Protein AF-A0A2H3BA46-F1 (afdb_monomer)

Solvent-accessible surface area (backbone atoms only — not comparable to full-atom values): 37597 Å² total; per-residue (Å²): 131,83,74,90,61,73,60,98,78,69,68,75,76,81,82,78,68,84,77,84,77,84,89,73,90,72,98,63,94,67,52,74,63,58,54,49,53,52,48,54,53,48,54,59,34,51,52,37,45,49,50,18,51,50,30,42,76,70,68,38,29,69,60,12,23,52,36,14,50,51,35,34,27,76,74,66,38,85,88,52,73,77,60,77,47,38,85,58,97,51,39,61,73,47,74,70,64,68,72,47,56,75,66,58,46,36,53,43,31,46,24,28,48,51,24,18,52,24,27,48,78,68,69,38,53,65,60,18,44,39,23,35,48,45,33,52,46,56,52,51,46,52,44,72,68,43,98,54,68,56,46,92,87,53,90,61,80,73,101,44,42,68,45,52,45,45,50,47,52,34,36,47,53,51,16,52,51,29,45,74,72,60,36,38,42,28,15,32,41,37,42,49,50,48,43,56,54,57,73,73,52,61,74,82,56,66,43,72,62,48,49,62,72,55,35,66,66,65,48,53,58,40,25,49,54,45,25,49,34,61,80,54,30,60,72,68,69,77,86,44,74,84,35,26,38,49,32,42,55,45,78,55,79,61,40,84,94,37,69,72,75,39,22,24,32,40,19,60,48,49,58,94,67,25,41,36,43,35,43,5,32,30,53,56,103,86,40,63,64,37,51,46,27,36,38,30,45,68,82,76,31,78,34,53,43,81,51,62,54,61,89,76,62,83,84,83,53,84,69,62,48,49,45,44,53,48,47,77,56,95,63,30,36,38,37,72,47,40,44,65,48,38,38,28,39,33,67,85,79,56,40,79,49,71,43,79,46,46,72,80,84,50,74,71,41,46,76,27,63,33,78,96,47,91,31,67,93,40,31,45,38,35,39,31,71,50,74,44,93,69,25,43,37,40,38,36,6,26,35,86,94,35,53,27,15,8,32,30,29,34,37,30,37,67,84,82,30,38,42,45,81,77,45,62,24,57,58,76,64,54,42,88,70,48,73,63,37,20,20,36,36,45,65,42,58,49,85,85,50,46,35,42,37,40,37,34,4,28,24,34,14,55,58,38,60,89,84,45,91,72,40,39,95,56,47,46,48,32,66,61,38,35,33,35,34,60,87,79,70,41,61,39,49,47,59,86,38,58,38,58,79,45,54,29,22,38,49,12,46,36,56,29,71,73,67,55,33,38,38,39,37,36,6,33,22,59,70,35,60,27,39,43,75,45,93,49,93,89,44,68,70,43,78,39,72,33,40,58,21,38,40,37,39,37,38,32,72,67,45,84,65,94,48,91,85,57,48,71,69,63,48,20,35,30,20,19,35,39,51,36,41,19,33,66,52,52,22,23,39,24,46,32,39,43,35,82,90,72,38,51,35,34,36,40,39,4,30,33,58,36,77,83,49,83,78,60,66,91,86,58,74,90,44,51,47,40,28,63,58,41,33,35,55,24,29,71,49,88,77,28,74,37,91,85,63,58,64,70,58,29,42,30,50,28,41,38,35,91,33,39,24,12,53,54,78,54,52,58,45,89,51,47,64,42,77,30,68,49,79,38,69,45,25,25,74,43,71,64,42,38,64,69,28,40,62,60,46,28,67,76,59,68,37,42,85,106

InterPro domains:
  IPR006652 Kelch repeat type 1 [PF01344] (262-299)
  IPR006652 Kelch repeat type 1 [PF01344] (383-422)
  IPR011043 Galactose oxidase/kelch, beta-propeller [SSF50965] (247-612)
  IPR015915 Kelch-type beta-propeller [G3DSA:2.120.10.80] (191-365)
  IPR015915 Kelch-type beta-propeller [G3DSA:2.120.10.80] (366-642)

Radius of gyration: 26.51 Å; Cα contacts (8 Å, |Δi|>4): 1552; chains: 1; bounding box: 88×56×69 Å

Structure (mmCIF, N/CA/C/O backbone):
data_AF-A0A2H3BA46-F1
#
_entry.id   AF-A0A2H3BA46-F1
#
loop_
_atom_site.group_PDB
_atom_site.id
_atom_site.type_symbol
_atom_site.label_atom_id
_atom_site.label_alt_id
_atom_site.label_comp_id
_atom_site.label_asym_id
_atom_site.label_entity_id
_atom_site.label_seq_id
_atom_site.pdbx_PDB_ins_code
_atom_site.Cartn_x
_atom_site.Cartn_y
_atom_site.Cartn_z
_atom_site.occupancy
_atom_site.B_iso_or_equiv
_atom_site.auth_seq_id
_atom_site.auth_comp_id
_atom_site.auth_asym_id
_atom_site.auth_atom_id
_atom_site.pdbx_PDB_model_num
ATOM 1 N N . MET A 1 1 ? -9.107 -8.050 -29.175 1.00 30.28 1 MET A N 1
ATOM 2 C CA . MET A 1 1 ? -7.973 -7.165 -28.830 1.00 30.28 1 MET A CA 1
ATOM 3 C C . MET A 1 1 ? -7.276 -6.751 -30.119 1.00 30.28 1 MET A C 1
ATOM 5 O O . MET A 1 1 ? -6.995 -7.650 -30.902 1.00 30.28 1 MET A O 1
ATOM 9 N N . PRO A 1 2 ? -6.898 -5.486 -30.344 1.00 22.59 2 PRO A N 1
ATOM 10 C CA . PRO A 1 2 ? -5.539 -5.236 -30.780 1.00 22.59 2 PRO A CA 1
ATOM 11 C C . PRO A 1 2 ? -4.650 -5.427 -29.545 1.00 22.59 2 PRO A C 1
ATOM 13 O O . PRO A 1 2 ? -4.845 -4.785 -28.515 1.00 22.59 2 PRO A O 1
ATOM 16 N N . SER A 1 3 ? -3.733 -6.388 -29.604 1.00 24.80 3 SER A N 1
ATOM 17 C CA . SER A 1 3 ? -2.597 -6.443 -28.687 1.00 24.80 3 SER A CA 1
ATOM 18 C C . SER A 1 3 ? -1.982 -5.048 -28.605 1.00 24.80 3 SER A C 1
ATOM 20 O O . SER A 1 3 ? -1.708 -4.464 -29.656 1.00 24.80 3 SER A O 1
ATOM 22 N N . PHE A 1 4 ? -1.724 -4.535 -27.404 1.00 30.56 4 PHE A N 1
ATOM 23 C CA . PHE A 1 4 ? -0.750 -3.461 -27.227 1.00 30.56 4 PHE A CA 1
ATOM 24 C C . PHE A 1 4 ? 0.619 -4.069 -27.580 1.00 30.56 4 PHE A C 1
ATOM 26 O O . PHE A 1 4 ? 1.370 -4.522 -26.723 1.00 30.56 4 PHE A O 1
ATOM 33 N N . LYS A 1 5 ? 0.872 -4.240 -28.880 1.00 28.20 5 LYS A N 1
ATOM 34 C CA . LYS A 1 5 ? 2.208 -4.454 -29.407 1.00 28.20 5 LYS A CA 1
ATOM 35 C C . LYS A 1 5 ? 2.891 -3.114 -29.201 1.00 28.20 5 LYS A C 1
ATOM 37 O O . LYS A 1 5 ? 2.335 -2.088 -29.594 1.00 28.20 5 LYS A O 1
ATOM 42 N N . LEU A 1 6 ? 4.073 -3.130 -28.588 1.00 30.59 6 LEU A N 1
ATOM 43 C CA . LEU A 1 6 ? 5.038 -2.060 -28.826 1.00 30.59 6 LEU A CA 1
ATOM 44 C C . LEU A 1 6 ? 5.002 -1.759 -30.334 1.00 30.59 6 LEU A C 1
ATOM 46 O O . LEU A 1 6 ? 4.915 -2.725 -31.107 1.00 30.59 6 LEU A O 1
ATOM 50 N N . PRO A 1 7 ? 4.974 -0.484 -30.762 1.00 31.53 7 PRO A N 1
ATOM 51 C CA . PRO A 1 7 ? 4.998 -0.163 -32.181 1.00 31.53 7 PRO A CA 1
ATOM 52 C C . PRO A 1 7 ? 6.066 -1.039 -32.854 1.00 31.53 7 PRO A C 1
ATOM 54 O O . PRO A 1 7 ? 7.166 -1.130 -32.304 1.00 31.53 7 PRO A O 1
ATOM 57 N N . PRO A 1 8 ? 5.778 -1.729 -33.974 1.00 33.97 8 PRO A N 1
ATOM 58 C CA . PRO A 1 8 ? 6.780 -2.556 -34.660 1.00 33.97 8 PRO A CA 1
ATOM 59 C C . PRO A 1 8 ? 8.044 -1.759 -35.047 1.00 33.97 8 PRO A C 1
ATOM 61 O O . PRO A 1 8 ? 9.095 -2.336 -35.312 1.00 33.97 8 PRO A O 1
ATOM 64 N N . ASP A 1 9 ? 7.944 -0.434 -34.983 1.00 32.00 9 ASP A N 1
ATOM 65 C CA . ASP A 1 9 ? 8.950 0.566 -35.304 1.00 32.00 9 ASP A CA 1
ATOM 66 C C . ASP A 1 9 ? 9.496 1.285 -34.050 1.00 32.00 9 ASP A C 1
ATOM 68 O O . ASP A 1 9 ? 10.281 2.225 -34.174 1.00 32.00 9 ASP A O 1
ATOM 72 N N . PHE A 1 10 ? 9.150 0.831 -32.833 1.00 35.09 10 PHE A N 1
ATOM 73 C CA . PHE A 1 10 ? 9.828 1.246 -31.602 1.00 35.09 10 PHE A CA 1
ATOM 74 C C . PHE A 1 10 ? 11.247 0.671 -31.602 1.00 35.09 10 PHE A C 1
ATOM 76 O O . PHE A 1 10 ? 11.535 -0.392 -31.050 1.00 35.09 10 PHE A O 1
ATOM 83 N N . LYS A 1 11 ? 12.148 1.382 -32.275 1.00 32.84 11 LYS A N 1
ATOM 84 C CA . LYS A 1 11 ? 13.583 1.172 -32.161 1.00 32.84 11 LYS A CA 1
ATOM 85 C C . LYS A 1 11 ? 14.018 1.761 -30.826 1.00 32.84 11 LYS A C 1
ATOM 87 O O . LYS A 1 11 ? 13.846 2.955 -30.589 1.00 32.84 11 LYS A O 1
ATOM 92 N N . MET A 1 12 ? 14.580 0.915 -29.962 1.00 32.50 12 MET A N 1
ATOM 93 C CA . MET A 1 12 ? 15.388 1.402 -28.845 1.00 32.50 12 MET A CA 1
ATOM 94 C C . MET A 1 12 ? 16.415 2.397 -29.405 1.00 32.50 12 MET A C 1
ATOM 96 O O . MET A 1 12 ? 16.965 2.125 -30.479 1.00 32.50 12 MET A O 1
ATOM 100 N N . PRO A 1 13 ? 16.665 3.527 -28.728 1.00 35.81 13 PRO A N 1
ATOM 101 C CA . PRO A 1 13 ? 17.726 4.426 -29.141 1.00 35.81 13 PRO A CA 1
ATOM 102 C C . PRO A 1 13 ? 19.042 3.657 -29.271 1.00 35.81 13 PRO A C 1
ATOM 104 O O . PRO A 1 13 ? 19.354 2.779 -28.459 1.00 35.81 13 PRO A O 1
ATOM 107 N N . ASP A 1 14 ? 19.771 3.944 -30.345 1.00 37.44 14 ASP A N 1
ATOM 108 C CA . ASP A 1 14 ? 21.047 3.307 -30.627 1.00 37.44 14 ASP A CA 1
ATOM 109 C C . ASP A 1 14 ? 22.101 3.841 -29.654 1.00 37.44 14 ASP A C 1
ATOM 111 O O . ASP A 1 14 ? 22.615 4.945 -29.803 1.00 37.44 14 ASP A O 1
ATOM 115 N N . LEU A 1 15 ? 22.397 3.060 -28.617 1.00 37.81 15 LEU A N 1
ATOM 116 C CA . LEU A 1 15 ? 23.396 3.382 -27.594 1.00 37.81 15 LEU A CA 1
ATOM 117 C C . LEU A 1 15 ? 24.845 3.199 -28.104 1.00 37.81 15 LEU A C 1
ATOM 119 O O . LEU A 1 15 ? 25.750 3.021 -27.294 1.00 37.81 15 LEU A O 1
ATOM 123 N N . SER A 1 16 ? 25.073 3.149 -29.422 1.00 32.69 16 SER A N 1
ATOM 124 C CA . SER A 1 16 ? 26.377 2.849 -30.030 1.00 32.69 16 SER A CA 1
ATOM 125 C C . SER A 1 16 ? 27.320 4.045 -30.142 1.00 32.69 16 SER A C 1
ATOM 127 O O . SER A 1 16 ? 28.433 3.866 -30.630 1.00 32.69 16 SER A O 1
ATOM 129 N N . THR A 1 17 ? 26.904 5.254 -29.760 1.00 32.91 17 THR A N 1
ATOM 130 C CA . THR A 1 17 ? 27.784 6.430 -29.805 1.00 32.91 17 THR A CA 1
ATOM 131 C C . THR A 1 17 ? 28.761 6.370 -28.626 1.00 32.91 17 THR A C 1
ATOM 133 O O . THR A 1 17 ? 28.307 6.458 -27.483 1.00 32.91 17 THR A O 1
ATOM 136 N N . PRO A 1 18 ? 30.081 6.224 -28.851 1.00 29.50 18 PRO A N 1
ATOM 137 C CA . PRO A 1 18 ? 31.063 6.371 -27.785 1.00 29.50 18 PRO A CA 1
ATOM 138 C C . PRO A 1 18 ? 30.987 7.814 -27.283 1.00 29.50 18 PRO A C 1
ATOM 140 O O . PRO A 1 18 ? 31.163 8.751 -28.060 1.00 29.50 18 PRO A O 1
ATOM 143 N N . VAL A 1 19 ? 30.673 7.999 -26.005 1.00 33.72 19 VAL A N 1
ATOM 144 C CA . VAL A 1 19 ? 30.709 9.317 -25.367 1.00 33.72 19 VAL A CA 1
ATOM 145 C C . VAL A 1 19 ? 32.139 9.538 -24.885 1.00 33.72 19 VAL A C 1
ATOM 147 O O . VAL A 1 19 ? 32.626 8.797 -24.035 1.00 33.72 19 VAL A O 1
ATOM 150 N N . GLU A 1 20 ? 32.833 10.526 -25.447 1.00 28.25 20 GLU A N 1
ATOM 151 C CA . GLU A 1 20 ? 34.113 10.981 -24.901 1.00 28.25 20 GLU A CA 1
ATOM 152 C C . GLU A 1 20 ? 33.867 11.727 -23.581 1.00 28.25 20 GLU A C 1
ATOM 154 O O . GLU A 1 20 ? 33.036 12.634 -23.507 1.00 28.25 20 GLU A O 1
ATOM 159 N N . PHE A 1 21 ? 34.576 11.324 -22.524 1.00 30.70 21 PHE A N 1
ATOM 160 C CA . PHE A 1 21 ? 34.414 11.868 -21.176 1.00 30.70 21 PHE A CA 1
ATOM 161 C C . PHE A 1 21 ? 35.391 13.028 -20.923 1.00 30.70 21 PHE A C 1
ATOM 163 O O . PHE A 1 21 ? 36.605 12.812 -20.986 1.00 30.70 21 PHE A O 1
ATOM 170 N N . PRO A 1 22 ? 34.918 14.232 -20.552 1.00 30.88 22 PRO A N 1
ATOM 171 C CA . PRO A 1 22 ? 35.766 15.213 -19.894 1.00 30.88 22 PRO A CA 1
ATOM 172 C C . PRO A 1 22 ? 36.019 14.772 -18.446 1.00 30.88 22 PRO A C 1
ATOM 174 O O . PRO A 1 22 ? 35.091 14.542 -17.672 1.00 30.88 22 PRO A O 1
ATOM 177 N N . VAL A 1 23 ? 37.294 14.631 -18.083 1.00 33.00 23 VAL A N 1
ATOM 178 C CA . VAL A 1 23 ? 37.724 14.367 -16.705 1.00 33.00 23 VAL A CA 1
ATOM 179 C C . VAL A 1 23 ? 37.769 15.704 -15.966 1.00 33.00 23 VAL A C 1
ATOM 181 O O . VAL A 1 23 ? 38.760 16.423 -16.060 1.00 33.00 23 VAL A O 1
ATOM 184 N N . GLU A 1 24 ? 36.708 16.050 -15.238 1.00 35.91 24 GLU A N 1
ATOM 185 C CA . GLU A 1 24 ? 36.762 17.105 -14.219 1.00 35.91 24 GLU A CA 1
ATOM 186 C C . GLU A 1 24 ? 36.835 16.483 -12.821 1.00 35.91 24 GLU A C 1
ATOM 188 O O . GLU A 1 24 ? 36.102 15.558 -12.470 1.00 35.91 24 GLU A O 1
ATOM 193 N N . HIS A 1 25 ? 37.793 16.966 -12.030 1.00 35.28 25 HIS A N 1
ATOM 194 C CA . HIS A 1 25 ? 38.131 16.426 -10.721 1.00 35.28 25 HIS A CA 1
ATOM 195 C C . HIS A 1 25 ? 37.138 16.900 -9.652 1.00 35.28 25 HIS A C 1
ATOM 197 O O . HIS A 1 25 ? 37.257 18.012 -9.143 1.00 35.28 25 HIS A O 1
ATOM 203 N N . SER A 1 26 ? 36.207 16.034 -9.244 1.00 38.06 26 SER A N 1
ATOM 204 C CA . SER A 1 26 ? 35.599 16.133 -7.914 1.00 38.06 26 SER A CA 1
ATOM 205 C C . SER A 1 26 ? 36.503 15.427 -6.901 1.00 38.06 26 SER A C 1
ATOM 207 O O . SER A 1 26 ? 36.830 14.252 -7.078 1.00 38.06 26 SER A O 1
ATOM 209 N N . GLU A 1 27 ? 36.914 16.130 -5.845 1.00 40.72 27 GLU A N 1
ATOM 210 C CA . GLU A 1 27 ? 37.741 15.602 -4.753 1.00 40.72 27 GLU A CA 1
ATOM 211 C C . GLU A 1 27 ? 36.984 14.548 -3.925 1.00 40.72 27 GLU A C 1
ATOM 213 O O . GLU A 1 27 ? 36.465 14.808 -2.843 1.00 40.72 27 GLU A O 1
ATOM 218 N N . THR A 1 28 ? 36.935 13.319 -4.426 1.00 48.31 28 THR A N 1
ATOM 219 C CA . THR A 1 28 ? 36.670 12.124 -3.620 1.00 48.31 28 THR A CA 1
ATOM 220 C C . THR A 1 28 ? 37.934 11.279 -3.615 1.00 48.31 28 THR A C 1
ATOM 222 O O . THR A 1 28 ? 38.438 10.913 -4.675 1.00 48.31 28 THR A O 1
ATOM 225 N N . SER A 1 29 ? 38.472 10.999 -2.425 1.00 48.25 29 SER A N 1
ATOM 226 C CA . SER A 1 29 ? 39.766 10.344 -2.202 1.00 48.25 29 SER A CA 1
ATOM 227 C C . SER A 1 29 ? 39.749 8.841 -2.520 1.00 48.25 29 SER A C 1
ATOM 229 O O . SER A 1 29 ? 40.027 8.016 -1.650 1.00 48.25 29 SER A O 1
ATOM 231 N N . MET A 1 30 ? 39.408 8.459 -3.750 1.00 57.19 30 MET A N 1
ATOM 232 C CA . MET A 1 30 ? 39.696 7.112 -4.235 1.00 57.19 30 MET A CA 1
ATOM 233 C C . MET A 1 30 ? 41.187 7.007 -4.533 1.00 57.19 30 MET A C 1
ATOM 235 O O . MET A 1 30 ? 41.775 7.885 -5.172 1.00 57.19 30 MET A O 1
ATOM 239 N N . SER A 1 31 ? 41.819 5.923 -4.092 1.00 75.19 31 SER A N 1
ATOM 240 C CA . SER A 1 31 ? 43.183 5.651 -4.518 1.00 75.19 31 SER A CA 1
ATOM 241 C C . SER A 1 31 ? 43.201 5.417 -6.031 1.00 75.19 31 SER A C 1
ATOM 243 O O . SER A 1 31 ? 42.284 4.839 -6.620 1.00 75.19 31 SER A O 1
ATOM 245 N N . ARG A 1 32 ? 44.289 5.827 -6.688 1.00 71.06 32 ARG A N 1
ATOM 246 C CA . ARG A 1 32 ? 44.487 5.597 -8.127 1.00 71.06 32 ARG A CA 1
ATOM 247 C C . ARG A 1 32 ? 44.328 4.118 -8.510 1.00 71.06 32 ARG A C 1
ATOM 249 O O . ARG A 1 32 ? 43.910 3.821 -9.622 1.00 71.06 32 ARG A O 1
ATOM 256 N N . ARG A 1 33 ? 44.642 3.201 -7.588 1.00 73.81 33 ARG A N 1
ATOM 257 C CA . ARG A 1 33 ? 44.476 1.756 -7.767 1.00 73.81 33 ARG A CA 1
ATOM 258 C C . ARG A 1 33 ? 43.002 1.349 -7.817 1.00 73.81 33 ARG A C 1
ATOM 260 O O . ARG A 1 33 ? 42.617 0.678 -8.761 1.00 73.81 33 ARG A O 1
ATOM 267 N N . GLU A 1 34 ? 42.178 1.817 -6.882 1.00 71.19 34 GLU A N 1
ATOM 268 C CA . GLU A 1 34 ? 40.733 1.529 -6.874 1.00 71.19 34 GLU A CA 1
ATOM 269 C C . GLU A 1 34 ? 40.025 2.093 -8.110 1.00 71.19 34 GLU A C 1
ATOM 271 O O . GLU A 1 34 ? 39.118 1.458 -8.642 1.00 71.19 34 GLU A O 1
ATOM 276 N N . MET A 1 35 ? 40.458 3.259 -8.603 1.00 66.81 35 MET A N 1
ATOM 277 C CA . MET A 1 35 ? 39.952 3.797 -9.869 1.00 66.81 35 MET A CA 1
ATOM 278 C C . MET A 1 35 ? 40.293 2.888 -11.052 1.00 66.81 35 MET A C 1
ATOM 280 O O . MET A 1 35 ? 39.427 2.631 -11.882 1.00 66.81 35 MET A O 1
ATOM 284 N N . VAL A 1 36 ? 41.533 2.394 -11.133 1.00 74.81 36 VAL A N 1
ATOM 285 C CA . VAL A 1 36 ? 41.964 1.486 -12.209 1.00 74.81 36 VAL A CA 1
ATOM 286 C C . VAL A 1 36 ? 41.231 0.150 -12.123 1.00 74.81 36 VAL A C 1
ATOM 288 O O . VAL A 1 36 ? 40.726 -0.318 -13.138 1.00 74.81 36 VAL A O 1
ATOM 291 N N . ASP A 1 37 ? 41.105 -0.432 -10.932 1.00 74.81 37 ASP A N 1
ATOM 292 C CA . ASP A 1 37 ? 40.409 -1.707 -10.738 1.00 74.81 37 ASP A CA 1
ATOM 293 C C . ASP A 1 37 ? 38.915 -1.582 -11.097 1.00 74.81 37 ASP A C 1
ATOM 295 O O . ASP A 1 37 ? 38.374 -2.432 -11.808 1.00 74.81 37 ASP A O 1
ATOM 299 N N . ALA A 1 38 ? 38.259 -0.479 -10.710 1.00 68.31 38 ALA A N 1
ATOM 300 C CA . ALA A 1 38 ? 36.876 -0.192 -11.100 1.00 68.31 38 ALA A CA 1
ATOM 301 C C . ALA A 1 38 ? 36.723 0.041 -12.613 1.00 68.31 38 ALA A C 1
ATOM 303 O O . ALA A 1 38 ? 35.750 -0.422 -13.211 1.00 68.31 38 ALA A O 1
ATOM 304 N N . LEU A 1 39 ? 37.682 0.727 -13.244 1.00 72.88 39 LEU A N 1
ATOM 305 C CA . LEU A 1 39 ? 37.690 0.959 -14.689 1.00 72.88 39 LEU A CA 1
ATOM 306 C C . LEU A 1 39 ? 37.844 -0.362 -15.455 1.00 72.88 39 LEU A C 1
ATOM 308 O O . LEU A 1 39 ? 37.083 -0.626 -16.381 1.00 72.88 39 LEU A O 1
ATOM 312 N N . MET A 1 40 ? 38.783 -1.216 -15.042 1.00 78.94 40 MET A N 1
ATOM 313 C CA . MET A 1 40 ? 39.025 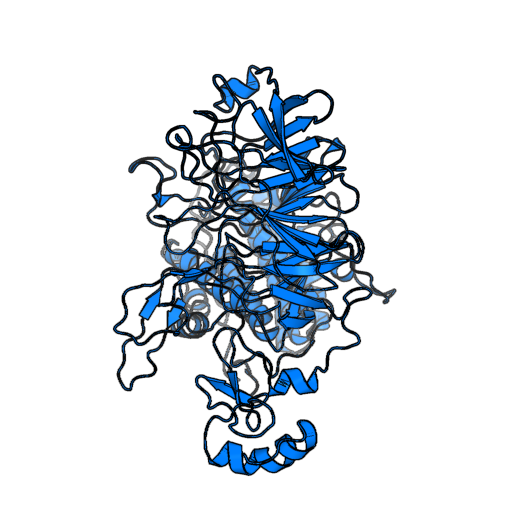-2.520 -15.667 1.00 78.94 40 MET A CA 1
ATOM 314 C C . MET A 1 40 ? 37.832 -3.466 -15.493 1.00 78.94 40 MET A C 1
ATOM 316 O O . MET A 1 40 ? 37.450 -4.153 -16.442 1.00 78.94 40 MET A O 1
ATOM 320 N N . ALA A 1 41 ? 37.202 -3.467 -14.314 1.00 74.69 41 ALA A N 1
ATOM 321 C CA . ALA A 1 41 ? 35.952 -4.191 -14.093 1.00 74.69 41 ALA A CA 1
ATOM 322 C C . ALA A 1 41 ? 34.828 -3.669 -15.006 1.00 74.69 41 ALA A C 1
ATOM 324 O O . ALA A 1 41 ? 34.098 -4.469 -15.589 1.00 74.69 41 ALA A O 1
ATOM 325 N N . GLY A 1 42 ? 34.733 -2.347 -15.188 1.00 76.31 42 GLY A N 1
ATOM 326 C CA . GLY A 1 42 ? 33.791 -1.707 -16.108 1.00 76.31 42 GLY A CA 1
ATOM 327 C C . GLY A 1 42 ? 33.999 -2.127 -17.564 1.00 76.31 42 GLY A C 1
ATOM 328 O O . GLY A 1 42 ? 33.053 -2.572 -18.202 1.00 76.31 42 GLY A O 1
ATOM 329 N N . VAL A 1 43 ? 35.234 -2.075 -18.072 1.00 79.94 43 VAL A N 1
ATOM 330 C CA . VAL A 1 43 ? 35.562 -2.459 -19.460 1.00 79.94 43 VAL A CA 1
ATOM 331 C C . VAL A 1 43 ? 35.230 -3.928 -19.730 1.00 79.94 43 VAL A C 1
ATOM 333 O O . VAL A 1 43 ? 34.580 -4.250 -20.725 1.00 79.94 43 VAL A O 1
ATOM 336 N N . ASN A 1 44 ? 35.620 -4.831 -18.826 1.00 79.94 44 ASN A N 1
ATOM 337 C CA . ASN A 1 44 ? 35.287 -6.250 -18.961 1.00 79.94 44 ASN A CA 1
ATOM 338 C C . ASN A 1 44 ? 33.769 -6.482 -18.915 1.00 79.94 44 ASN A C 1
ATOM 340 O O . ASN A 1 44 ? 33.246 -7.318 -19.651 1.00 79.94 44 ASN A O 1
ATOM 344 N N . ASN A 1 45 ? 33.047 -5.733 -18.078 1.00 81.19 45 ASN A N 1
ATOM 345 C CA . ASN A 1 45 ? 31.593 -5.806 -18.000 1.00 81.19 45 ASN A CA 1
ATOM 346 C C . ASN A 1 45 ? 30.921 -5.287 -19.283 1.00 81.19 45 ASN A C 1
ATOM 348 O O . ASN A 1 45 ? 29.981 -5.914 -19.764 1.00 81.19 45 ASN A O 1
ATOM 352 N N . GLU A 1 46 ? 31.429 -4.208 -19.887 1.00 85.00 46 GLU A N 1
ATOM 353 C CA . GLU A 1 46 ? 30.907 -3.675 -21.149 1.00 85.00 46 GLU A CA 1
ATOM 354 C C . GLU A 1 46 ? 31.035 -4.665 -22.309 1.00 85.00 46 GLU A C 1
ATOM 356 O O . GLU A 1 46 ? 30.104 -4.769 -23.108 1.00 85.00 46 GLU A O 1
ATOM 361 N N . LEU A 1 47 ? 32.126 -5.438 -22.370 1.00 84.50 47 LEU A N 1
ATOM 362 C CA . LEU A 1 47 ? 32.286 -6.504 -23.364 1.00 84.50 47 LEU A CA 1
ATOM 363 C C . LEU A 1 47 ? 31.206 -7.585 -23.204 1.00 84.50 47 LEU A C 1
ATOM 365 O O . LEU A 1 47 ? 30.479 -7.872 -24.156 1.00 84.50 47 LEU A O 1
ATOM 369 N N . VAL A 1 48 ? 31.024 -8.117 -21.989 1.00 86.69 48 VAL A N 1
ATOM 370 C CA . VAL A 1 48 ? 30.008 -9.154 -21.720 1.00 86.69 48 VAL A CA 1
ATOM 371 C C . VAL A 1 48 ? 28.586 -8.612 -21.925 1.00 86.69 48 VAL A C 1
ATOM 373 O O . VAL A 1 48 ? 27.716 -9.302 -22.460 1.00 86.69 48 VAL A O 1
ATOM 376 N N . LEU A 1 49 ? 28.328 -7.351 -21.565 1.00 88.94 49 LEU A N 1
ATOM 377 C CA . LEU A 1 49 ? 27.057 -6.686 -21.862 1.00 88.94 49 LEU A CA 1
ATOM 378 C C . LEU A 1 49 ? 26.848 -6.473 -23.365 1.00 88.94 49 LEU A C 1
ATOM 380 O O . LEU A 1 49 ? 25.711 -6.538 -23.837 1.00 88.94 49 LEU A O 1
ATOM 384 N N . GLY A 1 50 ? 27.915 -6.224 -24.122 1.00 91.06 50 GLY A N 1
ATOM 385 C CA . GLY A 1 50 ? 27.899 -6.176 -25.581 1.00 91.06 50 GLY A CA 1
ATOM 386 C C . GLY A 1 50 ? 27.430 -7.500 -26.185 1.00 91.06 50 GLY A C 1
ATOM 387 O O . GLY A 1 50 ? 26.536 -7.505 -27.040 1.00 91.06 50 GLY A O 1
ATOM 388 N N . ASP A 1 51 ? 27.940 -8.619 -25.672 1.00 93.12 51 ASP A N 1
ATOM 389 C CA . ASP A 1 51 ? 27.514 -9.963 -26.070 1.00 93.12 51 ASP A CA 1
ATOM 390 C C . ASP A 1 51 ? 26.051 -10.224 -25.696 1.00 93.12 51 ASP A C 1
ATOM 392 O O . ASP A 1 51 ? 25.255 -10.636 -26.545 1.00 93.12 51 ASP A O 1
ATOM 396 N N . ALA A 1 52 ? 25.647 -9.897 -24.463 1.00 94.44 52 ALA A N 1
ATOM 397 C CA . ALA A 1 52 ? 24.263 -10.041 -24.009 1.00 94.44 52 ALA A CA 1
ATOM 398 C C . ALA A 1 52 ? 23.281 -9.245 -24.890 1.00 94.44 52 ALA A C 1
ATOM 400 O O . ALA A 1 52 ? 22.227 -9.765 -25.272 1.00 94.44 52 ALA A O 1
ATOM 401 N N . LYS A 1 53 ? 23.632 -8.008 -25.269 1.00 94.75 53 LYS A N 1
ATOM 402 C CA . LYS A 1 53 ? 22.852 -7.170 -26.200 1.00 94.75 53 LYS A CA 1
ATOM 403 C C . LYS A 1 53 ? 22.813 -7.764 -27.608 1.00 94.75 53 LYS A C 1
ATOM 405 O O . LYS A 1 53 ? 21.773 -7.713 -28.267 1.00 94.75 53 LYS A O 1
ATOM 410 N N . THR A 1 54 ? 23.920 -8.332 -28.078 1.00 96.75 54 THR A N 1
ATOM 411 C CA . THR A 1 54 ? 23.996 -8.989 -29.389 1.00 96.75 54 THR A CA 1
ATOM 412 C C . THR A 1 54 ? 23.082 -10.213 -29.437 1.00 96.75 54 THR A C 1
ATOM 414 O O . THR A 1 54 ? 22.269 -10.331 -30.353 1.00 96.75 54 THR A O 1
ATOM 417 N N . LEU A 1 55 ? 23.128 -11.066 -28.411 1.00 97.38 55 LEU A N 1
ATOM 418 C CA . LEU A 1 55 ? 22.229 -12.213 -28.251 1.00 97.38 55 LEU A CA 1
ATOM 419 C C . LEU A 1 55 ? 20.760 -11.778 -28.185 1.00 97.38 55 LEU A C 1
ATOM 421 O O . LEU A 1 55 ? 19.910 -12.358 -28.860 1.00 97.38 55 LEU A O 1
ATOM 425 N N . PHE A 1 56 ? 20.465 -10.704 -27.449 1.00 97.19 56 PHE A N 1
ATOM 426 C CA . PHE A 1 56 ? 19.118 -10.143 -27.375 1.00 97.19 56 PHE A CA 1
ATOM 427 C C . PHE A 1 56 ? 18.586 -9.735 -28.757 1.00 97.19 56 PHE A C 1
ATOM 429 O O . PHE A 1 56 ? 17.472 -10.101 -29.130 1.00 97.19 56 PHE A O 1
ATOM 436 N N . ARG A 1 57 ? 19.395 -9.015 -29.550 1.00 97.19 57 ARG A N 1
ATOM 437 C CA . ARG A 1 57 ? 19.044 -8.599 -30.922 1.00 97.19 57 ARG A CA 1
ATOM 438 C C . ARG A 1 57 ? 18.843 -9.789 -31.865 1.00 97.19 57 ARG A C 1
ATOM 440 O O . ARG A 1 57 ? 18.054 -9.689 -32.797 1.00 97.19 57 ARG A O 1
ATOM 447 N N . GLN A 1 58 ? 19.514 -10.912 -31.606 1.00 97.88 58 GLN A N 1
ATOM 448 C CA . GLN A 1 58 ? 19.328 -12.177 -32.327 1.00 97.88 58 GLN A CA 1
ATOM 449 C C . GLN A 1 58 ? 18.075 -12.959 -31.881 1.00 97.88 58 GLN A C 1
ATOM 451 O O . GLN A 1 58 ? 17.818 -14.035 -32.415 1.00 97.88 58 GLN A O 1
ATOM 456 N N . GLY A 1 59 ? 17.311 -12.469 -30.897 1.00 97.19 59 GLY A N 1
ATOM 457 C CA . GLY A 1 59 ? 16.160 -13.178 -30.326 1.00 97.19 59 GLY A CA 1
ATOM 458 C C . GLY A 1 59 ? 16.530 -14.314 -29.362 1.00 97.19 59 GLY A C 1
ATOM 459 O O . GLY A 1 59 ? 15.655 -15.066 -28.937 1.00 97.19 59 GLY A O 1
ATOM 460 N N . LYS A 1 60 ? 17.810 -14.440 -28.991 1.00 97.81 60 LYS A N 1
ATOM 461 C CA . LYS A 1 60 ? 18.338 -15.452 -28.060 1.00 97.81 60 LYS A CA 1
ATOM 462 C C . LYS A 1 60 ? 18.218 -14.969 -26.617 1.00 97.81 60 LYS A C 1
ATOM 464 O O . LYS A 1 60 ? 19.195 -14.597 -25.967 1.00 97.81 60 LYS A O 1
ATOM 469 N N . TYR A 1 61 ? 16.979 -14.858 -26.143 1.00 97.75 61 TYR A N 1
ATOM 470 C CA . TYR A 1 61 ? 16.683 -14.195 -24.872 1.00 97.75 61 TYR A CA 1
ATOM 471 C C . TYR A 1 61 ? 17.187 -14.968 -23.646 1.00 97.75 61 TYR A C 1
ATOM 473 O O . TYR A 1 61 ? 17.613 -14.347 -22.678 1.00 97.75 61 TYR A O 1
ATOM 481 N N . ALA A 1 62 ? 17.170 -16.303 -23.665 1.00 97.62 62 ALA A N 1
ATOM 482 C CA . ALA A 1 62 ? 17.654 -17.096 -22.534 1.00 97.62 62 ALA A CA 1
ATOM 483 C C . ALA A 1 62 ? 19.173 -16.940 -22.357 1.00 97.62 62 ALA A C 1
ATOM 485 O O . ALA A 1 62 ? 19.649 -16.676 -21.255 1.00 97.62 62 ALA A O 1
ATOM 486 N N . GLU A 1 63 ? 19.919 -17.013 -23.457 1.00 97.75 63 GLU A N 1
ATOM 487 C CA . GLU A 1 63 ? 21.367 -16.827 -23.492 1.00 97.75 63 GLU A CA 1
ATOM 488 C C . GLU A 1 63 ? 21.752 -15.382 -23.167 1.00 97.75 63 GLU A C 1
ATOM 490 O O . GLU A 1 63 ? 22.704 -15.148 -22.430 1.00 97.75 63 GLU A O 1
ATOM 495 N N . SER A 1 64 ? 20.977 -14.410 -23.657 1.00 97.50 64 SER A N 1
ATOM 496 C CA . SER A 1 64 ? 21.137 -12.999 -23.296 1.00 97.50 64 SER A CA 1
ATOM 497 C C . SER A 1 64 ? 20.976 -12.774 -21.789 1.00 97.50 64 SER A C 1
ATOM 499 O O . SER A 1 64 ? 21.813 -12.112 -21.175 1.00 97.50 64 SER A O 1
ATOM 501 N N . ALA A 1 65 ? 19.948 -13.370 -21.173 1.00 97.31 65 ALA A N 1
ATOM 502 C CA . ALA A 1 65 ? 19.745 -13.300 -19.729 1.00 97.31 65 ALA A CA 1
ATOM 503 C C . ALA A 1 65 ? 20.907 -13.955 -18.965 1.00 97.31 65 ALA A C 1
ATOM 505 O O . ALA A 1 65 ? 21.418 -13.362 -18.020 1.00 97.31 65 ALA A O 1
ATOM 506 N N . ALA A 1 66 ? 21.367 -15.135 -19.393 1.00 96.81 66 ALA A N 1
ATOM 507 C CA . ALA A 1 66 ? 22.501 -15.820 -18.772 1.00 96.81 66 ALA A CA 1
ATOM 508 C C . ALA A 1 66 ? 23.799 -14.996 -18.857 1.00 96.81 66 ALA A C 1
ATOM 510 O O . ALA A 1 66 ? 24.496 -14.842 -17.856 1.00 96.81 66 ALA A O 1
ATOM 511 N N . ALA A 1 67 ? 24.090 -14.398 -20.017 1.00 96.25 67 ALA A N 1
ATOM 512 C CA . ALA A 1 67 ? 25.239 -13.512 -20.195 1.00 96.25 67 ALA A CA 1
ATOM 513 C C . ALA A 1 67 ? 25.140 -12.252 -19.316 1.00 96.25 67 ALA A C 1
ATOM 515 O O . ALA A 1 67 ? 26.124 -11.849 -18.698 1.00 96.25 67 ALA A O 1
ATOM 516 N N . GLY A 1 68 ? 23.948 -11.658 -19.195 1.00 96.38 68 GLY A N 1
ATOM 517 C CA . GLY A 1 68 ? 23.710 -10.528 -18.293 1.00 96.38 68 GLY A CA 1
ATOM 518 C C . GLY A 1 68 ? 23.885 -10.887 -16.811 1.00 96.38 68 GLY A C 1
ATOM 519 O O . GLY A 1 68 ? 24.442 -10.095 -16.053 1.00 96.38 68 GLY A O 1
ATOM 520 N N . ILE A 1 69 ? 23.470 -12.092 -16.403 1.00 96.12 69 ILE A N 1
ATOM 521 C CA . ILE A 1 69 ? 23.694 -12.624 -15.049 1.00 96.12 69 ILE A CA 1
ATOM 522 C C . ILE A 1 69 ? 25.191 -12.812 -14.791 1.00 96.12 69 ILE A C 1
ATOM 524 O O . ILE A 1 69 ? 25.688 -12.37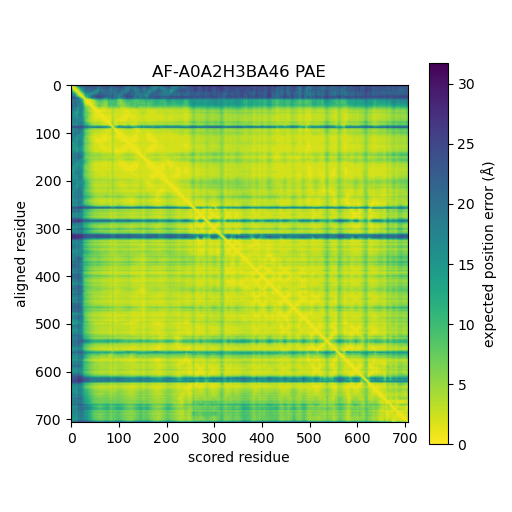5 -13.755 1.00 96.12 69 ILE A O 1
ATOM 528 N N . GLN A 1 70 ? 25.930 -13.382 -15.747 1.00 95.81 70 GLN A N 1
ATOM 529 C CA . GLN A 1 70 ? 27.383 -13.514 -15.636 1.00 95.81 70 GLN A CA 1
ATOM 530 C C . GLN A 1 70 ? 28.064 -12.144 -15.505 1.00 95.81 70 GLN A C 1
ATOM 532 O O . GLN A 1 70 ? 28.922 -11.961 -14.645 1.00 95.81 70 GLN A O 1
ATOM 537 N N . ALA A 1 71 ? 27.655 -11.160 -16.314 1.00 95.25 71 ALA A N 1
ATOM 538 C CA . ALA A 1 71 ? 28.165 -9.795 -16.213 1.00 95.25 71 ALA A CA 1
ATOM 539 C C . ALA A 1 71 ? 27.917 -9.204 -14.816 1.00 95.25 71 ALA A C 1
ATOM 541 O O . ALA A 1 71 ? 28.823 -8.613 -14.230 1.00 95.25 71 ALA A O 1
ATOM 542 N N . ALA A 1 72 ? 26.722 -9.405 -14.253 1.00 96.00 72 ALA A N 1
ATOM 543 C CA . ALA A 1 72 ? 26.404 -8.967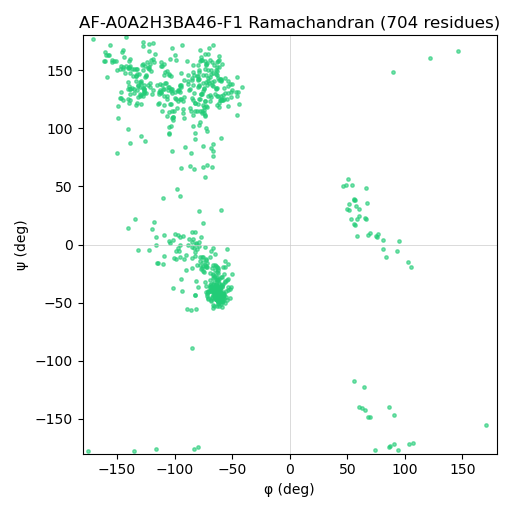 -12.898 1.00 96.00 72 ALA A CA 1
ATOM 544 C C . ALA A 1 72 ? 27.294 -9.658 -11.849 1.00 96.00 72 ALA A C 1
ATOM 546 O O . ALA A 1 72 ? 27.869 -8.975 -11.001 1.00 96.00 72 ALA A O 1
ATOM 547 N N . HIS A 1 73 ? 27.482 -10.979 -11.933 1.00 95.38 73 HIS A N 1
ATOM 548 C CA . HIS A 1 73 ? 28.356 -11.728 -11.021 1.00 95.38 73 HIS A CA 1
ATOM 549 C C . HIS A 1 73 ? 29.825 -11.314 -11.103 1.00 95.38 73 HIS A C 1
ATOM 551 O O . HIS A 1 73 ? 30.505 -11.331 -10.080 1.00 95.38 73 HIS A O 1
ATOM 557 N N . ASN A 1 74 ? 30.306 -10.849 -12.257 1.00 94.06 74 ASN A N 1
ATOM 558 C CA . ASN A 1 74 ? 31.649 -10.274 -12.353 1.00 94.06 74 ASN A CA 1
ATOM 559 C C . ASN A 1 74 ? 31.812 -9.005 -11.485 1.00 94.06 74 ASN A C 1
ATOM 561 O O . ASN A 1 74 ? 32.936 -8.654 -11.139 1.00 94.06 74 ASN A O 1
ATOM 565 N N . LEU A 1 75 ? 30.714 -8.321 -11.128 1.00 93.50 75 LEU A N 1
ATOM 566 C CA . LEU A 1 75 ? 30.720 -7.138 -10.257 1.00 93.50 75 LEU A CA 1
ATOM 567 C C . LEU A 1 75 ? 30.485 -7.483 -8.778 1.00 93.50 75 LEU A C 1
ATOM 569 O O . LEU A 1 75 ? 31.109 -6.881 -7.909 1.00 93.50 75 LEU A O 1
ATOM 573 N N . VAL A 1 76 ? 29.575 -8.418 -8.479 1.00 94.56 76 VAL A N 1
ATOM 574 C CA . VAL A 1 76 ? 29.162 -8.739 -7.093 1.00 94.56 76 VAL A CA 1
ATOM 575 C C . VAL A 1 76 ? 29.809 -10.002 -6.509 1.00 94.56 76 VAL A C 1
ATOM 577 O O . VAL A 1 76 ? 29.699 -10.248 -5.309 1.00 94.56 76 VAL A O 1
ATOM 580 N N . GLY A 1 77 ? 30.478 -10.804 -7.337 1.00 94.81 77 GLY A N 1
ATOM 581 C CA . GLY A 1 77 ? 30.969 -12.141 -7.009 1.00 94.81 77 GLY A CA 1
ATOM 582 C C . GLY A 1 77 ? 29.953 -13.252 -7.314 1.00 94.81 77 GLY A C 1
ATOM 583 O O . GLY A 1 77 ? 28.739 -13.072 -7.207 1.00 94.81 77 GLY A O 1
ATOM 584 N N . GLU A 1 78 ? 30.449 -14.440 -7.667 1.00 93.25 78 GLU A N 1
ATOM 585 C CA . GLU A 1 78 ? 29.620 -15.598 -8.059 1.00 93.25 78 GLU A CA 1
ATOM 586 C C . GLU A 1 78 ? 28.702 -16.100 -6.934 1.00 93.25 78 GLU A C 1
ATOM 588 O O . GLU A 1 78 ? 27.595 -16.564 -7.186 1.00 93.25 78 GLU A O 1
ATOM 593 N N . ASN A 1 79 ? 29.128 -15.951 -5.677 1.00 93.06 79 ASN A N 1
ATOM 594 C CA . ASN A 1 79 ? 28.360 -16.400 -4.513 1.00 93.06 79 ASN A CA 1
ATOM 595 C C . ASN A 1 79 ? 27.272 -15.407 -4.072 1.00 93.06 79 ASN A C 1
ATOM 597 O O . ASN A 1 79 ? 26.515 -15.699 -3.146 1.00 93.06 79 ASN A O 1
ATOM 601 N N . PHE A 1 80 ? 27.206 -14.219 -4.679 1.00 92.38 80 PHE A N 1
ATOM 602 C CA . PHE A 1 80 ? 26.229 -13.207 -4.302 1.00 92.38 80 PHE A CA 1
ATOM 603 C C . PHE A 1 80 ? 24.913 -13.422 -5.053 1.00 92.38 80 PHE A C 1
ATOM 605 O O . PHE A 1 80 ? 24.864 -13.338 -6.278 1.00 92.38 80 PHE A O 1
ATOM 612 N N . ALA A 1 81 ? 23.831 -13.689 -4.322 1.00 91.62 81 ALA A N 1
ATOM 613 C CA . ALA A 1 81 ? 22.531 -13.974 -4.920 1.00 91.62 81 ALA A CA 1
ATOM 614 C C . ALA A 1 81 ? 21.914 -12.728 -5.585 1.00 91.62 81 ALA A C 1
ATOM 616 O O . ALA A 1 81 ? 21.688 -11.711 -4.925 1.00 91.62 81 ALA A O 1
ATOM 617 N N . LEU A 1 82 ? 21.586 -12.837 -6.877 1.00 93.12 82 LEU A N 1
ATOM 618 C CA . LEU A 1 82 ? 20.859 -11.824 -7.646 1.00 93.12 82 LEU A CA 1
ATOM 619 C C . LEU A 1 82 ? 19.653 -12.435 -8.391 1.00 93.12 82 LEU A C 1
ATOM 621 O O . LEU A 1 82 ? 19.779 -13.526 -8.949 1.00 93.12 82 LEU A O 1
ATOM 625 N N . PRO A 1 83 ? 18.502 -11.736 -8.455 1.00 93.50 83 PRO A N 1
ATOM 626 C CA . PRO A 1 83 ? 18.167 -10.579 -7.628 1.00 93.50 83 PRO A CA 1
ATOM 627 C C . PRO A 1 83 ? 18.034 -11.023 -6.165 1.00 93.50 83 PRO A C 1
ATOM 629 O O . PRO A 1 83 ? 17.737 -12.188 -5.881 1.00 93.50 83 PRO A O 1
ATOM 632 N N . ARG A 1 84 ? 18.246 -10.108 -5.218 1.00 91.31 84 ARG A N 1
ATOM 633 C CA . ARG A 1 84 ? 18.068 -10.451 -3.801 1.00 91.31 84 ARG A CA 1
ATOM 634 C C . ARG A 1 84 ? 16.579 -10.621 -3.515 1.00 91.31 84 ARG A C 1
ATOM 636 O O . ARG A 1 84 ? 15.747 -9.862 -4.013 1.00 91.31 84 ARG A O 1
ATOM 643 N N . VAL A 1 85 ? 16.236 -11.609 -2.697 1.00 84.38 85 VAL A N 1
ATOM 644 C CA . VAL A 1 85 ? 14.844 -11.963 -2.401 1.00 84.38 85 VAL A CA 1
ATOM 645 C C . VAL A 1 85 ? 14.438 -11.528 -0.998 1.00 84.38 85 VAL A C 1
ATOM 647 O O . VAL A 1 85 ? 15.260 -11.473 -0.087 1.00 84.38 85 VAL A O 1
ATOM 650 N N . ALA A 1 86 ? 13.158 -11.202 -0.814 1.00 79.12 86 ALA A N 1
ATOM 651 C CA . ALA A 1 86 ? 12.616 -10.896 0.507 1.00 79.12 86 ALA A CA 1
ATOM 652 C C . ALA A 1 86 ? 12.696 -12.122 1.448 1.00 79.12 86 ALA A C 1
ATOM 654 O O . ALA A 1 86 ? 12.628 -13.265 0.996 1.00 79.12 86 ALA A O 1
ATOM 655 N N . GLY A 1 87 ? 12.782 -11.892 2.764 1.00 64.50 87 GLY A N 1
ATOM 656 C CA . GLY A 1 87 ? 12.576 -12.926 3.792 1.00 64.50 87 GLY A CA 1
ATOM 657 C C . GLY A 1 87 ? 13.823 -13.463 4.511 1.00 64.50 87 GLY A C 1
ATOM 658 O O . GLY A 1 87 ? 13.674 -13.971 5.620 1.00 64.50 87 GLY A O 1
ATOM 659 N N . HIS A 1 88 ? 15.032 -13.301 3.965 1.00 58.84 88 HIS A N 1
ATOM 660 C CA . HIS A 1 88 ? 16.288 -13.562 4.694 1.00 58.84 88 HIS A CA 1
ATOM 661 C C . HIS A 1 88 ? 16.695 -12.344 5.559 1.00 58.84 88 HIS A C 1
ATOM 663 O O . HIS A 1 88 ? 15.978 -11.342 5.599 1.00 58.84 88 HIS A O 1
ATOM 669 N N . ASP A 1 89 ? 17.854 -12.373 6.235 1.00 61.12 89 ASP A N 1
ATOM 670 C CA . ASP A 1 89 ? 18.491 -11.178 6.846 1.00 61.12 89 ASP A CA 1
ATOM 671 C C . ASP A 1 89 ? 18.702 -10.015 5.842 1.00 61.12 89 ASP A C 1
ATOM 673 O O . ASP A 1 89 ? 19.097 -8.903 6.201 1.00 61.12 89 ASP A O 1
ATOM 677 N N . ASP A 1 90 ? 18.372 -10.257 4.575 1.00 66.75 90 ASP A N 1
ATOM 678 C CA . ASP A 1 90 ? 18.346 -9.335 3.459 1.00 66.75 90 ASP A CA 1
ATOM 679 C C . ASP A 1 90 ? 17.270 -8.249 3.586 1.00 66.75 90 ASP A C 1
ATOM 681 O O . ASP A 1 90 ? 16.168 -8.316 3.038 1.00 66.75 90 ASP A O 1
ATOM 685 N N . SER A 1 91 ? 17.642 -7.172 4.273 1.00 85.12 91 SER A N 1
ATOM 686 C CA . SER A 1 91 ? 16.956 -5.887 4.152 1.00 85.12 91 SER A CA 1
ATOM 687 C C . SER A 1 91 ? 17.204 -5.234 2.783 1.00 85.12 91 SER A C 1
ATOM 689 O O . SER A 1 91 ? 18.111 -5.623 2.036 1.00 85.12 91 SER A O 1
ATOM 691 N N . VAL A 1 92 ? 16.447 -4.174 2.477 1.00 94.12 92 VAL A N 1
ATOM 692 C CA . VAL A 1 92 ? 16.743 -3.284 1.340 1.00 94.12 92 VAL A CA 1
ATOM 693 C C . VAL A 1 92 ? 18.189 -2.786 1.386 1.00 94.12 92 VAL A C 1
ATOM 695 O O . VAL A 1 92 ? 18.833 -2.728 0.347 1.00 94.12 92 VAL A O 1
ATOM 698 N N . ARG A 1 93 ? 18.719 -2.488 2.577 1.00 92.75 93 ARG A N 1
ATOM 699 C CA . ARG A 1 93 ? 20.099 -2.041 2.784 1.00 92.75 93 ARG A CA 1
ATOM 700 C C . ARG A 1 93 ? 21.075 -3.218 2.649 1.00 92.75 93 ARG A C 1
ATOM 702 O O . ARG A 1 93 ? 20.850 -4.285 3.226 1.00 92.75 93 ARG A O 1
ATOM 709 N N . CYS A 1 94 ? 22.142 -3.026 1.878 1.00 92.44 94 CYS A N 1
ATOM 710 C CA . CYS A 1 94 ? 23.141 -4.039 1.556 1.00 92.44 94 CYS A CA 1
ATOM 711 C C . CYS A 1 94 ? 24.555 -3.477 1.716 1.00 92.44 94 CYS A C 1
ATOM 713 O O . CYS A 1 94 ? 24.938 -2.565 0.989 1.00 92.44 94 CYS A O 1
ATOM 715 N N . ASN A 1 95 ? 25.361 -4.079 2.592 1.00 93.00 95 ASN A N 1
ATOM 716 C CA . ASN A 1 95 ? 26.742 -3.636 2.811 1.00 93.00 95 ASN A CA 1
ATOM 717 C C . ASN A 1 95 ? 27.587 -3.689 1.527 1.00 93.00 95 ASN A C 1
ATOM 719 O O . ASN A 1 95 ? 28.417 -2.812 1.310 1.00 93.00 95 ASN A O 1
ATOM 723 N N . LEU A 1 96 ? 27.362 -4.686 0.658 1.00 94.06 96 LEU A N 1
ATOM 724 C CA . LEU A 1 96 ? 28.082 -4.776 -0.614 1.00 94.06 96 LEU A CA 1
ATOM 725 C C . LEU A 1 96 ? 27.754 -3.581 -1.517 1.00 94.06 96 LEU A C 1
ATOM 727 O O . LEU A 1 96 ? 28.659 -2.941 -2.041 1.00 94.06 96 LEU A O 1
ATOM 731 N N . TYR A 1 97 ? 26.478 -3.225 -1.658 1.00 95.25 97 TYR A N 1
ATOM 732 C CA . TYR A 1 97 ? 26.097 -2.092 -2.503 1.00 95.25 97 TYR A CA 1
ATOM 733 C C . TYR A 1 97 ? 26.533 -0.745 -1.940 1.00 95.25 97 TYR A C 1
ATOM 735 O O . TYR A 1 97 ? 26.815 0.146 -2.732 1.00 95.25 97 TYR A O 1
ATOM 743 N N . GLU A 1 98 ? 26.616 -0.597 -0.615 1.00 93.81 98 GLU A N 1
ATOM 744 C CA . GLU A 1 98 ? 27.192 0.596 0.025 1.00 93.81 98 GLU A CA 1
ATOM 745 C C . GLU A 1 98 ? 28.684 0.748 -0.254 1.00 93.81 98 GLU A C 1
ATOM 747 O O . GLU A 1 98 ? 29.183 1.865 -0.285 1.00 93.81 98 GLU A O 1
ATOM 752 N N . SER A 1 99 ? 29.391 -0.361 -0.483 1.00 93.88 99 SER A N 1
ATOM 753 C CA . SER A 1 99 ? 30.811 -0.322 -0.838 1.00 93.88 99 SER A CA 1
ATOM 754 C C . SER A 1 99 ? 31.067 0.058 -2.301 1.00 93.88 99 SER A C 1
ATOM 756 O O . SER A 1 99 ? 32.198 0.367 -2.670 1.00 93.88 99 SER A O 1
ATOM 758 N N . PHE A 1 100 ? 30.038 0.030 -3.155 1.00 94.75 100 PHE A N 1
ATOM 759 C CA . PHE A 1 100 ? 30.188 0.362 -4.567 1.00 94.75 100 PHE A CA 1
ATOM 760 C C . PHE A 1 100 ? 30.239 1.868 -4.788 1.00 94.75 100 PHE A C 1
ATOM 762 O O . PHE A 1 100 ? 29.393 2.608 -4.300 1.00 94.75 100 PHE A O 1
ATOM 769 N N . ASN A 1 101 ? 31.165 2.315 -5.635 1.00 93.50 101 ASN A N 1
ATOM 770 C CA . ASN A 1 101 ? 31.101 3.670 -6.171 1.00 93.50 101 ASN A CA 1
ATOM 771 C C . ASN A 1 101 ? 29.930 3.813 -7.178 1.00 93.50 101 ASN A C 1
ATOM 773 O O . ASN A 1 101 ? 29.414 2.808 -7.692 1.00 93.50 101 ASN A O 1
ATOM 777 N N . PRO A 1 102 ? 29.514 5.049 -7.514 1.00 94.62 102 PRO A N 1
ATOM 778 C CA . PRO A 1 102 ? 28.383 5.287 -8.416 1.00 94.62 102 PRO A CA 1
ATOM 779 C C . PRO A 1 102 ? 28.506 4.632 -9.803 1.00 94.62 102 PRO A C 1
ATOM 781 O O . PRO A 1 102 ? 27.498 4.198 -10.363 1.00 94.62 102 PRO A O 1
ATOM 784 N N . HIS A 1 103 ? 29.718 4.494 -10.352 1.00 92.88 103 HIS A N 1
ATOM 785 C CA . HIS A 1 103 ? 29.927 3.882 -11.669 1.00 92.88 103 HIS A CA 1
ATOM 786 C C . HIS A 1 103 ? 29.693 2.369 -11.648 1.00 92.88 103 HIS A C 1
ATOM 788 O O . HIS A 1 103 ? 28.999 1.850 -12.523 1.00 92.88 103 HIS A O 1
ATOM 794 N N . VAL A 1 104 ? 30.201 1.662 -10.631 1.00 94.19 104 VAL A N 1
ATOM 795 C CA . VAL A 1 104 ? 29.958 0.217 -10.460 1.00 94.19 104 VAL A CA 1
ATOM 796 C C . VAL A 1 104 ? 28.462 -0.055 -10.305 1.00 94.19 104 VAL A C 1
ATOM 798 O O . VAL A 1 104 ? 27.928 -0.951 -10.962 1.00 94.19 104 VAL A O 1
ATOM 801 N N . ARG A 1 105 ? 27.752 0.773 -9.523 1.00 95.62 105 ARG A N 1
ATOM 802 C CA . ARG A 1 105 ? 26.287 0.676 -9.412 1.00 95.62 105 ARG A CA 1
ATOM 803 C C . ARG A 1 105 ? 25.604 0.877 -10.758 1.00 95.62 105 ARG A C 1
ATOM 805 O O . ARG A 1 105 ? 24.743 0.078 -11.111 1.00 95.62 105 ARG A O 1
ATOM 812 N N . ARG A 1 106 ? 26.009 1.886 -11.538 1.00 95.88 106 ARG A N 1
ATOM 813 C CA . ARG A 1 106 ? 25.472 2.128 -12.888 1.00 95.88 106 ARG A CA 1
ATOM 814 C C . ARG A 1 106 ? 25.659 0.917 -13.811 1.00 95.88 106 ARG A C 1
ATOM 816 O O . ARG A 1 106 ? 24.715 0.565 -14.517 1.00 95.88 106 ARG A O 1
ATOM 823 N N . TYR A 1 107 ? 26.820 0.258 -13.798 1.00 95.56 107 TYR A N 1
ATOM 824 C CA . TYR A 1 107 ? 27.044 -0.958 -14.596 1.00 95.56 107 TYR A CA 1
ATOM 825 C C . TYR A 1 107 ? 26.168 -2.123 -14.134 1.00 95.56 107 TYR A C 1
ATOM 827 O O . TYR A 1 107 ? 25.547 -2.794 -14.961 1.00 95.56 107 TYR A O 1
ATOM 835 N N . LEU A 1 108 ? 26.043 -2.326 -12.821 1.00 96.50 108 LEU A N 1
ATOM 836 C CA . LEU A 1 108 ? 25.173 -3.367 -12.284 1.00 96.50 108 LEU A CA 1
ATOM 837 C C . LEU A 1 108 ? 23.698 -3.106 -12.626 1.00 96.50 108 LEU A C 1
ATOM 839 O O . LEU A 1 108 ? 23.007 -4.022 -13.061 1.00 96.50 108 LEU A O 1
ATOM 843 N N . MET A 1 109 ? 23.234 -1.854 -12.542 1.00 98.00 109 MET A N 1
ATOM 844 C CA . MET A 1 109 ? 21.889 -1.466 -12.986 1.00 98.00 109 MET A CA 1
ATOM 845 C C . MET A 1 109 ? 21.662 -1.799 -14.468 1.00 98.00 109 MET A C 1
ATOM 847 O O . MET A 1 109 ? 20.595 -2.297 -14.828 1.00 98.00 109 MET A O 1
ATOM 851 N N . ALA A 1 110 ? 22.663 -1.575 -15.327 1.00 97.06 110 ALA A N 1
ATOM 852 C CA . ALA A 1 110 ? 22.590 -1.935 -16.742 1.00 97.06 110 ALA A CA 1
ATOM 853 C C . ALA A 1 110 ? 22.509 -3.457 -16.958 1.00 97.06 110 ALA A C 1
ATOM 855 O O . ALA A 1 110 ? 21.715 -3.908 -17.789 1.00 97.06 110 ALA A O 1
ATOM 856 N N . CYS A 1 111 ? 23.259 -4.249 -16.180 1.00 97.31 111 CYS A N 1
ATOM 857 C CA . CYS A 1 111 ? 23.145 -5.711 -16.175 1.00 97.31 111 CYS A CA 1
ATOM 858 C C . CYS A 1 111 ? 21.727 -6.147 -15.788 1.00 97.31 111 CYS A C 1
ATOM 860 O O . CYS A 1 111 ? 21.086 -6.887 -16.534 1.00 97.31 111 CYS A O 1
ATOM 862 N N . CYS A 1 112 ? 21.203 -5.631 -14.672 1.00 98.19 112 CYS A N 1
ATOM 863 C CA . CYS A 1 112 ? 19.859 -5.948 -14.193 1.00 98.19 112 CYS A CA 1
ATOM 864 C C . CYS A 1 112 ? 18.780 -5.596 -15.229 1.00 98.19 112 CYS A C 1
ATOM 866 O O . CYS A 1 112 ? 17.905 -6.418 -15.499 1.00 98.19 112 CYS A O 1
ATOM 868 N N . ASN A 1 113 ? 18.868 -4.420 -15.862 1.00 98.38 113 ASN A N 1
ATOM 869 C CA . ASN A 1 113 ? 17.954 -4.014 -16.933 1.00 98.38 113 ASN A CA 1
ATOM 870 C C . ASN A 1 113 ? 17.996 -4.971 -18.134 1.00 98.38 113 ASN A C 1
ATOM 872 O O . ASN A 1 113 ? 16.940 -5.346 -18.645 1.00 98.38 113 ASN A O 1
ATOM 876 N N . GLY A 1 114 ? 19.192 -5.380 -18.573 1.00 97.44 114 GLY A N 1
ATOM 877 C CA . GLY A 1 114 ? 19.361 -6.317 -19.687 1.00 97.44 114 GLY A CA 1
ATOM 878 C C . GLY A 1 114 ? 18.755 -7.693 -19.398 1.00 97.44 114 GLY A C 1
ATOM 879 O O . GLY A 1 114 ? 17.996 -8.218 -20.216 1.00 97.44 114 GLY A O 1
ATOM 880 N N . VAL A 1 115 ? 19.016 -8.240 -18.205 1.00 98.12 115 VAL A N 1
ATOM 881 C CA . VAL A 1 115 ? 18.435 -9.518 -17.758 1.00 98.12 115 VAL A CA 1
ATOM 882 C C . VAL A 1 115 ? 16.912 -9.420 -17.671 1.00 98.12 115 VAL A C 1
ATOM 884 O O . VAL A 1 115 ? 16.206 -10.257 -18.236 1.00 98.12 115 VAL A O 1
ATOM 887 N N . ALA A 1 116 ? 16.391 -8.376 -17.022 1.00 98.25 116 ALA A N 1
ATOM 888 C CA . ALA A 1 116 ? 14.956 -8.161 -16.883 1.00 98.25 116 ALA A CA 1
ATOM 889 C C . ALA A 1 116 ? 14.261 -8.066 -18.247 1.00 98.25 116 ALA A C 1
ATOM 891 O O . ALA A 1 116 ? 13.240 -8.717 -18.470 1.00 98.25 116 ALA A O 1
ATOM 892 N N . GLN A 1 117 ? 14.843 -7.323 -19.191 1.00 98.19 117 GLN A N 1
ATOM 893 C CA . GLN A 1 117 ? 14.298 -7.187 -20.538 1.00 98.19 117 GLN A CA 1
ATOM 894 C C . GLN A 1 117 ? 14.232 -8.544 -21.252 1.00 98.19 117 GLN A C 1
ATOM 896 O O . GLN A 1 117 ? 13.194 -8.903 -21.811 1.00 98.19 117 GLN A O 1
ATOM 901 N N . ALA A 1 118 ? 15.300 -9.341 -21.191 1.00 98.38 118 ALA A N 1
ATOM 902 C CA . ALA A 1 118 ? 15.322 -10.685 -21.759 1.00 98.38 118 ALA A CA 1
ATOM 903 C C . ALA A 1 118 ? 14.266 -11.617 -21.128 1.00 98.38 118 ALA A C 1
ATOM 905 O O . ALA A 1 118 ? 13.643 -12.417 -21.832 1.00 98.38 118 ALA A O 1
ATOM 906 N N . LEU A 1 119 ? 14.006 -11.488 -19.823 1.00 97.62 119 LEU A N 1
ATOM 907 C CA . LEU A 1 119 ? 12.958 -12.236 -19.119 1.00 97.62 119 LEU A CA 1
ATOM 908 C C . LEU A 1 119 ? 11.540 -11.804 -19.526 1.00 97.62 119 LEU A C 1
ATOM 910 O O . LEU A 1 119 ? 10.664 -12.659 -19.675 1.00 97.62 119 LEU A O 1
ATOM 914 N N . VAL A 1 120 ? 11.305 -10.512 -19.785 1.00 98.12 120 VAL A N 1
ATOM 915 C CA . VAL A 1 120 ? 10.014 -10.021 -20.309 1.00 98.12 120 VAL A CA 1
ATOM 916 C C . VAL A 1 120 ? 9.678 -10.679 -21.648 1.00 98.12 120 VAL A C 1
ATOM 918 O O . VAL A 1 120 ? 8.542 -11.122 -21.841 1.00 98.12 120 VAL A O 1
ATOM 921 N N . HIS A 1 121 ? 10.658 -10.800 -22.548 1.00 97.75 121 HIS A N 1
ATOM 922 C CA . HIS A 1 121 ? 10.480 -11.467 -23.844 1.00 97.75 121 HIS A CA 1
ATOM 923 C C . HIS A 1 121 ? 10.221 -12.976 -23.720 1.00 97.75 121 HIS A C 1
ATOM 925 O O . HIS A 1 121 ? 9.533 -13.550 -24.561 1.00 97.75 121 HIS A O 1
ATOM 931 N N . GLN A 1 122 ? 10.692 -13.602 -22.641 1.00 97.44 122 GLN A N 1
ATOM 932 C CA . GLN A 1 122 ? 10.382 -14.991 -22.282 1.00 97.44 122 GLN A CA 1
ATOM 933 C C . GLN A 1 122 ? 9.063 -15.140 -21.505 1.00 97.44 122 GLN A C 1
ATOM 935 O O . GLN A 1 122 ? 8.738 -16.234 -21.054 1.00 97.44 122 GLN A O 1
ATOM 940 N N . ASN A 1 123 ? 8.300 -14.056 -21.318 1.00 96.81 123 ASN A N 1
ATOM 941 C CA . ASN A 1 123 ? 7.078 -14.027 -20.513 1.00 96.81 123 ASN A CA 1
ATOM 942 C C . ASN A 1 123 ? 7.278 -14.395 -19.024 1.00 96.81 123 ASN A C 1
ATOM 944 O O . ASN A 1 123 ? 6.337 -14.816 -18.357 1.00 96.81 123 ASN A O 1
ATOM 948 N N . ARG A 1 124 ? 8.489 -14.206 -18.486 1.00 96.44 124 ARG A N 1
ATOM 949 C CA . ARG A 1 124 ? 8.843 -14.457 -17.077 1.00 96.44 124 ARG A CA 1
ATOM 950 C C . ARG A 1 124 ? 8.724 -13.166 -16.265 1.00 96.44 124 ARG A C 1
ATOM 952 O O . ARG A 1 124 ? 9.716 -12.590 -15.822 1.00 96.44 124 ARG A O 1
ATOM 959 N N . LEU A 1 125 ? 7.494 -12.664 -16.143 1.00 97.31 125 LEU A N 1
ATOM 960 C CA . LEU A 1 125 ? 7.217 -11.320 -15.619 1.00 97.31 125 LEU A CA 1
ATOM 961 C C . LEU A 1 125 ? 7.571 -11.161 -14.139 1.00 97.31 125 LEU A C 1
ATOM 963 O O . LEU A 1 125 ? 8.088 -10.113 -13.757 1.00 97.31 125 LEU A O 1
ATOM 967 N N . GLU A 1 126 ? 7.326 -12.186 -13.321 1.00 95.69 126 GLU A N 1
ATOM 968 C CA . GLU A 1 126 ? 7.682 -12.169 -11.897 1.00 95.69 126 GLU A CA 1
ATOM 969 C C . GLU A 1 126 ? 9.180 -11.933 -11.691 1.00 95.69 126 GLU A C 1
ATOM 971 O O . GLU A 1 126 ? 9.587 -11.053 -10.933 1.00 95.69 126 GLU A O 1
ATOM 976 N N . GLU A 1 127 ? 10.005 -12.684 -12.412 1.00 96.12 127 GLU A N 1
ATOM 977 C CA . GLU A 1 127 ? 11.454 -12.587 -12.301 1.00 96.12 127 GLU A CA 1
ATOM 978 C C . GLU A 1 127 ? 11.966 -11.273 -12.888 1.00 96.12 127 GLU A C 1
ATOM 980 O O . GLU A 1 127 ? 12.812 -10.625 -12.278 1.00 96.12 127 GLU A O 1
ATOM 985 N N . ALA A 1 128 ? 11.409 -10.824 -14.018 1.00 97.62 128 ALA A N 1
ATOM 986 C CA . ALA A 1 128 ? 11.740 -9.519 -14.583 1.00 97.62 128 ALA A CA 1
ATOM 987 C C . ALA A 1 128 ? 11.473 -8.371 -13.592 1.00 97.62 128 ALA A C 1
ATOM 989 O O . ALA A 1 128 ? 12.310 -7.482 -13.448 1.00 97.62 128 ALA A O 1
ATOM 990 N N . LEU A 1 129 ? 10.343 -8.398 -12.872 1.00 97.50 129 LEU A N 1
ATOM 991 C CA . LEU A 1 129 ? 10.045 -7.404 -11.835 1.00 97.50 129 LEU A CA 1
ATOM 992 C C . LEU A 1 129 ? 11.051 -7.446 -10.683 1.00 97.50 129 LEU A C 1
ATOM 994 O O . LEU A 1 129 ? 11.429 -6.383 -10.201 1.00 97.50 129 LEU A O 1
ATOM 998 N N . ALA A 1 130 ? 11.509 -8.629 -10.266 1.00 96.06 130 ALA A N 1
ATOM 999 C CA . ALA A 1 130 ? 12.532 -8.751 -9.226 1.00 96.06 130 ALA A CA 1
ATOM 1000 C C . ALA A 1 130 ? 13.877 -8.136 -9.664 1.00 96.06 130 ALA A C 1
ATOM 1002 O O . ALA A 1 130 ? 14.530 -7.451 -8.880 1.00 96.06 130 ALA A O 1
ATOM 1003 N N . TRP A 1 131 ? 14.266 -8.310 -10.931 1.00 97.69 131 TRP A N 1
ATOM 1004 C CA . TRP A 1 131 ? 15.463 -7.669 -11.487 1.00 97.69 131 TRP A CA 1
ATOM 1005 C C . TRP A 1 131 ? 15.321 -6.148 -11.623 1.00 97.69 131 TRP A C 1
ATOM 1007 O O . TRP A 1 131 ? 16.265 -5.423 -11.316 1.00 97.69 131 TRP A O 1
ATOM 1017 N N . TYR A 1 132 ? 14.153 -5.641 -12.026 1.00 98.12 132 TYR A N 1
ATOM 1018 C CA . TYR A 1 132 ? 13.912 -4.196 -12.032 1.00 98.12 132 TYR A CA 1
ATOM 1019 C C . TYR A 1 132 ? 13.830 -3.600 -10.615 1.00 98.12 132 TYR A C 1
ATOM 1021 O O . TYR A 1 132 ? 14.290 -2.481 -10.401 1.00 98.12 132 TYR A O 1
ATOM 1029 N N . GLU A 1 133 ? 13.308 -4.335 -9.627 1.00 96.94 133 GLU A N 1
ATOM 1030 C CA . GLU A 1 133 ? 13.370 -3.938 -8.211 1.00 96.94 133 GLU A CA 1
ATOM 1031 C C . GLU A 1 133 ? 14.827 -3.806 -7.738 1.00 96.94 133 GLU A C 1
ATOM 1033 O O . GLU A 1 133 ? 15.154 -2.879 -6.999 1.00 96.94 133 GLU A O 1
ATOM 1038 N N . GLU A 1 134 ? 15.728 -4.675 -8.204 1.00 97.56 134 GLU A N 1
ATOM 1039 C CA . GLU A 1 134 ? 17.154 -4.562 -7.888 1.00 97.56 134 GLU A CA 1
ATOM 1040 C C . GLU A 1 134 ? 17.750 -3.237 -8.393 1.00 97.56 134 GLU A C 1
ATOM 1042 O O . GLU A 1 134 ? 18.525 -2.604 -7.678 1.00 97.56 134 GLU A O 1
ATOM 1047 N N . VAL A 1 135 ? 17.324 -2.754 -9.569 1.00 98.19 135 VAL A N 1
ATOM 1048 C CA . VAL A 1 135 ? 17.716 -1.431 -10.093 1.00 98.19 135 VAL A CA 1
ATOM 1049 C C . VAL A 1 135 ? 17.237 -0.302 -9.177 1.00 98.19 135 VAL A C 1
ATOM 1051 O O . VAL A 1 135 ? 18.004 0.617 -8.888 1.00 98.19 135 VAL A O 1
ATOM 1054 N N . GLU A 1 136 ? 15.998 -0.370 -8.680 1.00 97.25 136 GLU A N 1
ATOM 1055 C CA . GLU A 1 136 ? 15.469 0.609 -7.715 1.00 97.25 136 GLU A CA 1
ATOM 1056 C C . GLU A 1 136 ? 16.269 0.628 -6.417 1.00 97.25 136 GLU A C 1
ATOM 1058 O O . GLU A 1 136 ? 16.519 1.689 -5.847 1.00 97.25 136 GLU A O 1
ATOM 1063 N N . ILE A 1 137 ? 16.691 -0.543 -5.948 1.00 96.75 137 ILE A N 1
ATOM 1064 C CA . ILE A 1 137 ? 17.454 -0.669 -4.712 1.00 96.75 137 ILE A CA 1
ATOM 1065 C C . ILE A 1 137 ? 18.873 -0.152 -4.901 1.00 96.75 137 ILE A C 1
ATOM 1067 O O . ILE A 1 137 ? 19.356 0.575 -4.036 1.00 96.75 137 ILE A O 1
ATOM 1071 N N . LEU A 1 138 ? 19.524 -0.440 -6.028 1.00 97.25 138 LEU A N 1
ATOM 1072 C CA . LEU A 1 138 ? 20.823 0.145 -6.367 1.00 97.25 138 LEU A CA 1
ATOM 1073 C C . LEU A 1 138 ? 20.750 1.672 -6.446 1.00 97.25 138 LEU A C 1
ATOM 1075 O O . LEU A 1 138 ? 21.612 2.347 -5.887 1.00 97.25 138 LEU A O 1
ATOM 1079 N N . HIS A 1 139 ? 19.695 2.217 -7.057 1.00 96.69 139 HIS A N 1
ATOM 1080 C CA . HIS A 1 139 ? 19.463 3.660 -7.083 1.00 96.69 139 HIS A CA 1
ATOM 1081 C C . HIS A 1 139 ? 19.220 4.232 -5.675 1.00 96.69 139 HIS A C 1
ATOM 1083 O O . HIS A 1 139 ? 19.784 5.261 -5.314 1.00 96.69 139 HIS A O 1
ATOM 1089 N N . LEU A 1 140 ? 18.442 3.545 -4.832 1.00 95.69 140 LEU A N 1
ATOM 1090 C CA . LEU A 1 140 ? 18.212 3.962 -3.448 1.00 95.69 140 LEU A CA 1
ATOM 1091 C C . LEU A 1 140 ? 19.509 3.994 -2.623 1.00 95.69 140 LEU A C 1
ATOM 1093 O O . LEU A 1 140 ? 19.647 4.869 -1.767 1.00 95.69 140 LEU A O 1
ATOM 1097 N N . HIS A 1 141 ? 20.474 3.107 -2.888 1.00 96.00 141 HIS A N 1
ATOM 1098 C CA . HIS A 1 141 ? 21.775 3.131 -2.206 1.00 96.00 141 HIS A CA 1
ATOM 1099 C C . HIS A 1 141 ? 22.578 4.403 -2.492 1.00 96.00 141 HIS A C 1
ATOM 1101 O O . HIS A 1 141 ? 23.426 4.759 -1.678 1.00 96.00 141 HIS A O 1
ATOM 1107 N N . CYS A 1 142 ? 22.271 5.148 -3.562 1.00 94.12 142 CYS A N 1
ATOM 1108 C CA . CYS A 1 142 ? 22.833 6.484 -3.744 1.00 94.12 142 CYS A CA 1
ATOM 1109 C C . CYS A 1 142 ? 22.448 7.402 -2.574 1.00 94.12 142 CYS A C 1
ATOM 1111 O O . CYS A 1 142 ? 23.295 8.106 -2.043 1.00 94.12 142 CYS A O 1
ATOM 1113 N N . SER A 1 143 ? 21.195 7.349 -2.107 1.00 93.00 143 SER A N 1
ATOM 1114 C CA . SER A 1 143 ? 20.723 8.186 -0.990 1.00 93.00 143 SER A CA 1
ATOM 1115 C C . SER A 1 143 ? 21.408 7.871 0.344 1.00 93.00 143 SER A C 1
ATOM 1117 O O . SER A 1 143 ? 21.553 8.763 1.180 1.00 93.00 143 SER A O 1
ATOM 1119 N N . PHE A 1 144 ? 21.879 6.633 0.537 1.00 93.62 144 PHE A N 1
ATOM 1120 C CA . PHE A 1 144 ? 22.612 6.240 1.744 1.00 93.62 144 PHE A CA 1
ATOM 1121 C C . PHE A 1 144 ? 24.022 6.834 1.795 1.00 93.62 144 PHE A C 1
ATOM 1123 O O . PHE A 1 144 ? 24.584 6.946 2.881 1.00 93.62 144 PHE A O 1
ATOM 1130 N N . GLU A 1 145 ? 24.561 7.273 0.655 1.00 92.00 145 GLU A N 1
ATOM 1131 C CA . GLU A 1 145 ? 25.837 7.991 0.582 1.00 92.00 145 GLU A CA 1
ATOM 1132 C C . GLU A 1 145 ? 25.696 9.497 0.821 1.00 92.00 145 GLU A C 1
ATOM 1134 O O . GLU A 1 145 ? 26.695 10.217 0.848 1.00 92.00 145 GLU A O 1
ATOM 1139 N N . SER A 1 146 ? 24.472 9.999 1.014 1.00 94.19 146 SER A N 1
ATOM 1140 C CA . SER A 1 146 ? 24.276 11.398 1.374 1.00 94.19 146 SER A CA 1
ATOM 1141 C C . SER A 1 146 ? 25.053 11.730 2.661 1.00 94.19 146 SER A C 1
ATOM 1143 O O . SER A 1 146 ? 24.917 11.012 3.657 1.00 94.19 146 SER A O 1
ATOM 1145 N N . PRO A 1 147 ? 25.790 12.861 2.719 1.00 93.38 147 PRO A N 1
ATOM 1146 C CA . PRO A 1 147 ? 26.558 13.261 3.906 1.00 93.38 147 PRO A CA 1
ATOM 1147 C C . PRO A 1 147 ? 25.715 13.414 5.178 1.00 93.38 147 PRO A C 1
ATOM 1149 O O . PRO A 1 147 ? 26.238 13.448 6.293 1.00 93.38 147 PRO A O 1
ATOM 1152 N N . LYS A 1 148 ? 24.399 13.577 5.013 1.00 95.00 148 LYS A N 1
ATOM 1153 C CA . LYS A 1 148 ? 23.419 13.652 6.094 1.00 95.00 148 LYS A CA 1
ATOM 1154 C C . LYS A 1 148 ? 22.236 12.748 5.758 1.00 95.00 148 LYS A C 1
ATOM 1156 O O . LYS A 1 148 ? 21.848 12.705 4.588 1.00 95.00 148 LYS A O 1
ATOM 1161 N N . PRO A 1 149 ? 21.608 12.102 6.756 1.00 95.56 149 PRO A N 1
ATOM 1162 C CA . PRO A 1 149 ? 20.349 11.401 6.549 1.00 95.56 149 PRO A CA 1
ATOM 1163 C C . PRO A 1 149 ? 19.326 12.308 5.862 1.00 95.56 149 PRO A C 1
ATOM 1165 O O . PRO A 1 149 ? 19.119 13.453 6.275 1.00 95.56 149 PRO A O 1
ATOM 1168 N N . LEU A 1 150 ? 18.702 11.786 4.813 1.00 96.31 150 LEU A N 1
ATOM 1169 C CA . LEU A 1 150 ? 17.648 12.457 4.066 1.00 96.31 150 LEU A CA 1
ATOM 1170 C C . LEU A 1 150 ? 16.314 11.780 4.361 1.00 96.31 150 LEU A C 1
ATOM 1172 O O . LEU A 1 150 ? 16.264 10.578 4.604 1.00 96.31 150 LEU A O 1
ATOM 1176 N N . PHE A 1 151 ? 15.242 12.565 4.329 1.00 97.00 151 PHE A N 1
ATOM 1177 C CA . PHE A 1 151 ? 13.898 12.003 4.260 1.00 97.00 151 PHE A CA 1
ATOM 1178 C C . PHE A 1 151 ? 13.695 11.334 2.893 1.00 97.00 151 PHE A C 1
ATOM 1180 O O . PHE A 1 151 ? 14.210 11.832 1.893 1.00 97.00 151 PHE A O 1
ATOM 1187 N N . ASP A 1 152 ? 12.868 10.294 2.820 1.00 95.75 152 ASP A N 1
ATOM 1188 C CA . ASP A 1 152 ? 12.480 9.585 1.593 1.00 95.75 152 ASP A CA 1
ATOM 1189 C C . ASP A 1 152 ? 11.865 10.537 0.536 1.00 95.75 152 ASP A C 1
ATOM 1191 O O . ASP A 1 152 ? 11.813 10.207 -0.645 1.00 95.75 152 ASP A O 1
ATOM 1195 N N . TRP A 1 153 ? 11.386 11.724 0.938 1.00 95.38 153 TRP A N 1
ATOM 1196 C CA . TRP A 1 153 ? 10.855 12.758 0.036 1.00 95.38 153 TRP A CA 1
ATOM 1197 C C . TRP A 1 153 ? 11.897 13.729 -0.521 1.00 95.38 153 TRP A C 1
ATOM 1199 O O . TRP A 1 153 ? 11.537 14.733 -1.146 1.00 95.38 153 TRP A O 1
ATOM 1209 N N . LYS A 1 154 ? 13.177 13.501 -0.233 1.00 95.25 154 LYS A N 1
ATOM 1210 C CA . LYS A 1 154 ? 14.295 14.227 -0.827 1.00 95.25 154 LYS A CA 1
ATOM 1211 C C . LYS A 1 154 ? 14.983 13.293 -1.810 1.00 95.25 154 LYS A C 1
ATOM 1213 O O . LYS A 1 154 ? 15.618 12.325 -1.407 1.00 95.25 154 LYS A O 1
ATOM 1218 N N . ASP A 1 155 ? 14.857 13.609 -3.091 1.00 92.19 155 ASP A N 1
ATOM 1219 C CA . ASP A 1 155 ? 15.577 12.885 -4.128 1.00 92.19 155 ASP A CA 1
ATOM 1220 C C . ASP A 1 155 ? 17.085 13.178 -3.995 1.00 92.19 155 ASP A C 1
ATOM 1222 O O . ASP A 1 155 ? 17.490 14.318 -3.754 1.00 92.19 155 ASP A O 1
ATOM 1226 N N . PHE A 1 156 ? 17.914 12.145 -4.139 1.00 94.06 156 PHE A N 1
ATOM 1227 C CA . PHE A 1 156 ? 19.372 12.248 -4.135 1.00 94.06 156 PHE A CA 1
ATOM 1228 C C . PHE A 1 156 ? 19.921 11.518 -5.355 1.00 94.06 156 PHE A C 1
ATOM 1230 O O . PHE A 1 156 ? 19.563 10.367 -5.605 1.00 94.06 156 PHE A O 1
ATOM 1237 N N . HIS A 1 157 ? 20.782 12.185 -6.115 1.00 92.81 157 HIS A N 1
ATOM 1238 C CA . HIS A 1 157 ? 21.370 11.644 -7.331 1.00 92.81 157 HIS A CA 1
ATOM 1239 C C . HIS A 1 157 ? 22.817 12.104 -7.479 1.00 92.81 157 HIS A C 1
ATOM 1241 O O . HIS A 1 157 ? 23.177 13.209 -7.077 1.00 92.81 157 HIS A O 1
ATOM 1247 N N . PHE A 1 158 ? 23.632 11.242 -8.080 1.00 93.88 158 PHE A N 1
ATOM 1248 C CA . PHE A 1 158 ? 24.936 11.627 -8.606 1.00 93.88 158 PHE A CA 1
ATOM 1249 C C . PHE A 1 158 ? 24.755 12.337 -9.943 1.00 93.88 158 PHE A C 1
ATOM 1251 O O . PHE A 1 158 ? 23.827 11.998 -10.683 1.00 93.88 158 PHE A O 1
ATOM 1258 N N . ASP A 1 159 ? 25.660 13.261 -10.265 1.00 95.00 159 ASP A N 1
ATOM 1259 C CA . ASP A 1 159 ? 25.770 13.870 -11.596 1.00 95.00 159 ASP A CA 1
ATOM 1260 C C . ASP A 1 159 ? 26.343 12.847 -12.592 1.00 95.00 159 ASP A C 1
ATOM 1262 O O . ASP A 1 159 ? 27.502 12.873 -12.995 1.00 95.00 159 ASP A O 1
ATOM 1266 N N . LEU A 1 160 ? 25.529 11.829 -12.875 1.00 96.06 160 LEU A N 1
ATOM 1267 C CA . LEU A 1 160 ? 25.837 10.710 -13.751 1.00 96.06 160 LEU A CA 1
ATOM 1268 C C . LEU A 1 160 ? 24.590 10.411 -14.601 1.00 96.06 160 LEU A C 1
ATOM 1270 O O . LEU A 1 160 ? 23.760 9.575 -14.211 1.00 96.06 160 LEU A O 1
ATOM 1274 N N . PRO A 1 161 ? 24.427 11.083 -15.759 1.00 96.44 161 PRO A N 1
ATOM 1275 C CA . PRO A 1 161 ? 23.259 10.940 -16.632 1.00 96.44 161 PRO A CA 1
ATOM 1276 C C . PRO A 1 161 ? 22.923 9.488 -16.987 1.00 96.44 161 PRO A C 1
ATOM 1278 O O . PRO A 1 161 ? 21.756 9.094 -16.981 1.00 96.44 161 PRO A O 1
ATOM 1281 N N . ASP A 1 162 ? 23.940 8.651 -17.180 1.00 95.38 162 ASP A N 1
ATOM 1282 C CA . ASP A 1 162 ? 23.779 7.228 -17.477 1.00 95.38 162 ASP A CA 1
ATOM 1283 C C . ASP A 1 162 ? 23.048 6.449 -16.382 1.00 95.38 162 ASP A C 1
ATOM 1285 O O . ASP A 1 162 ? 22.262 5.547 -16.676 1.00 95.38 162 ASP A O 1
ATOM 1289 N N . MET A 1 163 ? 23.273 6.791 -15.113 1.00 96.31 163 MET A N 1
ATOM 1290 C CA . MET A 1 163 ? 22.558 6.169 -14.000 1.00 96.31 163 MET A CA 1
ATOM 1291 C C . MET A 1 163 ? 21.075 6.561 -14.021 1.00 96.31 163 MET A C 1
ATOM 1293 O O . MET A 1 163 ? 20.204 5.728 -13.765 1.00 96.31 163 MET A O 1
ATOM 1297 N N . THR A 1 164 ? 20.781 7.808 -14.402 1.00 97.12 164 THR A N 1
ATOM 1298 C CA . THR A 1 164 ? 19.401 8.292 -14.585 1.00 97.12 164 THR A CA 1
ATOM 1299 C C . THR A 1 164 ? 18.720 7.597 -15.756 1.00 97.12 164 THR A C 1
ATOM 1301 O O . THR A 1 164 ? 17.551 7.224 -15.649 1.00 97.12 164 THR A O 1
ATOM 1304 N N . LEU A 1 165 ? 19.450 7.349 -16.847 1.00 97.50 165 LEU A N 1
ATOM 1305 C CA . LEU A 1 165 ? 18.957 6.548 -17.963 1.00 97.50 165 LEU A CA 1
ATOM 1306 C C . LEU A 1 165 ? 18.605 5.126 -17.505 1.00 97.50 165 LEU A C 1
ATOM 1308 O O . LEU A 1 165 ? 17.494 4.668 -17.772 1.00 97.50 165 LEU A O 1
ATOM 1312 N N . GLN A 1 166 ? 19.494 4.445 -16.771 1.00 98.06 166 GLN A N 1
ATOM 1313 C CA . GLN A 1 166 ? 19.221 3.087 -16.280 1.00 98.06 166 GLN A CA 1
ATOM 1314 C C . GLN A 1 166 ? 18.007 3.032 -15.344 1.00 98.06 166 GLN A C 1
ATOM 1316 O O . GLN A 1 166 ? 17.176 2.130 -15.468 1.00 98.06 166 GLN A O 1
ATOM 1321 N N . HIS A 1 167 ? 17.861 4.006 -14.444 1.00 97.81 167 HIS A N 1
ATOM 1322 C CA . HIS A 1 167 ? 16.689 4.098 -13.570 1.00 97.81 167 HIS A CA 1
ATOM 1323 C C . HIS A 1 167 ? 15.399 4.356 -14.361 1.00 97.81 167 HIS A C 1
ATOM 1325 O O . HIS A 1 167 ? 14.385 3.693 -14.140 1.00 97.81 167 HIS A O 1
ATOM 1331 N N . THR A 1 168 ? 15.457 5.252 -15.350 1.00 97.94 168 THR A N 1
ATOM 1332 C CA . THR A 1 168 ? 14.327 5.570 -16.237 1.00 97.94 168 THR A CA 1
ATOM 1333 C C . THR A 1 168 ? 13.875 4.345 -17.036 1.00 97.94 168 THR A C 1
ATOM 1335 O O . THR A 1 168 ? 12.669 4.112 -17.154 1.00 97.94 168 THR A O 1
ATOM 1338 N N . ILE A 1 169 ? 14.814 3.540 -17.553 1.00 98.25 169 ILE A N 1
ATOM 1339 C CA . ILE A 1 169 ? 14.525 2.276 -18.254 1.00 98.25 169 ILE A CA 1
ATOM 1340 C C . ILE A 1 169 ? 13.763 1.319 -17.331 1.00 98.25 169 ILE A C 1
ATOM 1342 O O . ILE A 1 169 ? 12.702 0.824 -17.721 1.00 98.25 169 ILE A O 1
ATOM 1346 N N . ALA A 1 170 ? 14.252 1.106 -16.105 1.00 98.44 170 ALA A N 1
ATOM 1347 C CA . ALA A 1 170 ? 13.618 0.204 -15.147 1.00 98.44 170 ALA A CA 1
ATOM 1348 C C . ALA A 1 170 ? 12.193 0.651 -14.794 1.00 98.44 170 ALA A C 1
ATOM 1350 O O . ALA A 1 170 ? 11.246 -0.112 -14.981 1.00 98.44 170 ALA A O 1
ATOM 1351 N N . LYS A 1 171 ? 12.006 1.911 -14.374 1.00 98.06 171 LYS A N 1
ATOM 1352 C CA . LYS A 1 171 ? 10.681 2.473 -14.047 1.00 98.06 171 LYS A CA 1
ATOM 1353 C C . LYS A 1 171 ? 9.697 2.338 -15.209 1.00 98.06 171 LYS A C 1
ATOM 1355 O O . LYS A 1 171 ? 8.546 1.942 -15.018 1.00 98.06 171 LYS A O 1
ATOM 1360 N N . THR A 1 172 ? 10.155 2.666 -16.412 1.00 98.06 172 THR A N 1
ATOM 1361 C CA . THR A 1 172 ? 9.378 2.581 -17.652 1.00 98.06 172 THR A CA 1
ATOM 1362 C C . THR A 1 172 ? 8.897 1.153 -17.897 1.00 98.06 172 THR A C 1
ATOM 1364 O O . THR A 1 172 ? 7.693 0.925 -18.024 1.00 98.06 172 THR A O 1
ATOM 1367 N N . ALA A 1 173 ? 9.817 0.189 -17.895 1.00 98.44 173 ALA A N 1
ATOM 1368 C CA . ALA A 1 173 ? 9.507 -1.208 -18.161 1.00 98.44 173 ALA A CA 1
ATOM 1369 C C . ALA A 1 173 ? 8.643 -1.841 -17.057 1.00 98.44 173 ALA A C 1
ATOM 1371 O O . ALA A 1 173 ? 7.686 -2.556 -17.357 1.00 98.44 173 ALA A O 1
ATOM 1372 N N . MET A 1 174 ? 8.908 -1.531 -15.782 1.00 98.38 174 MET A N 1
ATOM 1373 C CA . MET A 1 174 ? 8.064 -1.961 -14.662 1.00 98.38 174 MET A CA 1
ATOM 1374 C C . MET A 1 174 ? 6.621 -1.493 -14.838 1.00 98.38 174 MET A C 1
ATOM 1376 O O . MET A 1 174 ? 5.694 -2.280 -14.659 1.00 98.38 174 MET A O 1
ATOM 1380 N N . ALA A 1 175 ? 6.415 -0.225 -15.205 1.00 98.50 175 ALA A N 1
ATOM 1381 C CA . ALA A 1 175 ? 5.077 0.303 -15.433 1.00 98.50 175 ALA A CA 1
ATOM 1382 C C . ALA A 1 175 ? 4.335 -0.439 -16.552 1.00 98.50 175 ALA A C 1
ATOM 1384 O O . ALA A 1 175 ? 3.144 -0.722 -16.409 1.00 98.50 175 ALA A O 1
ATOM 1385 N N . ASP A 1 176 ? 5.036 -0.807 -17.624 1.00 98.31 176 ASP A N 1
ATOM 1386 C CA . ASP A 1 176 ? 4.457 -1.564 -18.733 1.00 98.31 176 ASP A CA 1
ATOM 1387 C C . ASP A 1 176 ? 4.065 -2.983 -18.292 1.00 98.31 176 ASP A C 1
ATOM 1389 O O . ASP A 1 176 ? 2.970 -3.456 -18.614 1.00 98.31 176 ASP A O 1
ATOM 1393 N N . ILE A 1 177 ? 4.899 -3.639 -17.472 1.00 98.50 177 ILE A N 1
ATOM 1394 C CA . ILE A 1 177 ? 4.567 -4.933 -16.856 1.00 98.50 177 ILE A CA 1
ATOM 1395 C C . ILE A 1 177 ? 3.336 -4.800 -15.950 1.00 98.50 177 ILE A C 1
ATOM 1397 O O . ILE A 1 177 ? 2.394 -5.582 -16.084 1.00 98.50 177 ILE A O 1
ATOM 1401 N N . TYR A 1 178 ? 3.280 -3.798 -15.067 1.00 98.62 178 TYR A N 1
ATOM 1402 C CA . TYR A 1 178 ? 2.111 -3.577 -14.208 1.00 98.62 178 TYR A CA 1
ATOM 1403 C C . TYR A 1 178 ? 0.839 -3.342 -15.028 1.00 98.62 178 TYR A C 1
ATOM 1405 O O . TYR A 1 178 ? -0.210 -3.919 -14.728 1.00 98.62 178 TYR A O 1
ATOM 1413 N N . LEU A 1 179 ? 0.925 -2.563 -16.110 1.00 97.94 179 LEU A N 1
ATOM 1414 C CA . LEU A 1 179 ? -0.207 -2.305 -16.994 1.00 97.94 179 LEU A CA 1
ATOM 1415 C C . LEU A 1 179 ? -0.682 -3.580 -17.704 1.00 97.94 179 LEU A C 1
ATOM 1417 O O . LEU A 1 179 ? -1.899 -3.768 -17.866 1.00 97.94 179 LEU A O 1
ATOM 1421 N N . ARG A 1 180 ? 0.259 -4.447 -18.102 1.00 97.19 180 ARG A N 1
ATOM 1422 C CA . ARG A 1 180 ? 0.004 -5.773 -18.683 1.00 97.19 180 ARG A CA 1
ATOM 1423 C C . ARG A 1 180 ? -0.681 -6.707 -17.684 1.00 97.19 180 ARG A C 1
ATOM 1425 O O . ARG A 1 180 ? -1.620 -7.397 -18.061 1.00 97.19 180 ARG A O 1
ATOM 1432 N N . LEU A 1 181 ? -0.292 -6.652 -16.411 1.00 97.62 181 LEU A N 1
ATOM 1433 C CA . LEU A 1 181 ? -0.906 -7.397 -15.302 1.00 97.62 181 LEU A CA 1
ATOM 1434 C C . LEU A 1 181 ? -2.238 -6.789 -14.810 1.00 97.62 181 LEU A C 1
ATOM 1436 O O . LEU A 1 181 ? -2.785 -7.216 -13.789 1.00 97.62 181 LEU A O 1
ATOM 1440 N N . GLY A 1 182 ? -2.758 -5.762 -15.489 1.00 97.19 182 GLY A N 1
ATOM 1441 C CA . GLY A 1 182 ? -4.006 -5.087 -15.125 1.00 97.19 182 GLY A CA 1
ATOM 1442 C C . GLY A 1 182 ? -3.907 -4.146 -13.919 1.00 97.19 182 GLY A C 1
ATOM 1443 O O . GLY A 1 182 ? -4.925 -3.605 -13.493 1.00 97.19 182 GLY A O 1
ATOM 1444 N N . ASN A 1 183 ? -2.709 -3.914 -13.378 1.00 98.25 183 ASN A N 1
ATOM 1445 C CA . ASN A 1 183 ? -2.458 -2.990 -12.275 1.00 98.25 183 ASN A CA 1
ATOM 1446 C C . ASN A 1 183 ? -2.245 -1.562 -12.806 1.00 98.25 183 ASN A C 1
ATOM 1448 O O . ASN A 1 183 ? -1.126 -1.068 -12.953 1.00 98.25 183 ASN A O 1
ATOM 1452 N N . THR A 1 184 ? -3.355 -0.898 -13.129 1.00 98.25 184 THR A N 1
ATOM 1453 C CA . THR A 1 184 ? -3.352 0.465 -13.687 1.00 98.25 184 THR A CA 1
ATOM 1454 C C . THR A 1 184 ? -2.837 1.513 -12.706 1.00 98.25 184 THR A C 1
ATOM 1456 O O . THR A 1 184 ? -2.207 2.475 -13.138 1.00 98.25 184 THR A O 1
ATOM 1459 N N . GLY A 1 185 ? -3.072 1.324 -11.403 1.00 97.75 185 GLY A N 1
ATOM 1460 C CA . GLY A 1 185 ? -2.633 2.257 -10.366 1.00 97.75 185 GLY A CA 1
ATOM 1461 C C . GLY A 1 185 ? -1.118 2.305 -10.251 1.00 97.75 185 GLY A C 1
ATOM 1462 O O . GLY A 1 185 ? -0.525 3.374 -10.361 1.00 97.75 185 GLY A O 1
ATOM 1463 N N . ARG A 1 186 ? -0.472 1.143 -10.100 1.00 98.12 186 ARG A N 1
ATOM 1464 C CA . ARG A 1 186 ? 0.991 1.081 -10.017 1.00 98.12 186 ARG A CA 1
ATOM 1465 C C . ARG A 1 186 ? 1.654 1.515 -11.318 1.00 98.12 186 ARG A C 1
ATOM 1467 O O . ARG A 1 186 ? 2.617 2.267 -11.257 1.00 98.12 186 ARG A O 1
ATOM 1474 N N . ALA A 1 187 ? 1.122 1.109 -12.473 1.00 98.38 187 ALA A N 1
ATOM 1475 C CA . ALA A 1 187 ? 1.644 1.544 -13.769 1.00 98.38 187 ALA A CA 1
ATOM 1476 C C . ALA A 1 187 ? 1.672 3.077 -13.896 1.00 98.38 187 ALA A C 1
ATOM 1478 O O . ALA A 1 187 ? 2.711 3.657 -14.213 1.00 98.38 187 ALA A O 1
ATOM 1479 N N . SER A 1 188 ? 0.546 3.729 -13.588 1.00 98.00 188 SER A N 1
ATOM 1480 C CA . SER A 1 188 ? 0.425 5.188 -13.628 1.00 98.00 188 SER A CA 1
ATOM 1481 C C . SER A 1 188 ? 1.367 5.866 -12.631 1.00 98.00 188 SER A C 1
ATOM 1483 O O . SER A 1 188 ? 2.136 6.747 -13.010 1.00 98.00 188 SER A O 1
ATOM 1485 N N . TYR A 1 189 ? 1.388 5.402 -11.377 1.00 97.94 189 TYR A N 1
ATOM 1486 C CA . TYR A 1 189 ? 2.265 5.943 -10.340 1.00 97.94 189 TYR A CA 1
ATOM 1487 C C . TYR A 1 189 ? 3.752 5.813 -10.687 1.00 97.94 189 TYR A C 1
ATOM 1489 O O . TYR A 1 189 ? 4.506 6.772 -10.542 1.00 97.94 189 TYR A O 1
ATOM 1497 N N . THR A 1 190 ? 4.190 4.648 -11.175 1.00 97.94 190 THR A N 1
ATOM 1498 C CA . THR A 1 190 ? 5.592 4.412 -11.539 1.00 97.94 190 THR A CA 1
ATOM 1499 C C . THR A 1 190 ? 6.034 5.332 -12.681 1.00 97.94 190 THR A C 1
ATOM 1501 O O . THR A 1 190 ? 7.114 5.920 -12.589 1.00 97.94 190 THR A O 1
ATOM 1504 N N . ARG A 1 191 ? 5.193 5.540 -13.707 1.00 97.69 191 ARG A N 1
ATOM 1505 C CA . ARG A 1 191 ? 5.477 6.513 -14.779 1.00 97.69 191 ARG A CA 1
ATOM 1506 C C . ARG A 1 191 ? 5.473 7.949 -14.283 1.00 97.69 191 ARG A C 1
ATOM 1508 O O . ARG A 1 191 ? 6.378 8.702 -14.626 1.00 97.69 191 ARG A O 1
ATOM 1515 N N . TRP A 1 192 ? 4.497 8.316 -13.457 1.00 97.25 192 TRP A N 1
ATOM 1516 C CA . TRP A 1 192 ? 4.415 9.649 -12.872 1.00 97.25 192 TRP A CA 1
ATOM 1517 C C . TRP A 1 192 ? 5.652 9.970 -12.028 1.00 97.25 192 TRP A C 1
ATOM 1519 O O . TRP A 1 192 ? 6.278 11.004 -12.240 1.00 97.25 192 TRP A O 1
ATOM 1529 N N . ARG A 1 193 ? 6.075 9.063 -11.136 1.00 96.31 193 ARG A N 1
ATOM 1530 C CA . ARG A 1 193 ? 7.286 9.263 -10.325 1.00 96.31 193 ARG A CA 1
ATOM 1531 C C . ARG A 1 193 ? 8.532 9.403 -11.188 1.00 96.31 193 ARG A C 1
ATOM 1533 O O . ARG A 1 193 ? 9.283 10.347 -10.969 1.00 96.31 193 ARG A O 1
ATOM 1540 N N . CYS A 1 194 ? 8.708 8.536 -12.185 1.00 96.81 194 CYS A N 1
ATOM 1541 C CA . CYS A 1 194 ? 9.811 8.633 -13.145 1.00 96.81 194 CYS A CA 1
ATOM 1542 C C . CYS A 1 194 ? 9.858 10.012 -13.822 1.00 96.81 194 CYS A C 1
ATOM 1544 O O . CYS A 1 194 ? 10.893 10.673 -13.816 1.00 96.81 194 CYS A O 1
ATOM 1546 N N . PHE A 1 195 ? 8.710 10.489 -14.307 1.00 96.75 195 PHE A N 1
ATOM 1547 C CA . PHE A 1 195 ? 8.581 11.804 -14.926 1.00 96.75 195 PHE A CA 1
ATOM 1548 C C . PHE A 1 195 ? 8.881 12.951 -13.951 1.00 96.75 195 PHE A C 1
ATOM 1550 O O . PHE A 1 195 ? 9.621 13.866 -14.298 1.00 96.75 195 PHE A O 1
ATOM 1557 N N . THR A 1 196 ? 8.360 12.905 -12.720 1.00 95.00 196 THR A N 1
ATOM 1558 C CA . THR A 1 196 ? 8.623 13.959 -11.726 1.00 95.00 196 THR A CA 1
ATOM 1559 C C . THR A 1 196 ? 10.082 14.000 -11.289 1.00 95.00 196 THR A C 1
ATOM 1561 O O . THR A 1 196 ? 10.622 15.087 -11.140 1.00 95.00 196 THR A O 1
ATOM 1564 N N . ILE A 1 197 ? 10.740 12.850 -11.114 1.00 93.75 197 ILE A N 1
ATOM 1565 C CA . ILE A 1 197 ? 12.173 12.799 -10.797 1.00 93.75 197 ILE A CA 1
ATOM 1566 C C . ILE A 1 197 ? 12.951 13.424 -11.954 1.00 93.75 197 ILE A C 1
ATOM 1568 O O . ILE A 1 197 ? 13.727 14.347 -11.735 1.00 93.75 197 ILE A O 1
ATOM 1572 N N . TYR A 1 198 ? 12.661 12.995 -13.186 1.00 94.31 198 TYR A N 1
ATOM 1573 C CA . TYR A 1 198 ? 13.254 13.543 -14.403 1.00 94.31 198 TYR A CA 1
ATOM 1574 C C . TYR A 1 198 ? 13.133 15.072 -14.492 1.00 94.31 198 TYR A C 1
ATOM 1576 O O . TYR A 1 198 ? 14.123 15.739 -14.761 1.00 94.31 198 TYR A O 1
ATOM 1584 N N . GLN A 1 199 ? 11.959 15.645 -14.210 1.00 94.94 199 GLN A N 1
ATOM 1585 C CA . GLN A 1 199 ? 11.745 17.096 -14.278 1.00 94.94 199 GLN A CA 1
ATOM 1586 C C . GLN A 1 199 ? 12.588 17.915 -13.290 1.00 94.94 199 GLN A C 1
ATOM 1588 O O . GLN A 1 199 ? 12.798 19.104 -13.530 1.00 94.94 199 GLN A O 1
ATOM 1593 N N . HIS A 1 200 ? 13.039 17.313 -12.189 1.00 94.44 200 HIS A N 1
ATOM 1594 C CA . HIS A 1 200 ? 13.864 17.983 -11.182 1.00 94.44 200 HIS A CA 1
ATOM 1595 C C . HIS A 1 200 ? 15.370 17.760 -11.389 1.00 94.44 200 HIS A C 1
ATOM 1597 O O . HIS A 1 200 ? 16.164 18.272 -10.599 1.00 94.44 200 HIS A O 1
ATOM 1603 N N . MET A 1 201 ? 15.773 17.006 -12.418 1.00 95.25 201 MET A N 1
ATOM 1604 C CA . MET A 1 201 ? 17.182 16.736 -12.695 1.00 95.25 201 MET A CA 1
ATOM 1605 C C . MET A 1 201 ? 17.870 17.912 -13.418 1.00 95.25 201 MET A C 1
ATOM 1607 O O . MET A 1 201 ? 17.220 18.683 -14.132 1.00 95.25 201 MET A O 1
ATOM 1611 N N . PRO A 1 202 ? 19.199 18.059 -13.274 1.00 95.75 202 PRO A N 1
ATOM 1612 C CA . PRO A 1 202 ? 19.989 19.005 -14.061 1.00 95.75 202 PRO A CA 1
ATOM 1613 C C . PRO A 1 202 ? 19.971 18.701 -15.570 1.00 95.75 202 PRO A C 1
ATOM 1615 O O . PRO A 1 202 ? 19.776 17.564 -15.997 1.00 95.75 202 PRO A O 1
ATOM 1618 N N . ALA A 1 203 ? 20.257 19.710 -16.401 1.00 96.50 203 ALA A N 1
ATOM 1619 C CA . ALA A 1 203 ? 20.210 19.597 -17.865 1.00 96.50 203 ALA A CA 1
ATOM 1620 C C . ALA A 1 203 ? 21.029 18.433 -18.484 1.00 96.50 203 ALA A C 1
ATOM 1622 O O . ALA A 1 203 ? 20.520 17.831 -19.434 1.00 96.50 203 ALA A O 1
ATOM 1623 N N . PRO A 1 204 ? 22.225 18.053 -17.979 1.00 96.38 204 PRO A N 1
ATOM 1624 C CA . PRO A 1 204 ? 22.966 16.885 -18.477 1.00 96.38 204 PRO A CA 1
ATOM 1625 C C . PRO A 1 204 ? 22.184 15.565 -18.421 1.00 96.38 204 PRO A C 1
ATOM 1627 O O . PRO A 1 204 ? 22.405 14.674 -19.236 1.00 96.38 204 PRO A O 1
ATOM 1630 N N . HIS A 1 205 ? 21.210 15.449 -17.517 1.00 96.75 205 HIS A N 1
ATOM 1631 C CA . HIS A 1 205 ? 20.352 14.271 -17.385 1.00 96.75 205 HIS A CA 1
ATOM 1632 C C . HIS A 1 205 ? 19.196 14.249 -18.401 1.00 96.75 205 HIS A C 1
ATOM 1634 O O . HIS A 1 205 ? 18.372 13.336 -18.392 1.00 96.75 205 HIS A O 1
ATOM 1640 N N . HIS A 1 206 ? 19.079 15.254 -19.277 1.00 96.25 206 HIS A N 1
ATOM 1641 C CA . HIS A 1 206 ? 17.970 15.401 -20.225 1.00 96.25 206 HIS A CA 1
ATOM 1642 C C . HIS A 1 206 ? 18.303 14.889 -21.632 1.00 96.25 206 HIS A C 1
ATOM 1644 O O . HIS A 1 206 ? 18.008 15.563 -22.631 1.00 96.25 206 HIS A O 1
ATOM 1650 N N . SER A 1 207 ? 18.873 13.682 -21.706 1.00 96.38 207 SER A N 1
ATOM 1651 C CA . SER A 1 207 ? 19.209 13.018 -22.969 1.00 96.38 207 SER A CA 1
ATOM 1652 C C . SER A 1 207 ? 17.967 12.759 -23.840 1.00 96.38 207 SER A C 1
ATOM 1654 O O . SER A 1 207 ? 16.824 12.752 -23.359 1.00 96.38 207 SER A O 1
ATOM 1656 N N . GLY A 1 208 ? 18.174 12.566 -25.147 1.00 97.19 208 GLY A N 1
ATOM 1657 C CA . GLY A 1 208 ? 17.086 12.264 -26.083 1.00 97.19 208 GLY A CA 1
ATOM 1658 C C . GLY A 1 208 ? 16.358 10.967 -25.721 1.00 97.19 208 GLY A C 1
ATOM 1659 O O . GLY A 1 208 ? 15.132 10.905 -25.767 1.00 97.19 208 GLY A O 1
ATOM 1660 N N . GLU A 1 209 ? 17.103 9.965 -25.266 1.00 96.81 209 GLU A N 1
ATOM 1661 C CA . GLU A 1 209 ? 16.603 8.660 -24.836 1.00 96.81 209 GLU A CA 1
ATOM 1662 C C . GLU A 1 209 ? 15.674 8.783 -23.630 1.00 96.81 209 GLU A C 1
ATOM 1664 O O . GLU A 1 209 ? 14.563 8.251 -23.641 1.00 96.81 209 GLU A O 1
ATOM 1669 N N . ILE A 1 210 ? 16.091 9.541 -22.612 1.00 96.25 210 ILE A N 1
ATOM 1670 C CA . ILE A 1 210 ? 15.287 9.764 -21.408 1.00 96.25 210 ILE A CA 1
ATOM 1671 C C . ILE A 1 210 ? 13.997 10.513 -21.761 1.00 96.25 210 ILE A C 1
ATOM 1673 O O . ILE A 1 210 ? 12.931 10.160 -21.257 1.00 96.25 210 ILE A O 1
ATOM 1677 N N . LYS A 1 211 ? 14.051 11.497 -22.671 1.00 96.25 211 LYS A N 1
ATOM 1678 C CA . LYS A 1 211 ? 12.856 12.215 -23.157 1.00 96.25 211 LYS A CA 1
ATOM 1679 C C . LYS A 1 211 ? 11.869 11.295 -23.873 1.00 96.25 211 LYS A C 1
ATOM 1681 O O . LYS A 1 211 ? 10.664 11.428 -23.670 1.00 96.25 211 LYS A O 1
ATOM 1686 N N . VAL A 1 212 ? 12.363 10.364 -24.693 1.00 96.88 212 VAL A N 1
ATOM 1687 C CA . VAL A 1 212 ? 11.520 9.371 -25.380 1.00 96.88 212 VAL A CA 1
ATOM 1688 C C . VAL A 1 212 ? 10.854 8.436 -24.369 1.00 96.88 212 VAL A C 1
ATOM 1690 O O . VAL A 1 212 ? 9.655 8.180 -24.475 1.00 96.88 212 VAL A O 1
ATOM 1693 N N . LEU A 1 213 ? 11.597 7.972 -23.361 1.00 96.19 213 LEU A N 1
ATOM 1694 C CA . LEU A 1 213 ? 11.065 7.106 -22.303 1.00 96.19 213 LEU A CA 1
ATOM 1695 C C . LEU A 1 213 ? 10.047 7.831 -21.403 1.00 96.19 213 LEU A C 1
ATOM 1697 O O . LEU A 1 213 ? 9.045 7.234 -21.008 1.00 96.19 213 LEU A O 1
ATOM 1701 N N . ASN A 1 214 ? 10.261 9.122 -21.130 1.00 95.12 214 ASN A N 1
ATOM 1702 C CA . ASN A 1 214 ? 9.383 9.994 -20.339 1.00 95.12 214 ASN A CA 1
ATOM 1703 C C . ASN A 1 214 ? 8.409 10.809 -21.210 1.00 95.12 214 ASN A C 1
ATOM 1705 O O . ASN A 1 214 ? 8.164 11.994 -20.971 1.00 95.12 214 ASN A O 1
ATOM 1709 N N . ASN A 1 215 ? 7.827 10.173 -22.228 1.00 95.12 215 ASN A N 1
ATOM 1710 C CA . ASN A 1 215 ? 6.878 10.818 -23.128 1.00 95.12 215 ASN A CA 1
ATOM 1711 C C . ASN A 1 215 ? 5.623 11.324 -22.380 1.00 95.12 215 ASN A C 1
ATOM 1713 O O . ASN A 1 215 ? 4.839 10.543 -21.833 1.00 95.12 215 ASN A O 1
ATOM 1717 N N . VAL A 1 216 ? 5.393 12.641 -22.418 1.00 95.62 216 VAL A N 1
ATOM 1718 C CA . VAL A 1 216 ? 4.287 13.296 -21.698 1.00 95.62 216 VAL A CA 1
ATOM 1719 C C . VAL A 1 216 ? 2.897 12.854 -22.173 1.00 95.62 216 VAL A C 1
ATOM 1721 O O . VAL A 1 216 ? 1.968 12.806 -21.370 1.00 95.62 216 VAL A O 1
ATOM 1724 N N . HIS A 1 217 ? 2.731 12.488 -23.448 1.00 95.56 217 HIS A N 1
ATOM 1725 C CA . HIS A 1 217 ? 1.446 12.007 -23.968 1.00 95.56 217 HIS A CA 1
ATOM 1726 C C . HIS A 1 217 ? 1.124 10.607 -23.443 1.00 95.56 217 HIS A C 1
ATOM 1728 O O . HIS A 1 217 ? 0.010 10.369 -22.983 1.00 95.56 217 HIS A O 1
ATOM 1734 N N . SER A 1 218 ? 2.124 9.723 -23.421 1.00 94.50 218 SER A N 1
ATOM 1735 C CA . SER A 1 218 ? 1.993 8.377 -22.847 1.00 94.50 218 SER A CA 1
ATOM 1736 C C . SER A 1 218 ? 1.653 8.442 -21.357 1.00 94.50 218 SER A C 1
ATOM 1738 O O . SER A 1 218 ? 0.791 7.709 -20.875 1.00 94.50 218 SER A O 1
ATOM 1740 N N . LEU A 1 219 ? 2.279 9.373 -20.627 1.00 96.31 219 LEU A N 1
ATOM 1741 C CA . LEU A 1 219 ? 1.926 9.650 -19.238 1.00 96.31 219 LEU A CA 1
ATOM 1742 C C . LEU A 1 219 ? 0.487 10.165 -19.113 1.00 96.31 219 LEU A C 1
ATOM 1744 O O . LEU A 1 219 ? -0.278 9.639 -18.309 1.00 96.31 219 LEU A O 1
ATOM 1748 N N . ALA A 1 220 ? 0.092 11.153 -19.919 1.00 96.06 220 ALA A N 1
ATOM 1749 C CA . ALA A 1 220 ? -1.261 11.703 -19.891 1.00 96.06 220 ALA A CA 1
ATOM 1750 C C . ALA A 1 220 ? -2.336 10.635 -20.149 1.00 96.06 220 ALA A C 1
ATOM 1752 O O . ALA A 1 220 ? -3.409 10.701 -19.552 1.00 96.06 220 ALA A O 1
ATOM 1753 N N . ASP A 1 221 ? -2.061 9.638 -20.991 1.00 96.00 221 ASP A N 1
ATOM 1754 C CA . ASP A 1 221 ? -2.971 8.514 -21.220 1.00 96.00 221 ASP A CA 1
ATOM 1755 C C . ASP A 1 221 ? -3.115 7.606 -19.994 1.00 96.00 221 ASP A C 1
ATOM 1757 O O . ASP A 1 221 ? -4.229 7.192 -19.668 1.00 96.00 221 ASP A O 1
ATOM 1761 N N . LEU A 1 222 ? -2.033 7.365 -19.249 1.00 96.75 222 LEU A N 1
ATOM 1762 C CA . LEU A 1 222 ? -2.096 6.624 -17.986 1.00 96.75 222 LEU A CA 1
ATOM 1763 C C . LEU A 1 222 ? -2.844 7.392 -16.894 1.00 96.75 222 LEU A C 1
ATOM 1765 O O . LEU A 1 222 ? -3.648 6.796 -16.178 1.00 96.75 222 LEU A O 1
ATOM 1769 N N . LEU A 1 223 ? -2.650 8.711 -16.807 1.00 96.44 223 LEU A N 1
ATOM 1770 C CA . LEU A 1 223 ? -3.334 9.561 -15.825 1.00 96.44 223 LEU A CA 1
ATOM 1771 C C . LEU A 1 223 ? -4.851 9.658 -16.074 1.00 96.44 223 LEU A C 1
ATOM 1773 O O . LEU A 1 223 ? -5.595 10.038 -15.169 1.00 96.44 223 LEU A O 1
ATOM 1777 N N . LYS A 1 224 ? -5.335 9.310 -17.277 1.00 95.12 224 LYS A N 1
ATOM 1778 C CA . LYS A 1 224 ? -6.776 9.206 -17.580 1.00 95.12 224 LYS A CA 1
ATOM 1779 C C . LYS A 1 224 ? -7.408 7.931 -17.026 1.00 95.12 224 LYS A C 1
ATOM 1781 O O . LYS A 1 224 ? -8.629 7.893 -16.868 1.00 95.12 224 LYS A O 1
ATOM 1786 N N . LEU A 1 225 ? -6.613 6.897 -16.746 1.00 95.25 225 LEU A N 1
ATOM 1787 C CA . LEU A 1 225 ? -7.120 5.629 -16.232 1.00 95.25 225 LEU A CA 1
ATOM 1788 C C . LEU A 1 225 ? -7.683 5.790 -14.819 1.00 95.25 225 LEU A C 1
ATOM 1790 O O . LEU A 1 225 ? -7.322 6.689 -14.058 1.00 95.25 225 LEU A O 1
ATOM 1794 N N . ARG A 1 226 ? -8.569 4.870 -14.447 1.00 94.75 226 ARG A N 1
ATOM 1795 C CA . ARG A 1 226 ? -8.944 4.645 -13.042 1.00 94.75 226 ARG A CA 1
ATOM 1796 C C . ARG A 1 226 ? -8.233 3.407 -12.497 1.00 94.75 226 ARG A C 1
ATOM 1798 O O . ARG A 1 226 ? -7.595 2.664 -13.248 1.00 94.75 226 ARG A O 1
ATOM 1805 N N . HIS A 1 227 ? -8.282 3.197 -11.181 1.00 96.19 227 HIS A N 1
ATOM 1806 C CA . HIS A 1 227 ? -7.465 2.184 -10.496 1.00 96.19 227 HIS A CA 1
ATOM 1807 C C . HIS A 1 227 ? -8.315 1.268 -9.587 1.00 96.19 227 HIS A C 1
ATOM 1809 O O . HIS A 1 227 ? -8.587 1.647 -8.449 1.00 96.19 227 HIS A O 1
ATOM 1815 N N . PRO A 1 228 ? -8.796 0.104 -10.073 1.00 96.81 228 PRO A N 1
ATOM 1816 C CA . PRO A 1 228 ? -8.599 -0.436 -11.415 1.00 96.81 228 PRO A CA 1
ATOM 1817 C C . PRO A 1 228 ? -9.431 0.336 -12.439 1.00 96.81 228 PRO A C 1
ATOM 1819 O O . PRO A 1 228 ? -10.365 1.057 -12.079 1.00 96.81 228 PRO A O 1
ATOM 1822 N N . ASP A 1 229 ? -9.111 0.178 -13.720 1.00 95.38 229 ASP A N 1
ATOM 1823 C CA . ASP A 1 229 ? -9.909 0.795 -14.772 1.00 95.38 229 ASP A CA 1
ATOM 1824 C C . ASP A 1 229 ? -11.185 -0.035 -15.043 1.00 95.38 229 ASP A C 1
ATOM 1826 O O . ASP A 1 229 ? -11.086 -1.215 -15.407 1.00 95.38 229 ASP A O 1
ATOM 1830 N N . PRO A 1 230 ? -12.392 0.544 -14.891 1.00 93.75 230 PRO A N 1
ATOM 1831 C CA . PRO A 1 230 ? -13.654 -0.169 -15.048 1.00 93.75 230 PRO A CA 1
ATOM 1832 C C . PRO A 1 230 ? -13.841 -0.805 -16.425 1.00 93.75 230 PRO A C 1
ATOM 1834 O O . PRO A 1 230 ? -14.541 -1.811 -16.525 1.00 93.75 230 PRO A O 1
ATOM 1837 N N . SER A 1 231 ? -13.239 -0.244 -17.477 1.00 92.06 231 SER A N 1
ATOM 1838 C CA . SER A 1 231 ? -13.342 -0.781 -18.839 1.00 92.06 231 SER A CA 1
ATOM 1839 C C . SER A 1 231 ? -12.510 -2.051 -19.035 1.00 92.06 231 SER A C 1
ATOM 1841 O O . SER A 1 231 ? -12.828 -2.867 -19.894 1.00 92.06 231 SER A O 1
ATOM 1843 N N . ARG A 1 232 ? -11.471 -2.254 -18.212 1.00 93.38 232 ARG A N 1
ATOM 1844 C CA . ARG A 1 232 ? -10.533 -3.383 -18.332 1.00 93.38 232 ARG A CA 1
ATOM 1845 C C . ARG A 1 232 ? -10.925 -4.570 -17.456 1.00 93.38 232 ARG A C 1
ATOM 1847 O O . ARG A 1 232 ? -10.680 -5.717 -17.814 1.00 93.38 232 ARG A O 1
ATOM 1854 N N . THR A 1 233 ? -11.581 -4.313 -16.324 1.00 93.12 233 THR A N 1
ATOM 1855 C CA . THR A 1 233 ? -12.003 -5.355 -15.365 1.00 93.12 233 THR A CA 1
ATOM 1856 C C . THR A 1 233 ? -12.864 -6.516 -15.910 1.00 93.12 233 THR A C 1
ATOM 1858 O O . THR A 1 233 ? -12.703 -7.625 -15.391 1.00 93.12 233 THR A O 1
ATOM 1861 N N . PRO A 1 234 ? -13.723 -6.369 -16.946 1.00 90.69 234 PRO A N 1
ATOM 1862 C CA . PRO A 1 234 ? -14.508 -7.490 -17.476 1.00 90.69 234 PRO A CA 1
ATOM 1863 C C . PRO A 1 234 ? -13.672 -8.568 -18.172 1.00 90.69 234 PRO A C 1
ATOM 1865 O O . PRO A 1 234 ? -14.147 -9.690 -18.297 1.00 90.69 234 PRO A O 1
ATOM 1868 N N . THR A 1 235 ? -12.444 -8.247 -18.599 1.00 90.75 235 THR A N 1
ATOM 1869 C CA . THR A 1 235 ? -11.570 -9.157 -19.363 1.00 90.75 235 THR A CA 1
ATOM 1870 C C . THR A 1 235 ? -10.277 -9.529 -18.637 1.00 90.75 235 THR A C 1
ATOM 1872 O O . THR A 1 235 ? -9.470 -10.272 -19.177 1.00 90.75 235 THR A O 1
ATOM 1875 N N . LEU A 1 236 ? -10.041 -9.014 -17.424 1.00 91.56 236 LEU A N 1
ATOM 1876 C CA . LEU A 1 236 ? -8.904 -9.417 -16.588 1.00 91.56 236 LEU A CA 1
ATOM 1877 C C . LEU A 1 236 ? -8.918 -10.917 -16.276 1.00 91.56 236 LEU A C 1
ATOM 1879 O O . LEU A 1 236 ? -9.871 -11.432 -15.702 1.00 91.56 236 LEU A O 1
ATOM 1883 N N . GLU A 1 237 ? -7.842 -11.608 -16.596 1.00 95.69 237 GLU A N 1
ATOM 1884 C CA . GLU A 1 237 ? -7.641 -13.007 -16.238 1.00 95.69 237 GLU A CA 1
ATOM 1885 C C . GLU A 1 237 ? -6.333 -13.142 -15.472 1.00 95.69 237 GLU A C 1
ATOM 1887 O O . GLU A 1 237 ? -5.454 -12.282 -15.572 1.00 95.69 237 GLU A O 1
ATOM 1892 N N . VAL A 1 238 ? -6.221 -14.207 -14.678 1.00 97.38 238 VAL A N 1
ATOM 1893 C CA . VAL A 1 238 ? -4.962 -14.548 -14.015 1.00 97.38 238 VAL A CA 1
ATOM 1894 C C . VAL A 1 238 ? -4.022 -15.071 -15.096 1.00 97.38 238 VAL A C 1
ATOM 1896 O O . VAL A 1 238 ? -4.115 -16.223 -15.504 1.00 97.38 238 VAL A O 1
ATOM 1899 N N . THR A 1 239 ? -3.153 -14.196 -15.588 1.00 97.31 239 THR A N 1
ATOM 1900 C CA . THR A 1 239 ? -2.114 -14.519 -16.573 1.00 97.31 239 THR A CA 1
ATOM 1901 C C . THR A 1 239 ? -0.807 -14.941 -15.912 1.00 97.31 239 THR A C 1
ATOM 1903 O O . THR A 1 239 ? 0.009 -15.601 -16.545 1.00 97.31 239 THR A O 1
ATOM 1906 N N . ASP A 1 240 ? -0.610 -14.553 -14.651 1.00 96.75 240 ASP A N 1
ATOM 1907 C CA . ASP A 1 240 ? 0.559 -14.897 -13.845 1.00 96.75 240 ASP A CA 1
ATOM 1908 C C . ASP A 1 240 ? 0.112 -15.190 -12.394 1.00 96.75 240 ASP A C 1
ATOM 1910 O O . ASP A 1 240 ? -0.134 -14.256 -11.626 1.00 96.75 240 ASP A O 1
ATOM 1914 N N . PRO A 1 241 ? -0.040 -16.468 -11.992 1.00 95.62 241 PRO A N 1
ATOM 1915 C CA . PRO A 1 241 ? -0.481 -16.849 -10.642 1.00 95.62 241 PRO A CA 1
ATOM 1916 C C . PRO A 1 241 ? 0.492 -16.465 -9.512 1.00 95.62 241 PRO A C 1
ATOM 1918 O O . PRO A 1 241 ? 0.119 -16.456 -8.331 1.00 95.62 241 PRO A O 1
ATOM 1921 N N . GLY A 1 242 ? 1.749 -16.169 -9.850 1.00 94.62 242 GLY A N 1
ATOM 1922 C CA . GLY A 1 242 ? 2.744 -15.650 -8.916 1.00 94.62 242 GLY A CA 1
ATOM 1923 C C . GLY A 1 242 ? 2.482 -14.189 -8.554 1.00 94.62 242 GLY A C 1
ATOM 1924 O O . GLY A 1 242 ? 2.675 -13.789 -7.407 1.00 94.62 242 GLY A O 1
ATOM 1925 N N . LEU A 1 243 ? 1.933 -13.421 -9.499 1.00 97.31 243 LEU A N 1
ATOM 1926 C CA . LEU A 1 243 ? 1.684 -11.979 -9.395 1.00 97.31 243 LEU A CA 1
ATOM 1927 C C . LEU A 1 243 ? 0.204 -11.587 -9.272 1.00 97.31 243 LEU A C 1
ATOM 1929 O O . LEU A 1 243 ? -0.124 -10.414 -9.050 1.00 97.31 243 LEU A O 1
ATOM 1933 N N . GLN A 1 244 ? -0.709 -12.531 -9.466 1.00 98.25 244 GLN A N 1
ATOM 1934 C CA . GLN A 1 244 ? -2.146 -12.294 -9.492 1.00 98.25 244 GLN A CA 1
ATOM 1935 C C . GLN A 1 244 ? -2.891 -13.418 -8.778 1.00 98.25 244 GLN A C 1
ATOM 1937 O O . GLN A 1 244 ? -2.464 -14.569 -8.745 1.00 98.25 244 GLN A O 1
ATOM 1942 N N . VAL A 1 245 ? -4.046 -13.076 -8.225 1.00 97.94 245 VAL A N 1
ATOM 1943 C CA . VAL A 1 245 ? -5.019 -14.037 -7.705 1.00 97.94 245 VAL A CA 1
ATOM 1944 C C . VAL A 1 245 ? -6.407 -13.561 -8.101 1.00 97.94 245 VAL A C 1
ATOM 1946 O O . VAL A 1 245 ? -6.642 -12.358 -8.220 1.00 97.94 245 VAL A O 1
ATOM 1949 N N . ARG A 1 246 ? -7.338 -14.480 -8.339 1.00 98.12 246 ARG A N 1
ATOM 1950 C CA . ARG A 1 246 ? -8.724 -14.105 -8.615 1.00 98.12 246 ARG A CA 1
ATOM 1951 C C . ARG A 1 246 ? -9.443 -13.775 -7.304 1.00 98.12 246 ARG A C 1
ATOM 1953 O O . ARG A 1 246 ? -9.218 -14.417 -6.280 1.00 98.12 246 ARG A O 1
ATOM 1960 N N . GLY A 1 247 ? -10.313 -12.772 -7.332 1.00 98.12 247 GLY A N 1
ATOM 1961 C CA . GLY A 1 247 ? -11.178 -12.438 -6.207 1.00 98.12 247 GLY A CA 1
ATOM 1962 C C . GLY A 1 247 ? -12.553 -11.947 -6.645 1.00 98.12 247 GLY A C 1
ATOM 1963 O O . GLY A 1 247 ? -12.782 -11.635 -7.813 1.00 98.12 247 GLY A O 1
ATOM 1964 N N . SER A 1 248 ? -13.470 -11.870 -5.687 1.00 98.31 248 SER A N 1
ATOM 1965 C CA . SER A 1 248 ? -14.844 -11.405 -5.877 1.00 98.31 248 SER A CA 1
ATOM 1966 C C . SER A 1 248 ? -15.266 -1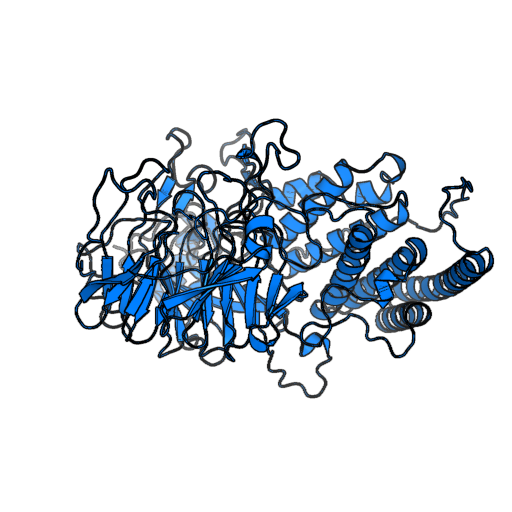0.526 -4.705 1.00 98.31 248 SER A C 1
ATOM 1968 O O . SER A 1 248 ? -15.062 -10.869 -3.539 1.00 98.31 248 SER A O 1
ATOM 1970 N N . TRP A 1 249 ? -15.874 -9.385 -5.025 1.00 98.25 249 TRP A N 1
ATOM 1971 C CA . TRP A 1 249 ? -16.513 -8.515 -4.047 1.00 98.25 249 TRP A CA 1
ATOM 1972 C C . TRP A 1 249 ? -18.025 -8.712 -4.072 1.00 98.25 249 TRP A C 1
ATOM 1974 O O . TRP A 1 249 ? -18.722 -8.253 -4.981 1.00 98.25 249 TRP A O 1
ATOM 1984 N N . LYS A 1 250 ? -18.556 -9.315 -3.009 1.00 96.88 250 LYS A N 1
ATOM 1985 C CA . LYS A 1 250 ? -19.991 -9.540 -2.829 1.00 96.88 250 LYS A CA 1
ATOM 1986 C C . LYS A 1 250 ? -20.569 -8.498 -1.885 1.00 96.88 250 LYS A C 1
ATOM 1988 O O . LYS A 1 250 ? -20.247 -8.467 -0.699 1.00 96.88 250 LYS A O 1
ATOM 1993 N N . ARG A 1 251 ? -21.462 -7.643 -2.386 1.00 95.75 251 ARG A N 1
ATOM 1994 C CA . ARG A 1 251 ? -22.198 -6.717 -1.516 1.00 95.75 251 ARG A CA 1
ATOM 1995 C C . ARG A 1 251 ? -23.162 -7.509 -0.639 1.00 95.75 251 ARG A C 1
ATOM 1997 O O . ARG A 1 251 ? -23.985 -8.266 -1.152 1.00 95.75 251 ARG A O 1
ATOM 2004 N N . LEU A 1 252 ? -23.089 -7.304 0.669 1.00 95.69 252 LEU A N 1
ATOM 2005 C CA . LEU A 1 252 ? -24.003 -7.907 1.627 1.00 95.69 252 LEU A CA 1
ATOM 2006 C C . LEU A 1 252 ? -25.139 -6.932 1.934 1.00 95.69 252 LEU A C 1
ATOM 2008 O O . LEU A 1 252 ? -24.931 -5.733 2.122 1.00 95.69 252 LEU A O 1
ATOM 2012 N N . HIS A 1 253 ? -26.359 -7.458 1.967 1.00 92.62 253 HIS A N 1
ATOM 2013 C CA . HIS A 1 253 ? -27.538 -6.697 2.351 1.00 92.62 253 HIS A CA 1
ATOM 2014 C C . HIS A 1 253 ? -27.822 -6.901 3.836 1.00 92.62 253 HIS A C 1
ATOM 2016 O O . HIS A 1 253 ? -27.783 -8.026 4.329 1.00 92.62 253 HIS A O 1
ATOM 2022 N N . THR A 1 254 ? -28.120 -5.803 4.522 1.00 91.75 254 THR A N 1
ATOM 2023 C CA . THR A 1 254 ? -28.660 -5.788 5.883 1.00 91.75 254 THR A CA 1
ATOM 2024 C C . THR A 1 254 ? -30.150 -5.461 5.827 1.00 91.75 254 THR A C 1
ATOM 2026 O O . THR A 1 254 ? -30.620 -4.882 4.840 1.00 91.75 254 THR A O 1
ATOM 2029 N N . LYS A 1 255 ? -30.897 -5.796 6.883 1.00 90.31 255 LYS A N 1
ATOM 2030 C CA . LYS A 1 255 ? -32.312 -5.418 7.010 1.00 90.31 255 LYS A CA 1
ATOM 2031 C C . LYS A 1 255 ? -32.518 -3.908 6.790 1.00 90.31 255 LYS A C 1
ATOM 2033 O O . LYS A 1 255 ? -31.727 -3.079 7.244 1.00 90.31 255 LYS A O 1
ATOM 2038 N N . ALA A 1 256 ? -33.576 -3.555 6.059 1.00 77.31 256 ALA A N 1
ATOM 2039 C CA . ALA A 1 256 ? -33.939 -2.165 5.795 1.00 77.31 256 ALA A CA 1
ATOM 2040 C C . ALA A 1 256 ? -34.434 -1.465 7.076 1.00 77.31 256 ALA A C 1
ATOM 2042 O O . ALA A 1 256 ? -35.105 -2.082 7.899 1.00 77.31 256 ALA A O 1
ATOM 2043 N N . GLY A 1 257 ? -34.121 -0.175 7.234 1.00 69.12 257 GLY A N 1
ATOM 2044 C CA . GLY A 1 257 ? -34.608 0.659 8.345 1.00 69.12 257 GLY A CA 1
ATOM 2045 C C . GLY A 1 257 ? -33.816 0.571 9.658 1.00 69.12 257 GLY A C 1
ATOM 2046 O O . GLY A 1 257 ? -33.997 1.422 10.516 1.00 69.12 257 GLY A O 1
ATOM 2047 N N . SER A 1 258 ? -32.895 -0.384 9.804 1.00 71.50 258 SER A N 1
ATOM 2048 C CA . SER A 1 258 ? -32.029 -0.554 10.987 1.00 71.50 258 SER A CA 1
ATOM 2049 C C . SER A 1 258 ? -30.568 -0.207 10.676 1.00 71.50 258 SER A C 1
ATOM 2051 O O . SER A 1 258 ? -29.667 -0.979 10.998 1.00 71.50 258 SER A O 1
ATOM 2053 N N . GLY A 1 259 ? -30.333 0.852 9.898 1.00 79.56 259 GLY A N 1
ATOM 2054 C CA . GLY A 1 259 ? -29.030 1.136 9.296 1.00 79.56 259 GLY A CA 1
ATOM 2055 C C . GLY A 1 259 ? -28.201 2.132 10.098 1.00 79.56 259 GLY A C 1
ATOM 2056 O O . GLY A 1 259 ? -28.670 3.221 10.410 1.00 79.56 259 GLY A O 1
ATOM 2057 N N . ILE A 1 260 ? -26.939 1.795 10.335 1.00 94.06 260 ILE A N 1
ATOM 2058 C CA . ILE A 1 260 ? -25.911 2.761 10.723 1.00 94.06 260 ILE A CA 1
ATOM 2059 C C . ILE A 1 260 ? -25.748 3.846 9.635 1.00 94.06 260 ILE A C 1
ATOM 2061 O O . ILE A 1 260 ? -25.805 3.565 8.428 1.00 94.06 260 ILE A O 1
ATOM 2065 N N . ALA A 1 261 ? -25.548 5.099 10.051 1.00 93.81 261 ALA A N 1
ATOM 2066 C CA . ALA A 1 261 ? -25.315 6.214 9.132 1.00 93.81 261 ALA A CA 1
ATOM 2067 C C . ALA A 1 261 ? -24.008 6.034 8.322 1.00 93.81 261 ALA A C 1
ATOM 2069 O O . ALA A 1 261 ? -23.034 5.504 8.868 1.00 93.81 261 ALA A O 1
ATOM 2070 N N . PRO A 1 262 ? -23.955 6.490 7.051 1.00 93.75 262 PRO A N 1
ATOM 2071 C CA . PRO A 1 262 ? -22.725 6.521 6.260 1.00 93.75 262 PRO A CA 1
ATOM 2072 C C . PRO A 1 262 ? -21.612 7.300 6.948 1.00 93.75 262 PRO A C 1
ATOM 2074 O O . PRO A 1 262 ? -21.830 8.435 7.364 1.00 93.75 262 PRO A O 1
ATOM 2077 N N . ARG A 1 263 ? -20.421 6.706 7.039 1.00 94.12 263 ARG A N 1
ATOM 2078 C CA . ARG A 1 263 ? -19.306 7.289 7.791 1.00 94.12 263 ARG A CA 1
ATOM 2079 C C . ARG A 1 263 ? -17.935 6.840 7.295 1.00 94.12 263 ARG A C 1
ATOM 2081 O O . ARG A 1 263 ? -17.797 5.785 6.674 1.00 94.12 263 ARG A O 1
ATOM 2088 N N . SER A 1 264 ? -16.924 7.639 7.610 1.00 94.00 264 SER A N 1
ATOM 2089 C CA . SER A 1 264 ? -15.502 7.307 7.475 1.00 94.00 264 SER A CA 1
ATOM 2090 C C . SER A 1 264 ? -14.764 7.554 8.792 1.00 94.00 264 SER A C 1
ATOM 2092 O O . SER A 1 264 ? -15.361 8.059 9.748 1.00 94.00 264 SER A O 1
ATOM 2094 N N . ASN A 1 265 ? -13.479 7.184 8.856 1.00 92.81 265 ASN A N 1
ATOM 2095 C CA . ASN A 1 265 ? -12.609 7.487 10.000 1.00 92.81 265 ASN A CA 1
ATOM 2096 C C . ASN A 1 265 ? -13.130 6.956 11.352 1.00 92.81 265 ASN A C 1
ATOM 2098 O O . ASN A 1 265 ? -12.935 7.576 12.397 1.00 92.81 265 ASN A O 1
ATOM 2102 N N . PHE A 1 266 ? -13.809 5.812 11.313 1.00 95.38 266 PHE A N 1
ATOM 2103 C CA . PHE A 1 266 ? -14.318 5.074 12.467 1.00 95.38 266 PHE A CA 1
ATOM 2104 C C . PHE A 1 266 ? -13.386 3.906 12.813 1.00 95.38 266 PHE A C 1
ATOM 2106 O O . PHE A 1 266 ? -12.624 3.448 11.962 1.00 95.38 266 PHE A O 1
ATOM 2113 N N . ALA A 1 267 ? -13.522 3.368 14.023 1.00 96.69 267 ALA A N 1
ATOM 2114 C CA . ALA A 1 267 ? -12.929 2.088 14.390 1.00 96.69 267 ALA A CA 1
ATOM 2115 C C . ALA A 1 267 ? -13.882 0.938 14.056 1.00 96.69 267 ALA A C 1
ATOM 2117 O O . ALA A 1 267 ? -15.101 1.064 14.199 1.00 96.69 267 ALA A O 1
ATOM 2118 N N . SER A 1 268 ? -13.339 -0.213 13.668 1.00 97.69 268 SER A N 1
ATOM 2119 C CA . SER A 1 268 ? -14.131 -1.431 13.502 1.00 97.69 268 SER A CA 1
ATOM 2120 C C . SER A 1 268 ? -13.326 -2.688 13.777 1.00 97.69 268 SER A C 1
ATOM 2122 O O . SER A 1 268 ? -12.125 -2.722 13.523 1.00 97.69 268 SER A O 1
ATOM 2124 N N . PHE A 1 269 ? -14.003 -3.726 14.252 1.00 98.50 269 PHE A N 1
ATOM 2125 C CA . PHE A 1 269 ? -13.422 -5.036 14.537 1.00 98.50 269 PHE A CA 1
ATOM 2126 C C . PHE A 1 269 ? -14.519 -6.109 14.523 1.00 98.50 269 PHE A C 1
ATOM 2128 O O . PHE A 1 269 ? -15.707 -5.787 14.599 1.00 98.50 269 PHE A O 1
ATOM 2135 N N . ILE A 1 270 ? -14.130 -7.381 14.421 1.00 98.62 270 ILE A N 1
ATOM 2136 C CA . ILE A 1 270 ? -15.043 -8.520 14.569 1.00 98.62 270 ILE A CA 1
ATOM 2137 C C . ILE A 1 270 ? -14.707 -9.270 15.855 1.00 98.62 270 ILE A C 1
ATOM 2139 O O . ILE A 1 270 ? -13.538 -9.495 16.162 1.00 98.62 270 ILE A O 1
ATOM 2143 N N . TRP A 1 271 ? -15.741 -9.656 16.600 1.00 98.38 271 TRP A N 1
ATOM 2144 C CA . TRP A 1 271 ? -15.624 -10.524 17.768 1.00 98.38 271 TRP A CA 1
ATOM 2145 C C . TRP A 1 271 ? -16.798 -11.501 17.802 1.00 98.38 271 TRP A C 1
ATOM 2147 O O . TRP A 1 271 ? -17.953 -11.071 17.736 1.00 98.38 271 TRP A O 1
ATOM 2157 N N . LYS A 1 272 ? -16.507 -12.808 17.876 1.00 97.50 272 LYS A N 1
ATOM 2158 C CA . LYS A 1 272 ? -17.500 -13.899 17.887 1.00 97.50 272 LYS A CA 1
ATOM 2159 C C . LYS A 1 272 ? -18.543 -13.764 16.761 1.00 97.50 272 LYS A C 1
ATOM 2161 O O . LYS A 1 272 ? -19.747 -13.746 17.019 1.00 97.50 272 LYS A O 1
ATOM 2166 N N . GLY A 1 273 ? -18.080 -13.578 15.520 1.00 97.81 273 GLY A N 1
ATOM 2167 C CA . GLY A 1 273 ? -18.934 -13.443 14.327 1.00 97.81 273 GLY A CA 1
ATOM 2168 C C . GLY A 1 273 ? -19.770 -12.154 14.230 1.00 97.81 273 GLY A C 1
ATOM 2169 O O . GLY A 1 273 ? -20.640 -12.047 13.361 1.00 97.81 273 GLY A O 1
ATOM 2170 N N . LYS A 1 274 ? -19.533 -11.163 15.099 1.00 98.50 274 LYS A N 1
ATOM 2171 C CA . LYS A 1 274 ? -20.241 -9.874 15.089 1.00 98.50 274 LYS A CA 1
ATOM 2172 C C . LYS A 1 274 ? -19.313 -8.740 14.684 1.00 98.50 274 LYS A C 1
ATOM 2174 O O . LYS A 1 274 ? -18.232 -8.600 15.248 1.00 98.50 274 LYS A O 1
ATOM 2179 N N . LEU A 1 275 ? -19.752 -7.913 13.738 1.00 98.56 275 LEU A N 1
ATOM 2180 C CA . LEU A 1 275 ? -19.055 -6.701 13.311 1.00 98.56 275 LEU A CA 1
ATOM 2181 C C . LEU A 1 275 ? -19.418 -5.537 14.230 1.00 98.56 275 LEU A C 1
ATOM 2183 O O . LEU A 1 275 ? -20.595 -5.214 14.379 1.00 98.56 275 LEU A O 1
ATOM 2187 N N . TYR A 1 276 ? -18.405 -4.879 14.784 1.00 98.56 276 TYR A N 1
ATOM 2188 C CA . TYR A 1 276 ? -18.537 -3.672 15.590 1.00 98.56 276 TYR A CA 1
ATOM 2189 C C . TYR A 1 276 ? -18.020 -2.461 14.814 1.00 98.56 276 TYR A C 1
ATOM 2191 O O . TYR A 1 276 ? -16.987 -2.544 14.150 1.00 98.56 276 TYR A O 1
ATOM 2199 N N . VAL A 1 277 ? -18.730 -1.335 14.907 1.00 97.88 277 VAL A N 1
ATOM 2200 C CA . VAL A 1 277 ? -18.347 -0.048 14.306 1.00 97.88 277 VAL A CA 1
ATOM 2201 C C . VAL A 1 277 ? -18.512 1.050 15.348 1.00 97.88 277 VAL A C 1
ATOM 2203 O O . VAL A 1 277 ? -19.616 1.240 15.851 1.00 97.88 277 VAL A O 1
ATOM 2206 N N . ALA A 1 278 ? -17.438 1.773 15.661 1.00 96.38 278 ALA A N 1
ATOM 2207 C CA . ALA A 1 278 ? -17.417 2.810 16.687 1.00 96.38 278 ALA A CA 1
ATOM 2208 C C . ALA A 1 278 ? -16.917 4.150 16.133 1.00 96.38 278 ALA A C 1
ATOM 2210 O O . ALA A 1 278 ? -15.855 4.228 15.512 1.00 96.38 278 ALA A O 1
ATOM 2211 N N . GLY A 1 279 ? -17.673 5.212 16.399 1.00 94.12 279 GLY A N 1
ATOM 2212 C CA . GLY A 1 279 ? -17.295 6.579 16.051 1.00 94.12 279 GLY A CA 1
ATOM 2213 C C . GLY A 1 279 ? -17.307 6.887 14.549 1.00 94.12 279 GLY A C 1
ATOM 2214 O O . GLY A 1 279 ? -18.128 6.352 13.795 1.00 94.12 279 GLY A O 1
ATOM 2215 N N . GLY A 1 280 ? -16.409 7.782 14.126 1.00 93.19 280 GLY A N 1
ATOM 2216 C CA . GLY A 1 280 ? -16.312 8.309 12.762 1.00 93.19 280 GLY A CA 1
ATOM 2217 C C . GLY A 1 280 ? -17.201 9.524 12.518 1.00 93.19 280 GLY A C 1
ATOM 2218 O O . GLY A 1 280 ? -17.833 10.049 13.431 1.00 93.19 280 GLY A O 1
ATOM 2219 N N . TYR A 1 281 ? -17.269 9.983 11.272 1.00 90.38 281 TYR A N 1
ATOM 2220 C CA . TYR A 1 281 ? -18.114 11.121 10.897 1.00 90.38 281 TYR A CA 1
ATOM 2221 C C . TYR A 1 281 ? -18.721 10.966 9.510 1.00 90.38 281 TYR A C 1
ATOM 2223 O O . TYR A 1 281 ? -18.238 10.197 8.674 1.00 90.38 281 TYR A O 1
ATOM 2231 N N . GLN A 1 282 ? -19.778 11.738 9.271 1.00 87.81 282 GLN A N 1
ATOM 2232 C CA . GLN A 1 282 ? -20.430 11.855 7.975 1.00 87.81 282 GLN A CA 1
ATOM 2233 C C . GLN A 1 282 ? -19.966 13.131 7.256 1.00 87.81 282 GLN A C 1
ATOM 2235 O O . GLN A 1 282 ? -20.024 14.218 7.818 1.00 87.81 282 GLN A O 1
ATOM 2240 N N . GLY A 1 283 ? -19.569 13.021 5.985 1.00 75.50 283 GLY A N 1
ATOM 2241 C CA . GLY A 1 283 ? -19.317 14.179 5.118 1.00 75.50 283 GLY A CA 1
ATOM 2242 C C . GLY A 1 283 ? -17.902 14.755 5.223 1.00 75.50 283 GLY A C 1
ATOM 2243 O O . GLY A 1 283 ? -16.924 14.013 5.249 1.00 75.50 283 GLY A O 1
ATOM 2244 N N . ILE A 1 284 ? -17.793 16.087 5.199 1.00 66.62 284 ILE A N 1
ATOM 2245 C CA . ILE A 1 284 ? -16.519 16.809 5.330 1.00 66.62 284 ILE A CA 1
ATOM 2246 C C . ILE A 1 284 ? -16.073 16.860 6.796 1.00 66.62 284 ILE A C 1
ATOM 2248 O O . ILE A 1 284 ? -16.856 16.591 7.704 1.00 66.62 284 ILE A O 1
ATOM 2252 N N . ALA A 1 285 ? -14.822 17.258 7.024 1.00 66.50 285 ALA A N 1
ATOM 2253 C CA . ALA A 1 285 ? -14.177 17.457 8.324 1.00 66.50 285 ALA A CA 1
ATOM 2254 C C . ALA A 1 285 ? -14.849 18.518 9.239 1.00 66.50 285 ALA A C 1
ATOM 2256 O O . ALA A 1 285 ? -14.168 19.183 10.010 1.00 66.50 285 ALA A O 1
ATOM 2257 N N . ILE A 1 286 ? -16.159 18.728 9.150 1.00 71.69 286 ILE A N 1
ATOM 2258 C CA . ILE A 1 286 ? -16.953 19.614 10.009 1.00 71.69 286 ILE A CA 1
ATOM 2259 C C . ILE A 1 286 ? -17.957 18.791 10.843 1.00 71.69 286 ILE A C 1
ATOM 2261 O O . ILE A 1 286 ? -18.384 19.251 11.896 1.00 71.69 286 ILE A O 1
ATOM 2265 N N . GLY A 1 287 ? -18.219 17.528 10.480 1.00 72.44 287 GLY A N 1
ATOM 2266 C CA . GLY A 1 287 ? -19.087 16.612 11.225 1.00 72.44 287 GLY A CA 1
ATOM 2267 C C . GLY A 1 287 ? -20.435 16.369 10.531 1.00 72.44 287 GLY A C 1
ATOM 2268 O O . GLY A 1 287 ? -20.615 16.791 9.387 1.00 72.44 287 GLY A O 1
ATOM 2269 N N . PRO A 1 288 ? -21.392 15.699 11.200 1.00 84.81 288 PRO A N 1
ATOM 2270 C CA . PRO A 1 288 ? -21.383 15.328 12.620 1.00 84.81 288 PRO A CA 1
ATOM 2271 C C . PRO A 1 288 ? -20.380 14.212 12.956 1.00 84.81 288 PRO A C 1
ATOM 2273 O O . PRO A 1 288 ? -20.209 13.278 12.173 1.00 84.81 288 PRO A O 1
ATOM 2276 N N . TYR A 1 289 ? -19.742 14.301 14.131 1.00 87.44 289 TYR A N 1
ATOM 2277 C CA . TYR A 1 289 ? -18.948 13.208 14.709 1.00 87.44 289 TYR A CA 1
ATOM 2278 C C . TYR A 1 289 ? -19.851 12.285 15.507 1.00 87.44 289 TYR A C 1
ATOM 2280 O O . TYR A 1 289 ? -20.667 12.725 16.320 1.00 87.44 289 TYR A O 1
ATOM 2288 N N . HIS A 1 290 ? -19.685 10.993 15.292 1.00 91.12 290 HIS A N 1
ATOM 2289 C CA . HIS A 1 290 ? -20.424 9.973 15.998 1.00 91.12 290 HIS A CA 1
ATOM 2290 C C . HIS A 1 290 ? -19.646 9.533 17.242 1.00 91.12 290 HIS A C 1
ATOM 2292 O O . HIS A 1 290 ? -18.426 9.406 17.215 1.00 91.12 290 HIS A O 1
ATOM 2298 N N . ARG A 1 291 ? -20.372 9.286 18.336 1.00 91.19 291 ARG A N 1
ATOM 2299 C CA . ARG A 1 291 ? -19.849 8.664 19.571 1.00 91.19 291 ARG A CA 1
ATOM 2300 C C . ARG A 1 291 ? -20.505 7.316 19.863 1.00 91.19 291 ARG A C 1
ATOM 2302 O O . ARG A 1 291 ? -20.394 6.778 20.964 1.00 91.19 291 ARG A O 1
ATOM 2309 N N . ASP A 1 292 ? -21.316 6.860 18.922 1.00 93.75 292 ASP A N 1
ATOM 2310 C CA . ASP A 1 292 ? -22.048 5.614 19.010 1.00 93.75 292 ASP A CA 1
ATOM 2311 C C . ASP A 1 292 ? -21.101 4.434 18.750 1.00 93.75 292 ASP A C 1
ATOM 2313 O O . ASP A 1 292 ? -20.023 4.565 18.159 1.00 93.75 292 ASP A O 1
ATOM 2317 N N . ILE A 1 293 ? -21.517 3.270 19.229 1.00 96.44 293 ILE A N 1
ATOM 2318 C CA . ILE A 1 293 ? -20.965 1.990 18.814 1.00 96.44 293 ILE A CA 1
ATOM 2319 C C . ILE A 1 293 ? -22.125 1.117 18.366 1.00 96.44 293 ILE A C 1
ATOM 2321 O O . ILE A 1 293 ? -23.165 1.059 19.018 1.00 96.44 293 ILE A O 1
ATOM 2325 N N . TRP A 1 294 ? -21.958 0.476 17.222 1.00 97.56 294 TRP A N 1
ATOM 2326 C CA . TRP A 1 294 ? -22.960 -0.366 16.593 1.00 97.56 294 TRP A CA 1
ATOM 2327 C C . TRP A 1 294 ? -22.427 -1.778 16.443 1.00 97.56 294 TRP A C 1
ATOM 2329 O O . TRP A 1 294 ? -21.231 -1.974 16.242 1.00 97.56 294 TRP A O 1
ATOM 2339 N N . CYS A 1 295 ? -23.326 -2.751 16.501 1.00 97.69 295 CYS A N 1
ATOM 2340 C CA . CYS A 1 295 ? -23.022 -4.162 16.327 1.00 97.69 295 CYS A CA 1
ATOM 2341 C C . CYS A 1 295 ? -23.958 -4.789 15.287 1.00 97.69 295 CYS A C 1
ATOM 2343 O O . CYS A 1 295 ? -25.152 -4.490 15.274 1.00 97.69 295 CYS A O 1
ATOM 2345 N N . LEU A 1 296 ? -23.421 -5.655 14.429 1.00 98.00 296 LEU A N 1
ATOM 2346 C CA . LEU A 1 296 ? -24.156 -6.425 13.427 1.00 98.00 296 LEU A CA 1
ATOM 2347 C C . LEU A 1 296 ? -23.739 -7.895 13.499 1.00 98.00 296 LEU A C 1
ATOM 2349 O O . LEU A 1 296 ? -22.556 -8.209 13.381 1.00 98.00 296 LEU A O 1
ATOM 2353 N N . ASP A 1 297 ? -24.709 -8.797 13.623 1.00 97.62 297 ASP A N 1
ATOM 2354 C CA . ASP A 1 297 ? -24.475 -10.229 13.442 1.00 97.62 297 ASP A CA 1
ATOM 2355 C C . ASP A 1 297 ? -24.249 -10.537 11.952 1.00 97.62 297 ASP A C 1
ATOM 2357 O O . ASP A 1 297 ? -25.122 -10.283 11.115 1.00 97.62 297 ASP A O 1
ATOM 2361 N N . LEU A 1 298 ? -23.067 -11.051 11.598 1.00 97.19 298 LEU A N 1
ATOM 2362 C CA . LEU A 1 298 ? -22.689 -11.274 10.197 1.00 97.19 298 LEU A CA 1
ATOM 2363 C C . LEU A 1 298 ? -23.384 -12.487 9.569 1.00 97.19 298 LEU A C 1
ATOM 2365 O O . LEU A 1 298 ? -23.461 -12.574 8.340 1.00 97.19 298 LEU A O 1
ATOM 2369 N N . THR A 1 299 ? -23.923 -13.391 10.388 1.00 96.00 299 THR A N 1
ATOM 2370 C CA . THR A 1 299 ? -24.679 -14.555 9.922 1.00 96.00 299 THR A CA 1
ATOM 2371 C C . THR A 1 299 ? -26.137 -14.172 9.704 1.00 96.00 299 THR A C 1
ATOM 2373 O O . THR A 1 299 ? -26.651 -14.299 8.587 1.00 96.00 299 THR A O 1
ATOM 2376 N N . ALA A 1 300 ? -26.791 -13.645 10.743 1.00 96.00 300 ALA A N 1
ATOM 2377 C CA . ALA A 1 300 ? -28.208 -13.295 10.705 1.00 96.00 300 ALA A CA 1
ATOM 2378 C C . ALA A 1 300 ? -28.482 -12.062 9.830 1.00 96.00 300 ALA A C 1
ATOM 2380 O O . ALA A 1 300 ? -29.449 -12.048 9.066 1.00 96.00 300 ALA A O 1
ATOM 2381 N N . ARG A 1 301 ? -27.613 -11.040 9.901 1.00 94.88 301 ARG A N 1
ATOM 2382 C CA . ARG A 1 301 ? -27.743 -9.745 9.196 1.00 94.88 301 ARG A CA 1
ATOM 2383 C C . ARG A 1 301 ? -29.120 -9.089 9.383 1.00 94.88 301 ARG A C 1
ATOM 2385 O O . ARG A 1 301 ? -29.612 -8.363 8.511 1.00 94.88 301 ARG A O 1
ATOM 2392 N N . ASP A 1 302 ? -29.728 -9.340 10.536 1.00 93.12 302 ASP A N 1
ATOM 2393 C CA . ASP A 1 302 ? -31.091 -8.979 10.923 1.00 93.12 302 ASP A CA 1
ATOM 2394 C C . ASP A 1 302 ? -31.238 -7.520 11.387 1.00 93.12 302 ASP A C 1
ATOM 2396 O O . ASP A 1 302 ? -32.359 -7.046 11.580 1.00 93.12 302 ASP A O 1
ATOM 2400 N N . GLY A 1 303 ? -30.133 -6.778 11.467 1.00 94.12 303 GLY A N 1
ATOM 2401 C CA . GLY A 1 303 ? -30.104 -5.329 11.648 1.00 94.12 303 GLY A CA 1
ATOM 2402 C C . GLY A 1 303 ? -28.919 -4.867 12.489 1.00 94.12 303 GLY A C 1
ATOM 2403 O O . GLY A 1 303 ? -28.247 -5.673 13.125 1.00 94.12 303 GLY A O 1
ATOM 2404 N N . TRP A 1 304 ? -28.645 -3.561 12.488 1.00 97.12 304 TRP A N 1
ATOM 2405 C CA . TRP A 1 304 ? -27.646 -2.988 13.387 1.00 97.12 304 TRP A CA 1
ATOM 2406 C C . TRP A 1 304 ? -28.262 -2.710 14.760 1.00 97.12 304 TRP A C 1
ATOM 2408 O O . TRP A 1 304 ? -29.368 -2.175 14.855 1.00 97.12 304 TRP A O 1
ATOM 2418 N N . LYS A 1 305 ? -27.520 -3.034 15.819 1.00 96.50 305 LYS A N 1
ATOM 2419 C CA . LYS A 1 305 ? -27.861 -2.737 17.213 1.00 96.50 305 LYS A CA 1
ATOM 2420 C C . LYS A 1 305 ? -26.929 -1.657 17.754 1.00 96.50 305 LYS A C 1
ATOM 2422 O O . LYS A 1 305 ? -25.720 -1.875 17.800 1.00 96.50 305 LYS A O 1
ATOM 2427 N N . GLU A 1 306 ? -27.482 -0.522 18.175 1.00 96.50 306 GLU A N 1
ATOM 2428 C CA . GLU A 1 306 ? -26.723 0.504 18.902 1.00 96.50 306 GLU A CA 1
ATOM 2429 C C . GLU A 1 306 ? -26.386 -0.007 20.314 1.00 96.50 306 GLU A C 1
ATOM 2431 O O . GLU A 1 306 ? -27.195 -0.671 20.969 1.00 96.50 306 GLU A O 1
ATOM 2436 N N . LEU A 1 307 ? -25.167 0.270 20.763 1.00 97.06 307 LEU A N 1
ATOM 2437 C CA . LEU A 1 307 ? -24.613 -0.100 22.061 1.00 97.06 307 LEU A CA 1
ATOM 2438 C C . LEU A 1 307 ? -24.302 1.165 22.887 1.00 97.06 307 LEU A C 1
ATOM 2440 O O . LEU A 1 307 ? -24.597 2.286 22.473 1.00 97.06 307 LEU A O 1
ATOM 2444 N N . ALA A 1 308 ? -23.715 0.999 24.078 1.00 96.81 308 ALA A N 1
ATOM 2445 C CA . ALA A 1 308 ? -23.406 2.119 24.964 1.00 96.81 308 ALA A CA 1
ATOM 2446 C C . ALA A 1 308 ? -22.484 3.149 24.285 1.00 96.81 308 ALA A C 1
ATOM 2448 O O . ALA A 1 308 ? -21.389 2.822 23.829 1.00 96.81 308 ALA A O 1
ATOM 2449 N N . LYS A 1 309 ? -22.919 4.413 24.245 1.00 94.69 309 LYS A N 1
ATOM 2450 C CA . LYS A 1 309 ? -22.139 5.520 23.674 1.00 94.69 309 LYS A CA 1
ATOM 2451 C C . LYS A 1 309 ? -20.847 5.732 24.453 1.00 94.69 309 LYS A C 1
ATOM 2453 O O . LYS A 1 309 ? -20.813 5.531 25.666 1.00 94.69 309 LYS A O 1
ATOM 2458 N N . TYR A 1 310 ? -19.812 6.196 23.759 1.00 93.50 310 TYR A N 1
ATOM 2459 C CA . TYR A 1 310 ? -18.562 6.577 24.403 1.00 93.50 310 TYR A CA 1
ATOM 2460 C C . TYR A 1 310 ? -18.828 7.669 25.461 1.00 93.50 310 TYR A C 1
ATOM 2462 O O . TYR A 1 310 ? -19.529 8.648 25.154 1.00 93.50 310 TYR A O 1
ATOM 2470 N N . PRO A 1 311 ? -18.348 7.487 26.709 1.00 90.19 311 PRO A N 1
ATOM 2471 C CA . PRO A 1 311 ? -18.897 8.170 27.881 1.00 90.19 311 PRO A CA 1
ATOM 2472 C C . PRO A 1 311 ? -18.497 9.638 27.996 1.00 90.19 311 PRO A C 1
ATOM 2474 O O . PRO A 1 311 ? -19.054 10.357 28.820 1.00 90.19 311 PRO A O 1
ATOM 2477 N N . VAL A 1 312 ? -17.546 10.101 27.191 1.00 81.75 312 VAL A N 1
ATOM 2478 C CA . VAL A 1 312 ? -16.932 11.402 27.415 1.00 81.75 312 VAL A CA 1
ATOM 2479 C C . VAL A 1 312 ? -17.433 12.441 26.402 1.00 81.75 312 VAL A C 1
ATOM 2481 O O . VAL A 1 312 ? -17.599 12.150 25.213 1.00 81.75 312 VAL A O 1
ATOM 2484 N N . VAL A 1 313 ? -17.753 13.639 26.903 1.00 76.31 313 VAL A N 1
ATOM 2485 C CA . VAL A 1 313 ? -18.552 14.673 26.219 1.00 76.31 313 VAL A CA 1
ATOM 2486 C C . VAL A 1 313 ? -17.723 15.916 25.849 1.00 76.31 313 VAL A C 1
ATOM 2488 O O . VAL A 1 313 ? -16.677 16.176 26.437 1.00 76.31 313 VAL A O 1
ATOM 2491 N N . GLU A 1 314 ? -18.175 16.692 24.857 1.00 65.25 314 GLU A N 1
ATOM 2492 C CA . GLU A 1 314 ? -17.606 18.017 24.534 1.00 65.25 314 GLU A CA 1
ATOM 2493 C C . GLU A 1 314 ? -17.867 19.017 25.682 1.00 65.25 314 GLU A C 1
ATOM 2495 O O . GLU A 1 314 ? -18.910 18.899 26.330 1.00 65.25 314 GLU A O 1
ATOM 2500 N N . PRO A 1 315 ? -16.977 20.002 25.958 1.00 58.22 315 PRO A N 1
ATOM 2501 C CA . PRO A 1 315 ? -15.835 20.481 25.160 1.00 58.22 315 PRO A CA 1
ATOM 2502 C C . PRO A 1 315 ? -14.473 19.857 25.521 1.00 58.22 315 PRO A C 1
ATOM 2504 O O . PRO A 1 315 ? -13.443 20.263 24.985 1.00 58.22 315 PRO A O 1
ATOM 2507 N N . GLU A 1 316 ? -14.438 18.861 26.410 1.00 53.66 316 GLU A N 1
ATOM 2508 C CA . GLU A 1 316 ? -13.196 18.233 26.896 1.00 53.66 316 GLU A CA 1
ATOM 2509 C C . GLU A 1 316 ? -12.458 17.410 25.812 1.00 53.66 316 GLU A C 1
ATOM 2511 O O . GLU A 1 316 ? -11.331 16.950 26.013 1.00 53.66 316 GLU A O 1
ATOM 2516 N N . TYR A 1 317 ? -13.066 17.256 24.629 1.00 56.19 317 TYR A N 1
ATOM 2517 C CA . TYR A 1 317 ? -12.542 16.526 23.474 1.00 56.19 317 TYR A CA 1
ATOM 2518 C C . TYR A 1 317 ? -12.041 17.472 22.396 1.00 56.19 317 TYR A C 1
ATOM 2520 O O . TYR A 1 317 ? -12.787 17.885 21.517 1.00 56.19 317 TYR A O 1
ATOM 2528 N N . ARG A 1 318 ? -10.735 17.747 22.399 1.00 53.94 318 ARG A N 1
ATOM 2529 C CA . ARG A 1 318 ? -10.072 18.258 21.189 1.00 53.94 318 ARG A CA 1
ATOM 2530 C C . ARG A 1 318 ? -9.835 17.151 20.149 1.00 53.94 318 ARG A C 1
ATOM 2532 O O . ARG A 1 318 ? -9.674 17.465 18.975 1.00 53.94 318 ARG A O 1
ATOM 2539 N N . CYS A 1 319 ? -9.842 15.874 20.555 1.00 53.75 319 CYS A N 1
ATOM 2540 C CA . CYS A 1 319 ? -9.866 14.724 19.644 1.00 53.75 319 CYS A CA 1
ATOM 2541 C C . CYS A 1 319 ? -11.280 14.586 19.084 1.00 53.75 319 CYS A C 1
ATOM 2543 O O . CYS A 1 319 ? -12.110 13.856 19.628 1.00 53.75 319 CYS A O 1
ATOM 2545 N N . LEU A 1 320 ? -11.558 15.328 18.014 1.00 62.22 320 LEU A N 1
ATOM 2546 C CA . LEU A 1 320 ? -12.696 15.079 17.132 1.00 62.22 320 LEU A CA 1
ATOM 2547 C C . LEU A 1 320 ? -12.696 13.571 16.858 1.00 62.22 320 LEU A C 1
ATOM 2549 O O . LEU A 1 320 ? -11.633 13.062 16.523 1.00 62.22 320 LEU A O 1
ATOM 2553 N N . MET A 1 321 ? -13.811 12.856 17.057 1.00 68.25 321 MET A N 1
ATOM 2554 C CA . MET A 1 321 ? -13.889 11.379 16.997 1.00 68.25 321 MET A CA 1
ATOM 2555 C C . MET A 1 321 ? -13.654 10.837 15.585 1.00 68.25 321 MET A C 1
ATOM 2557 O O . MET A 1 321 ? -14.541 10.337 14.897 1.00 68.25 321 MET A O 1
ATOM 2561 N N . ARG A 1 322 ? -12.426 11.021 15.139 1.00 75.19 322 ARG A N 1
ATOM 2562 C CA . ARG A 1 322 ? -11.876 10.774 13.830 1.00 75.19 322 ARG A CA 1
ATOM 2563 C C . ARG A 1 322 ? -10.688 9.865 14.065 1.00 75.19 322 ARG A C 1
ATOM 2565 O O . ARG A 1 322 ? -9.979 10.015 15.059 1.00 75.19 322 ARG A O 1
ATOM 2572 N N . THR A 1 323 ? -10.441 8.969 13.122 1.00 82.25 323 THR A N 1
ATOM 2573 C CA . THR A 1 323 ? -9.186 8.204 13.051 1.00 82.25 323 THR A CA 1
ATOM 2574 C C . THR A 1 323 ? -9.013 7.235 14.223 1.00 82.25 323 THR A C 1
ATOM 2576 O O . THR A 1 323 ? -7.907 6.817 14.549 1.00 82.25 323 THR A O 1
ATOM 2579 N N . TRP A 1 324 ? -10.123 6.862 14.870 1.00 88.62 324 TRP A N 1
ATOM 2580 C CA . TRP A 1 324 ? -10.098 5.858 15.921 1.00 88.62 324 TRP A CA 1
ATOM 2581 C C . TRP A 1 324 ? -9.646 4.526 15.347 1.00 88.62 324 TRP A C 1
ATOM 2583 O O . TRP A 1 324 ? -10.254 3.998 14.418 1.00 88.62 324 TRP A O 1
ATOM 2593 N N . THR A 1 325 ? -8.638 3.954 15.988 1.00 93.88 325 THR A N 1
ATOM 2594 C CA . THR A 1 325 ? -8.275 2.556 15.812 1.00 93.88 325 THR A CA 1
ATOM 2595 C C . THR A 1 325 ? -8.598 1.847 17.116 1.00 93.88 325 THR A C 1
ATOM 2597 O O . THR A 1 325 ? -8.221 2.319 18.187 1.00 93.88 325 THR A O 1
ATOM 2600 N N . MET A 1 326 ? -9.314 0.726 17.036 1.00 97.62 326 MET A N 1
ATOM 2601 C CA . MET A 1 326 ? -9.554 -0.147 18.184 1.00 97.62 326 MET A CA 1
ATOM 2602 C C . MET A 1 326 ? -9.016 -1.537 17.890 1.00 97.62 326 MET A C 1
ATOM 2604 O O . MET A 1 326 ? -9.184 -2.041 16.780 1.00 97.62 326 MET A O 1
ATOM 2608 N N . LYS A 1 327 ? -8.384 -2.161 18.885 1.00 98.12 327 LYS A N 1
ATOM 2609 C CA . LYS A 1 327 ? -7.852 -3.522 18.763 1.00 98.12 327 LYS A CA 1
ATOM 2610 C C . LYS A 1 327 ? -8.379 -4.403 19.880 1.00 98.12 327 LYS A C 1
ATOM 2612 O O . LYS A 1 327 ? -8.414 -4.002 21.043 1.00 98.12 327 LYS A O 1
ATOM 2617 N N . VAL A 1 328 ? -8.821 -5.594 19.494 1.00 98.19 328 VAL A N 1
ATOM 2618 C CA . VAL A 1 328 ? -9.382 -6.578 20.416 1.00 98.19 328 VAL A CA 1
ATOM 2619 C C . VAL A 1 328 ? -8.249 -7.362 21.059 1.00 98.19 328 VAL A C 1
ATOM 2621 O O . VAL A 1 328 ? -7.377 -7.883 20.369 1.00 98.19 328 VAL A O 1
ATOM 2624 N N . TYR A 1 329 ? -8.288 -7.473 22.381 1.00 98.12 329 TYR A N 1
ATOM 2625 C CA . TYR A 1 329 ? -7.457 -8.388 23.145 1.00 98.12 329 TYR A CA 1
ATOM 2626 C C . TYR A 1 329 ? -8.299 -8.999 24.256 1.00 98.12 329 TYR A C 1
ATOM 2628 O O . TYR A 1 329 ? -8.876 -8.282 25.077 1.00 98.12 329 TYR A O 1
ATOM 2636 N N . LYS A 1 330 ? -8.382 -10.333 24.256 1.00 96.69 330 LYS A N 1
ATOM 2637 C CA . LYS A 1 330 ? -9.300 -11.102 25.105 1.00 96.69 330 LYS A CA 1
ATOM 2638 C C . LYS A 1 330 ? -10.760 -10.655 24.886 1.00 96.69 330 LYS A C 1
ATOM 2640 O O . LYS A 1 330 ? -11.293 -10.792 23.788 1.00 96.69 330 LYS A O 1
ATOM 2645 N N . ASP A 1 331 ? -11.395 -10.130 25.921 1.00 98.12 331 ASP A N 1
ATOM 2646 C CA . ASP A 1 331 ? -12.794 -9.709 26.017 1.00 98.12 331 ASP A CA 1
ATOM 2647 C C . ASP A 1 331 ? -12.985 -8.191 25.843 1.00 98.12 331 ASP A C 1
ATOM 2649 O O . ASP A 1 331 ? -14.075 -7.666 26.070 1.00 98.12 331 ASP A O 1
ATOM 2653 N N . LYS A 1 332 ? -11.934 -7.459 25.450 1.00 98.62 332 LYS A N 1
ATOM 2654 C CA . LYS A 1 332 ? -11.938 -5.991 25.397 1.00 98.62 332 LYS A CA 1
ATOM 2655 C C . LYS A 1 332 ? -11.432 -5.466 24.067 1.00 98.62 332 LYS A C 1
ATOM 2657 O O . LYS A 1 332 ? -10.442 -5.957 23.529 1.00 98.62 332 LYS A O 1
ATOM 2662 N N . ALA A 1 333 ? -12.077 -4.417 23.571 1.00 98.62 333 ALA A N 1
ATOM 2663 C CA . ALA A 1 333 ? -11.588 -3.630 22.446 1.00 98.62 333 ALA A CA 1
ATOM 2664 C C . ALA A 1 333 ? -10.971 -2.326 22.965 1.00 98.62 333 ALA A C 1
ATOM 2666 O O . ALA A 1 333 ? -11.691 -1.456 23.452 1.00 98.62 333 ALA A O 1
ATOM 2667 N N . TYR A 1 334 ? -9.647 -2.209 22.892 1.00 98.50 334 TYR A N 1
ATOM 2668 C CA . TYR A 1 334 ? -8.879 -1.086 23.433 1.00 98.50 334 TYR A CA 1
ATOM 2669 C C . TYR A 1 334 ? -8.827 0.085 22.452 1.00 98.50 334 TYR A C 1
ATOM 2671 O O . TYR A 1 334 ? -8.703 -0.134 21.249 1.00 98.50 334 TYR A O 1
ATOM 2679 N N . LEU A 1 335 ? -8.879 1.308 22.979 1.00 97.12 335 LEU A N 1
ATOM 2680 C CA . LEU A 1 335 ? -8.785 2.581 22.270 1.00 97.12 335 LEU A CA 1
ATOM 2681 C C . LEU A 1 335 ? -7.732 3.461 22.953 1.00 97.12 335 LEU A C 1
ATOM 2683 O O . LEU A 1 335 ? -7.868 3.825 24.124 1.00 97.12 335 LEU A O 1
ATOM 2687 N N . PHE A 1 336 ? -6.706 3.852 22.203 1.00 96.25 336 PHE A N 1
ATOM 2688 C CA . PHE A 1 336 ? -5.721 4.831 22.648 1.00 96.25 336 PHE A CA 1
ATOM 2689 C C . PHE A 1 336 ? -5.828 6.107 21.816 1.00 96.25 336 PHE A C 1
ATOM 2691 O O . PHE A 1 336 ? -5.826 6.064 20.592 1.00 96.25 336 PHE A O 1
ATOM 2698 N N . THR A 1 337 ? -5.907 7.247 22.500 1.00 93.44 337 THR A N 1
ATOM 2699 C CA . THR A 1 337 ? -6.063 8.582 21.892 1.00 93.44 337 THR A CA 1
ATOM 2700 C C . THR A 1 337 ? -4.905 9.518 22.239 1.00 93.44 337 THR A C 1
ATOM 2702 O O . THR A 1 337 ? -4.999 10.727 22.058 1.00 93.44 337 THR A O 1
ATOM 2705 N N . GLY A 1 338 ? -3.808 8.982 22.786 1.00 94.31 338 GLY A N 1
ATOM 2706 C CA . GLY A 1 338 ? -2.670 9.774 23.262 1.00 94.31 338 GLY A CA 1
ATOM 2707 C C . GLY A 1 338 ? -2.748 10.130 24.746 1.00 94.31 338 GLY A C 1
ATOM 2708 O O . GLY A 1 338 ? -1.789 10.678 25.282 1.00 94.31 338 GLY A O 1
ATOM 2709 N N . LYS A 1 339 ? -3.849 9.807 25.434 1.00 94.00 339 LYS A N 1
ATOM 2710 C CA . LYS A 1 339 ? -4.063 10.092 26.863 1.00 94.00 339 LYS A CA 1
ATOM 2711 C C . LYS A 1 339 ? -3.309 9.138 27.791 1.00 94.00 339 LYS A C 1
ATOM 2713 O O . LYS A 1 339 ? -2.945 8.032 27.416 1.00 94.00 339 LYS A O 1
ATOM 2718 N N . ARG A 1 340 ? -3.137 9.546 29.057 1.00 95.69 340 ARG A N 1
ATOM 2719 C CA . ARG A 1 340 ? -2.633 8.672 30.145 1.00 95.69 340 ARG A CA 1
ATOM 2720 C C . ARG A 1 340 ? -3.561 7.508 30.476 1.00 95.69 340 ARG A C 1
ATOM 2722 O O . ARG A 1 340 ? -3.153 6.537 31.109 1.00 95.69 340 ARG A O 1
ATOM 2729 N N . GLN A 1 341 ? -4.810 7.624 30.063 1.00 96.12 341 GLN A N 1
ATOM 2730 C CA . GLN A 1 341 ? -5.836 6.615 30.211 1.00 96.12 341 GLN A CA 1
ATOM 2731 C C . GLN A 1 341 ? -6.036 5.925 28.865 1.00 96.12 341 GLN A C 1
ATOM 2733 O O . GLN A 1 341 ? -6.118 6.593 27.834 1.00 96.12 341 GLN A O 1
ATOM 2738 N N . VAL A 1 342 ? -6.097 4.597 28.889 1.00 97.25 342 VAL A N 1
ATOM 2739 C CA . VAL A 1 342 ? -6.503 3.792 27.734 1.00 97.25 342 VAL A CA 1
ATOM 2740 C C . VAL A 1 342 ? -7.925 3.335 27.978 1.00 97.25 342 VAL A C 1
ATOM 2742 O O . VAL A 1 342 ? -8.206 2.674 28.980 1.00 97.25 342 VAL A O 1
ATOM 2745 N N . ASP A 1 343 ? -8.818 3.705 27.072 1.00 97.38 343 ASP A N 1
ATOM 2746 C CA . ASP A 1 343 ? -10.215 3.306 27.140 1.00 97.38 343 ASP A CA 1
ATOM 2747 C C . ASP A 1 343 ? -10.386 1.927 26.514 1.00 97.38 343 ASP A C 1
ATOM 2749 O O . ASP A 1 343 ? -9.606 1.499 25.662 1.00 97.38 343 ASP A O 1
ATOM 2753 N N . PHE A 1 344 ? -11.416 1.210 26.933 1.00 98.25 344 PHE A N 1
ATOM 2754 C CA . PHE A 1 344 ? -11.801 -0.040 26.309 1.00 98.25 344 PHE A CA 1
ATOM 2755 C C . PHE A 1 344 ? -13.314 -0.215 26.326 1.00 98.25 344 PHE A C 1
ATOM 2757 O O . PHE A 1 344 ? -14.007 0.252 27.230 1.00 98.25 344 PHE A O 1
ATOM 2764 N N . PHE A 1 345 ? -13.823 -0.932 25.332 1.00 98.44 345 PHE A N 1
ATOM 2765 C CA . PHE A 1 345 ? -15.185 -1.445 25.342 1.00 98.44 345 PHE A CA 1
ATOM 2766 C C . PHE A 1 345 ? -15.156 -2.909 25.795 1.00 98.44 345 PHE A C 1
ATOM 2768 O O . PHE A 1 345 ? -14.524 -3.742 25.144 1.00 98.44 345 PHE A O 1
ATOM 2775 N N . ASP A 1 346 ? -15.792 -3.205 26.929 1.00 98.50 346 ASP A N 1
ATOM 2776 C CA . ASP A 1 346 ? -15.971 -4.558 27.464 1.00 98.50 346 ASP A CA 1
ATOM 2777 C C . ASP A 1 346 ? -17.025 -5.277 26.611 1.00 98.50 346 ASP A C 1
ATOM 2779 O O . ASP A 1 346 ? -18.200 -4.898 26.597 1.00 98.50 346 ASP A O 1
ATOM 2783 N N . LEU A 1 347 ? -16.587 -6.270 25.835 1.00 98.38 347 LEU A N 1
ATOM 2784 C CA . LEU A 1 347 ? -17.406 -6.928 24.814 1.00 98.38 347 LEU A CA 1
ATOM 2785 C C . LEU A 1 347 ? -18.433 -7.887 25.418 1.00 98.38 347 LEU A C 1
ATOM 2787 O O . LEU A 1 347 ? -19.453 -8.161 24.784 1.00 98.38 347 LEU A O 1
ATOM 2791 N N . GLU A 1 348 ? -18.190 -8.365 26.639 1.00 97.81 348 GLU A N 1
ATOM 2792 C CA . GLU A 1 348 ? -19.120 -9.227 27.365 1.00 97.81 348 GLU A CA 1
ATOM 2793 C C . GLU A 1 348 ? -20.204 -8.409 28.062 1.00 97.81 348 GLU A C 1
ATOM 2795 O O . GLU A 1 348 ? -21.386 -8.743 27.975 1.00 97.81 348 GLU A O 1
ATOM 2800 N N . LYS A 1 349 ? -19.825 -7.299 28.704 1.00 97.88 349 LYS A N 1
ATOM 2801 C CA . LYS A 1 349 ? -20.765 -6.432 29.432 1.00 97.88 349 LYS A CA 1
ATOM 2802 C C . LYS A 1 349 ? -21.453 -5.401 28.544 1.00 97.88 349 LYS A C 1
ATOM 2804 O O . LYS A 1 349 ? -22.490 -4.866 28.927 1.00 97.88 349 LYS A O 1
ATOM 2809 N N . GLY A 1 350 ? -20.885 -5.094 27.379 1.00 97.38 350 GLY A N 1
ATOM 2810 C CA . GLY A 1 350 ? -21.382 -4.053 26.482 1.00 97.38 350 GLY A CA 1
ATOM 2811 C C . GLY A 1 350 ? -21.243 -2.643 27.062 1.00 97.38 350 GLY A C 1
ATOM 2812 O O . GLY A 1 350 ? -22.127 -1.809 26.861 1.00 97.38 350 GLY A O 1
ATOM 2813 N N . GLN A 1 351 ? -20.169 -2.387 27.813 1.00 97.75 351 GLN A N 1
ATOM 2814 C CA . GLN A 1 351 ? -19.944 -1.139 28.548 1.00 97.75 351 GLN A CA 1
ATOM 2815 C C . GLN A 1 351 ? -18.532 -0.598 28.316 1.00 97.75 351 GLN A C 1
ATOM 2817 O O . GLN A 1 351 ? -17.587 -1.354 28.100 1.00 97.75 351 GLN A O 1
ATOM 2822 N N . TRP A 1 352 ? -18.382 0.723 28.396 1.00 98.06 352 TRP A N 1
ATOM 2823 C CA . TRP A 1 352 ? -17.070 1.363 28.385 1.00 98.06 352 TRP A CA 1
ATOM 2824 C C . TRP A 1 352 ? -16.408 1.274 29.758 1.00 98.06 352 TRP A C 1
ATOM 2826 O O . TRP A 1 352 ? -17.055 1.443 30.790 1.00 98.06 352 TRP A O 1
ATOM 2836 N N . GLY A 1 353 ? -15.101 1.062 29.752 1.00 97.75 353 GLY A N 1
ATOM 2837 C CA . GLY A 1 353 ? -14.230 1.189 30.908 1.00 97.75 353 GLY A CA 1
ATOM 2838 C C . GLY A 1 353 ? -12.894 1.781 30.486 1.00 97.75 353 GLY A C 1
ATOM 2839 O O . GLY A 1 353 ? -12.658 2.041 29.305 1.00 97.75 353 GLY A O 1
ATOM 2840 N N . SER A 1 354 ? -12.003 1.980 31.451 1.00 97.56 354 SER A N 1
ATOM 2841 C CA . SER A 1 354 ? -10.671 2.492 31.155 1.00 97.56 354 SER A CA 1
ATOM 2842 C C . SER A 1 354 ? -9.634 2.008 32.155 1.00 97.56 354 SER A C 1
ATOM 2844 O O . SER A 1 354 ? -9.956 1.639 33.286 1.00 97.56 354 SER A O 1
ATOM 2846 N N . ILE A 1 355 ? -8.371 2.032 31.740 1.00 98.12 355 ILE A N 1
ATOM 2847 C CA . ILE A 1 355 ? -7.218 1.770 32.597 1.00 98.12 355 ILE A CA 1
ATOM 2848 C C . ILE A 1 355 ? -6.317 3.001 32.658 1.00 98.12 355 ILE A C 1
ATOM 2850 O O . ILE A 1 355 ? -5.971 3.590 31.635 1.00 98.12 355 ILE A O 1
ATOM 2854 N N . SER A 1 356 ? -5.904 3.369 33.867 1.00 97.94 356 SER A N 1
ATOM 2855 C CA . SER A 1 356 ? -4.817 4.328 34.061 1.00 97.94 356 SER A CA 1
ATOM 2856 C C . SER A 1 356 ? -3.488 3.653 33.749 1.00 97.94 356 SER A C 1
ATO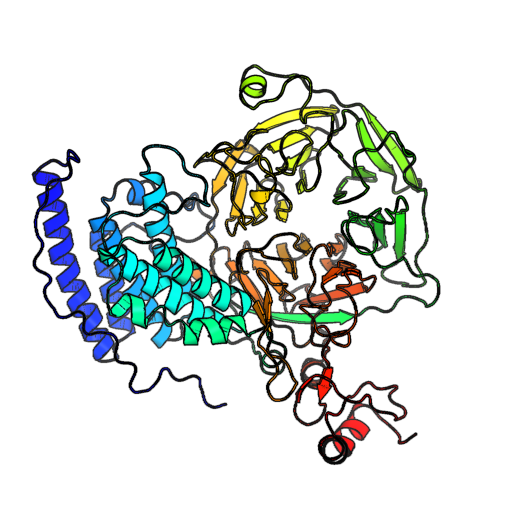M 2858 O O . SER A 1 356 ? -3.232 2.540 34.213 1.00 97.94 356 SER A O 1
ATOM 2860 N N . THR A 1 357 ? -2.648 4.332 32.976 1.00 98.31 357 THR A N 1
ATOM 2861 C CA . THR A 1 357 ? -1.322 3.846 32.588 1.00 98.31 357 THR A CA 1
ATOM 2862 C C . THR A 1 357 ? -0.232 4.777 33.098 1.00 98.31 357 THR A C 1
ATOM 2864 O O . THR A 1 357 ? -0.474 5.946 33.409 1.00 98.31 357 THR A O 1
ATOM 2867 N N . THR A 1 358 ? 0.985 4.253 33.191 1.00 98.06 358 THR A N 1
ATOM 2868 C CA . THR A 1 358 ? 2.159 5.009 33.638 1.00 98.06 358 THR A CA 1
ATOM 2869 C C . THR A 1 358 ? 3.246 4.998 32.577 1.00 98.06 358 THR A C 1
ATOM 2871 O O . THR A 1 358 ? 3.340 4.058 31.792 1.00 98.06 358 THR A O 1
ATOM 2874 N N . TYR A 1 359 ? 4.082 6.029 32.577 1.00 97.88 359 TYR A N 1
ATOM 2875 C CA . TYR A 1 359 ? 5.234 6.148 31.694 1.00 97.88 359 TYR A CA 1
ATOM 2876 C C . TYR A 1 359 ? 6.406 6.713 32.488 1.00 97.88 359 TYR A C 1
ATOM 2878 O O . TYR A 1 359 ? 6.287 7.785 33.085 1.00 97.88 359 TYR A O 1
ATOM 2886 N N . GLU A 1 360 ? 7.522 5.990 32.493 1.00 96.94 360 GLU A N 1
ATOM 2887 C CA . GLU A 1 360 ? 8.767 6.450 33.094 1.00 96.94 360 GLU A CA 1
ATOM 2888 C C . GLU A 1 360 ? 9.700 6.943 31.991 1.00 96.94 360 GLU A C 1
ATOM 2890 O O . GLU A 1 360 ? 10.197 6.179 31.167 1.00 96.94 360 GLU A O 1
ATOM 2895 N N . ARG A 1 361 ? 9.893 8.260 31.952 1.00 96.12 361 ARG A N 1
ATOM 2896 C CA . ARG A 1 361 ? 10.663 8.928 30.906 1.00 96.12 361 ARG A CA 1
ATOM 2897 C C . ARG A 1 361 ? 12.162 8.762 31.134 1.00 96.12 361 ARG A C 1
ATOM 2899 O O . ARG A 1 361 ? 12.678 9.170 32.173 1.00 96.12 361 ARG A O 1
ATOM 2906 N N . THR A 1 362 ? 12.877 8.333 30.100 1.00 97.56 362 THR A N 1
ATOM 2907 C CA . THR A 1 362 ? 14.343 8.264 30.093 1.00 97.56 362 THR A CA 1
ATOM 2908 C C . THR A 1 362 ? 14.994 9.520 29.492 1.00 97.56 362 THR A C 1
ATOM 2910 O O . THR A 1 362 ? 14.346 10.386 28.896 1.00 97.56 362 THR A O 1
ATOM 2913 N N . THR A 1 363 ? 16.322 9.633 29.591 1.00 97.50 363 THR A N 1
ATOM 2914 C CA . THR A 1 363 ? 17.084 10.695 28.906 1.00 97.50 363 THR A CA 1
ATOM 2915 C C . THR A 1 363 ? 16.998 10.581 27.381 1.00 97.50 363 THR A C 1
ATOM 2917 O O . THR A 1 363 ? 16.969 11.598 26.687 1.00 97.50 363 THR A O 1
ATOM 2920 N N . ALA A 1 364 ? 16.938 9.359 26.840 1.00 97.25 364 ALA A N 1
ATOM 2921 C CA . ALA A 1 364 ? 16.761 9.149 25.404 1.00 97.25 364 ALA A CA 1
ATOM 2922 C C . ALA A 1 364 ? 15.402 9.674 24.927 1.00 97.25 364 ALA A C 1
ATOM 2924 O O . ALA A 1 364 ? 15.311 10.249 23.846 1.00 97.25 364 ALA A O 1
ATOM 2925 N N . ASP A 1 365 ? 14.379 9.555 25.768 1.00 97.69 365 ASP A N 1
ATOM 2926 C CA . ASP A 1 365 ? 13.033 10.020 25.458 1.00 97.69 365 ASP A CA 1
ATOM 2927 C C . ASP A 1 365 ? 12.939 11.545 25.410 1.00 97.69 365 ASP A C 1
ATOM 2929 O O . ASP A 1 365 ? 12.343 12.100 24.487 1.00 97.69 365 ASP A O 1
ATOM 2933 N N . LYS A 1 366 ? 13.621 12.243 26.326 1.00 96.81 366 LYS A N 1
ATOM 2934 C CA . LYS A 1 366 ? 13.753 13.708 26.252 1.00 96.81 366 LYS A CA 1
ATOM 2935 C C . LYS A 1 366 ? 14.370 14.151 24.923 1.00 96.81 366 LYS A C 1
ATOM 2937 O O . LYS A 1 366 ? 13.867 15.071 24.290 1.00 96.81 366 LYS A O 1
ATOM 2942 N N . ARG A 1 367 ? 15.422 13.461 24.457 1.00 97.00 367 ARG A N 1
ATOM 2943 C CA . ARG A 1 367 ? 16.056 13.740 23.151 1.00 97.00 367 ARG A CA 1
ATOM 2944 C C . ARG A 1 367 ? 15.147 13.434 21.960 1.00 97.00 367 ARG A C 1
ATOM 2946 O O . ARG A 1 367 ? 15.328 14.022 20.900 1.00 97.00 367 ARG A O 1
ATOM 2953 N N . ALA A 1 368 ? 14.185 12.531 22.128 1.00 96.81 368 ALA A N 1
ATOM 2954 C CA . ALA A 1 368 ? 13.169 12.222 21.127 1.00 96.81 368 ALA A CA 1
ATOM 2955 C C . ALA A 1 368 ? 11.989 13.218 21.120 1.00 96.81 368 ALA A C 1
ATOM 2957 O O . ALA A 1 368 ? 11.063 13.056 20.323 1.00 96.81 368 ALA A O 1
ATOM 2958 N N . GLY A 1 369 ? 12.031 14.246 21.978 1.00 96.25 369 GLY A N 1
ATOM 2959 C CA . GLY A 1 369 ? 11.023 15.302 22.086 1.00 96.25 369 GLY A CA 1
ATOM 2960 C C . GLY A 1 369 ? 9.957 15.058 23.155 1.00 96.25 369 GLY A C 1
ATOM 2961 O O . GLY A 1 369 ? 9.032 15.853 23.271 1.00 96.25 369 GLY A O 1
ATOM 2962 N N . MET A 1 370 ? 10.036 13.974 23.939 1.00 96.19 370 MET A N 1
ATOM 2963 C CA . MET A 1 370 ? 9.030 13.713 24.974 1.00 96.19 370 MET A CA 1
ATOM 2964 C C . MET A 1 370 ? 9.349 14.479 26.252 1.00 96.19 370 MET A C 1
ATOM 2966 O O . MET A 1 370 ? 10.293 14.168 26.986 1.00 96.19 370 MET A O 1
ATOM 2970 N N . GLU A 1 371 ? 8.502 15.456 26.554 1.00 92.31 371 GLU A N 1
ATOM 2971 C CA . GLU A 1 371 ? 8.574 16.210 27.796 1.00 92.31 371 GLU A CA 1
ATOM 2972 C C . GLU A 1 371 ? 7.835 15.482 28.924 1.00 92.31 371 GLU A C 1
ATOM 2974 O O . GLU A 1 371 ? 8.433 14.689 29.634 1.00 92.31 371 GLU A O 1
ATOM 2979 N N . ASN A 1 372 ? 6.540 15.702 29.123 1.00 92.06 372 ASN A N 1
ATOM 2980 C CA . ASN A 1 372 ? 5.840 15.184 30.312 1.00 92.06 372 ASN A CA 1
ATOM 2981 C C . ASN A 1 372 ? 5.054 13.888 30.070 1.00 92.06 372 ASN A C 1
ATOM 2983 O O . ASN A 1 372 ? 4.570 13.254 31.012 1.00 92.06 372 ASN A O 1
ATOM 2987 N N . TRP A 1 373 ? 4.866 13.524 28.807 1.00 96.31 373 TRP A N 1
ATOM 2988 C CA . TRP A 1 373 ? 4.075 12.382 28.369 1.00 96.31 373 TRP A CA 1
ATOM 2989 C C . TRP A 1 373 ? 4.540 11.927 26.977 1.00 96.31 373 TRP A C 1
ATOM 2991 O O . TRP A 1 373 ? 5.363 12.603 26.362 1.00 96.31 373 TRP A O 1
ATOM 3001 N N . LEU A 1 374 ? 4.028 10.788 26.500 1.00 96.12 374 LEU A N 1
ATOM 3002 C CA . LEU A 1 374 ? 4.370 10.217 25.192 1.00 96.12 374 LEU A CA 1
ATOM 3003 C C . LEU A 1 374 ? 4.050 11.164 24.038 1.00 96.12 374 LEU A C 1
ATOM 3005 O O . LEU A 1 374 ? 4.876 11.346 23.156 1.00 96.12 374 LEU A O 1
ATOM 3009 N N . TYR A 1 375 ? 2.860 11.765 24.069 1.00 95.50 375 TYR A N 1
ATOM 3010 C CA . TYR A 1 375 ? 2.394 12.707 23.059 1.00 95.50 375 TYR A CA 1
ATOM 3011 C C . TYR A 1 375 ? 2.076 14.056 23.709 1.00 95.50 375 TYR A C 1
ATOM 3013 O O . TYR A 1 375 ? 1.415 14.086 24.760 1.00 95.50 375 TYR A O 1
ATOM 3021 N N . PRO A 1 376 ? 2.501 15.178 23.105 1.00 93.25 376 PRO A N 1
ATOM 3022 C CA . PRO A 1 376 ? 2.143 16.500 23.588 1.00 93.25 376 PRO A CA 1
ATOM 3023 C C . PRO A 1 376 ? 0.631 16.680 23.665 1.00 93.25 376 PRO A C 1
ATOM 3025 O O . PRO A 1 376 ? -0.125 16.150 22.848 1.00 93.25 376 PRO A O 1
ATOM 3028 N N . HIS A 1 377 ? 0.180 17.405 24.687 1.00 91.38 377 HIS A N 1
ATOM 3029 C CA . HIS A 1 377 ? -1.242 17.640 24.949 1.00 91.38 377 HIS A CA 1
ATOM 3030 C C . HIS A 1 377 ? -2.101 16.369 25.086 1.00 91.38 377 HIS A C 1
ATOM 3032 O O . HIS A 1 377 ? -3.324 16.462 25.029 1.00 91.38 377 HIS A O 1
ATOM 3038 N N . SER A 1 378 ? -1.484 15.200 25.319 1.00 92.19 378 SER A N 1
ATOM 3039 C CA . SER A 1 378 ? -2.194 13.925 25.491 1.00 92.19 378 SER A CA 1
ATOM 3040 C C . SER A 1 378 ? -3.100 13.567 24.305 1.00 92.19 378 SER A C 1
ATOM 3042 O O . SER A 1 378 ? -4.205 13.063 24.500 1.00 92.19 378 SER A O 1
ATOM 3044 N N . MET A 1 379 ? -2.636 13.856 23.087 1.00 91.88 379 MET A N 1
ATOM 3045 C CA . MET A 1 379 ? -3.391 13.667 21.851 1.00 91.88 379 MET A CA 1
ATOM 3046 C C . MET A 1 379 ? -2.521 13.016 20.781 1.00 91.88 379 MET A C 1
ATOM 3048 O O . MET A 1 379 ? -1.433 13.510 20.483 1.00 91.88 379 MET A O 1
ATOM 3052 N N . VAL A 1 380 ? -3.050 11.967 20.159 1.00 94.62 380 VAL A N 1
ATOM 3053 C CA . VAL A 1 380 ? -2.559 11.447 18.885 1.00 94.62 380 VAL A CA 1
ATOM 3054 C C . VAL A 1 380 ? -3.742 11.110 17.979 1.00 94.62 380 VAL A C 1
ATOM 3056 O O . VAL A 1 380 ? -4.701 10.486 18.428 1.00 94.62 380 VAL A O 1
ATOM 3059 N N . ASP A 1 381 ? -3.647 11.517 16.718 1.00 94.00 381 ASP A N 1
ATOM 3060 C CA . ASP A 1 381 ? -4.595 11.194 15.649 1.00 94.00 381 ASP A CA 1
ATOM 3061 C C . ASP A 1 381 ? -3.856 10.460 14.520 1.00 94.00 381 ASP A C 1
ATOM 3063 O O . ASP A 1 381 ? -2.639 10.600 14.382 1.00 94.00 381 ASP A O 1
ATOM 3067 N N . ASP A 1 382 ? -4.572 9.711 13.680 1.00 95.44 382 ASP A N 1
ATOM 3068 C CA . ASP A 1 382 ? -4.020 9.034 12.492 1.00 95.44 382 ASP A CA 1
ATOM 3069 C C . ASP A 1 382 ? -2.846 8.061 12.768 1.00 95.44 382 ASP A C 1
ATOM 3071 O O . ASP A 1 382 ? -2.093 7.710 11.851 1.00 95.44 382 ASP A O 1
ATOM 3075 N N . ALA A 1 383 ? -2.652 7.645 14.023 1.00 97.06 383 ALA A N 1
ATOM 3076 C CA . ALA A 1 383 ? -1.646 6.659 14.397 1.00 97.06 383 ALA A CA 1
ATOM 3077 C C . ALA A 1 383 ? -2.124 5.241 14.085 1.00 97.06 383 ALA A C 1
ATOM 3079 O O . ALA A 1 383 ? -3.307 4.908 14.197 1.00 97.06 383 ALA A O 1
ATOM 3080 N N . CYS A 1 384 ? -1.169 4.384 13.753 1.00 97.44 384 CYS A N 1
ATOM 3081 C CA . CYS A 1 384 ? -1.404 2.956 13.660 1.00 97.44 384 CYS A CA 1
ATOM 3082 C C . CYS A 1 384 ? -1.371 2.352 15.061 1.00 97.44 384 CYS A C 1
ATOM 3084 O O . CYS A 1 384 ? -0.573 2.774 15.901 1.00 97.44 384 CYS A O 1
ATOM 3086 N N . MET A 1 385 ? -2.193 1.338 15.303 1.00 98.19 385 MET A N 1
ATOM 3087 C CA . MET A 1 385 ? -2.234 0.639 16.581 1.00 98.19 385 MET A CA 1
ATOM 3088 C C . MET A 1 385 ? -2.366 -0.851 16.321 1.00 98.19 385 MET A C 1
ATOM 3090 O O . MET A 1 385 ? -3.211 -1.220 15.521 1.00 98.19 385 MET A O 1
ATOM 3094 N N . GLU A 1 386 ? -1.584 -1.693 16.991 1.00 98.56 386 GLU A N 1
ATOM 3095 C CA . GLU A 1 386 ? -1.649 -3.160 16.896 1.00 98.56 386 GLU A CA 1
ATOM 3096 C C . GLU A 1 386 ? -1.468 -3.804 18.273 1.00 98.56 386 GLU A C 1
ATOM 3098 O O . GLU A 1 386 ? -0.910 -3.186 19.178 1.00 98.56 386 GLU A O 1
ATOM 3103 N N . ILE A 1 387 ? -1.928 -5.047 18.444 1.00 98.50 387 ILE A N 1
ATOM 3104 C CA . ILE A 1 387 ? -1.673 -5.833 19.661 1.00 98.50 387 ILE A CA 1
ATOM 3105 C C . ILE A 1 387 ? -0.913 -7.105 19.292 1.00 98.50 387 ILE A C 1
ATOM 3107 O O . ILE A 1 387 ? -1.344 -7.843 18.409 1.00 98.50 387 ILE A O 1
ATOM 3111 N N . ALA A 1 388 ? 0.183 -7.365 20.001 1.00 98.25 388 ALA A N 1
ATOM 3112 C CA . ALA A 1 388 ? 0.958 -8.601 19.921 1.00 98.25 388 ALA A CA 1
ATOM 3113 C C . ALA A 1 388 ? 1.419 -8.992 21.327 1.00 98.25 388 ALA A C 1
ATOM 3115 O O . ALA A 1 388 ? 1.877 -8.123 22.069 1.00 98.25 388 ALA A O 1
ATOM 3116 N N . ASP A 1 389 ? 1.274 -10.265 21.702 1.00 96.44 389 ASP A N 1
ATOM 3117 C CA . ASP A 1 389 ? 1.775 -10.799 22.979 1.00 96.44 389 ASP A CA 1
ATOM 3118 C C . ASP A 1 389 ? 1.442 -9.911 24.206 1.00 96.44 389 ASP A C 1
ATOM 3120 O O . ASP A 1 389 ? 2.305 -9.467 24.971 1.00 96.44 389 ASP A O 1
ATOM 3124 N N . GLY A 1 390 ? 0.161 -9.538 24.327 1.00 98.06 390 GLY A N 1
ATOM 3125 C CA . GLY A 1 390 ? -0.350 -8.715 25.430 1.00 98.06 390 GLY A CA 1
ATOM 3126 C C . GLY A 1 390 ? 0.141 -7.265 25.467 1.00 98.06 390 GLY A C 1
ATOM 3127 O O . GLY A 1 390 ? -0.144 -6.555 26.434 1.00 98.06 390 GLY A O 1
ATOM 3128 N N . LYS A 1 391 ? 0.842 -6.800 24.429 1.00 98.75 391 LYS A N 1
ATOM 3129 C CA . LYS A 1 391 ? 1.357 -5.433 24.318 1.00 98.75 391 LYS A CA 1
ATOM 3130 C C . LYS A 1 391 ? 0.636 -4.685 23.204 1.00 98.75 391 LYS A C 1
ATOM 3132 O O . LYS A 1 391 ? 0.474 -5.198 22.099 1.00 98.75 391 LYS A O 1
ATOM 3137 N N . LEU A 1 392 ? 0.204 -3.464 23.502 1.00 98.81 392 LEU A N 1
ATOM 3138 C CA . LEU A 1 392 ? -0.405 -2.535 22.557 1.00 98.81 392 LEU A CA 1
ATOM 3139 C C . LEU A 1 392 ? 0.686 -1.635 21.970 1.00 98.81 392 LEU A C 1
ATOM 3141 O O . LEU A 1 392 ? 1.260 -0.814 22.682 1.00 98.81 392 LEU A O 1
ATOM 3145 N N . TYR A 1 393 ? 0.959 -1.781 20.681 1.00 98.81 393 TYR A N 1
ATOM 3146 C CA . TYR A 1 393 ? 1.929 -0.989 19.934 1.00 98.81 393 TYR A CA 1
ATOM 3147 C C . TYR A 1 393 ? 1.226 0.177 19.251 1.00 98.81 393 TYR A C 1
ATOM 3149 O O . TYR A 1 393 ? 0.161 -0.010 18.665 1.00 98.81 393 TYR A O 1
ATOM 3157 N N . VAL A 1 394 ? 1.833 1.362 19.294 1.00 98.75 394 VAL A N 1
ATOM 3158 C CA . VAL A 1 394 ? 1.341 2.561 18.603 1.00 98.75 394 VAL A CA 1
ATOM 3159 C C . VAL A 1 394 ? 2.485 3.168 17.806 1.00 98.75 394 VAL A C 1
ATOM 3161 O O . VAL A 1 394 ? 3.566 3.395 18.357 1.00 98.75 394 VAL A O 1
ATOM 3164 N N . PHE A 1 395 ? 2.251 3.414 16.518 1.00 98.75 395 PHE A N 1
ATOM 3165 C CA . PHE A 1 395 ? 3.241 3.970 15.602 1.00 98.75 395 PHE A CA 1
ATOM 3166 C C . PHE A 1 395 ? 2.713 5.206 14.869 1.00 98.75 395 PHE A C 1
ATOM 3168 O O . PHE A 1 395 ? 1.617 5.191 14.304 1.00 98.75 395 PHE A O 1
ATOM 3175 N N . GLY A 1 396 ? 3.551 6.239 14.813 1.00 98.31 396 GLY A N 1
ATOM 3176 C CA . GLY A 1 396 ? 3.338 7.425 13.994 1.00 98.31 396 GLY A CA 1
ATOM 3177 C C . GLY A 1 396 ? 2.126 8.251 14.420 1.00 98.31 396 GLY A C 1
ATOM 3178 O O . GLY A 1 396 ? 1.861 8.421 15.613 1.00 98.31 396 GLY A O 1
ATOM 3179 N N . GLY A 1 397 ? 1.419 8.795 13.430 1.00 97.25 397 GLY A N 1
ATOM 3180 C CA . GLY A 1 397 ? 0.288 9.698 13.635 1.00 97.25 397 GLY A CA 1
ATOM 3181 C C . GLY A 1 397 ? 0.711 11.157 13.793 1.00 97.25 397 GLY A C 1
ATOM 3182 O O . GLY A 1 397 ? 1.879 11.514 13.623 1.00 97.25 397 GLY A O 1
ATOM 3183 N N . THR A 1 398 ? -0.257 12.016 14.094 1.00 96.12 398 THR A N 1
ATOM 3184 C CA . THR A 1 398 ? -0.071 13.456 14.318 1.00 96.12 398 THR A CA 1
ATOM 3185 C C . THR A 1 398 ? -0.466 13.844 15.736 1.00 96.12 398 THR A C 1
ATOM 3187 O O . THR A 1 398 ? -1.267 13.170 16.375 1.00 96.12 398 THR A O 1
ATOM 3190 N N . HIS A 1 399 ? 0.069 14.959 16.224 1.00 94.50 399 HIS A N 1
ATOM 3191 C CA . HIS A 1 399 ? -0.322 15.564 17.500 1.00 94.50 399 HIS A CA 1
ATOM 3192 C C . HIS A 1 399 ? -0.485 17.078 17.323 1.00 94.50 399 HIS A C 1
ATOM 3194 O O . HIS A 1 399 ? -0.408 17.588 16.205 1.00 94.50 399 HIS A O 1
ATOM 3200 N N . ASN A 1 400 ? -0.801 17.822 18.385 1.00 88.75 400 ASN A N 1
ATOM 3201 C CA . ASN A 1 400 ? -1.073 19.263 18.262 1.00 88.75 400 ASN A CA 1
ATOM 3202 C C . ASN A 1 400 ? 0.119 20.064 17.736 1.00 88.75 400 ASN A C 1
ATOM 3204 O O . ASN A 1 400 ? -0.069 20.928 16.886 1.00 88.75 400 ASN A O 1
ATOM 3208 N N . ASP A 1 401 ? 1.322 19.709 18.168 1.00 92.69 401 ASP A N 1
ATOM 3209 C CA . ASP A 1 401 ? 2.527 20.473 17.828 1.00 92.69 401 ASP A CA 1
ATOM 3210 C C . ASP A 1 401 ? 3.132 20.069 16.477 1.00 92.69 401 ASP A C 1
ATOM 3212 O O . ASP A 1 401 ? 4.025 20.742 15.973 1.00 92.69 401 ASP A O 1
ATOM 3216 N N . ASN A 1 402 ? 2.679 18.960 15.885 1.00 94.50 402 ASN A N 1
ATOM 3217 C CA . ASN A 1 402 ? 3.191 18.474 14.610 1.00 94.50 402 ASN A CA 1
ATOM 3218 C C . ASN A 1 402 ? 2.102 17.742 13.817 1.00 94.50 402 ASN A C 1
ATOM 3220 O O . ASN A 1 402 ? 1.707 16.613 14.131 1.00 94.50 402 ASN A O 1
ATOM 3224 N N . LYS A 1 403 ? 1.654 18.392 12.741 1.00 95.62 403 LYS A N 1
ATOM 3225 C CA . LYS A 1 403 ? 0.633 17.881 11.819 1.00 95.62 403 LYS A CA 1
ATOM 3226 C C . LYS A 1 403 ? 1.204 17.221 10.565 1.00 95.62 403 LYS A C 1
ATOM 3228 O O . LYS A 1 403 ? 0.419 16.683 9.785 1.00 95.62 403 LYS A O 1
ATOM 3233 N N . VAL A 1 404 ? 2.530 17.219 10.389 1.00 97.25 404 VAL A N 1
ATOM 3234 C CA . VAL A 1 404 ? 3.212 16.502 9.295 1.00 97.25 404 VAL A CA 1
ATOM 3235 C C . VAL A 1 404 ? 3.121 14.994 9.506 1.00 97.25 404 VAL A C 1
ATOM 3237 O O . VAL A 1 404 ? 2.934 14.248 8.551 1.00 97.25 404 VAL A O 1
ATOM 3240 N N . GLY A 1 405 ? 3.200 14.561 10.761 1.00 97.38 405 GLY A N 1
ATOM 3241 C CA . GLY A 1 405 ? 3.338 13.163 11.152 1.00 97.38 405 GLY A CA 1
ATOM 3242 C C . GLY A 1 405 ? 4.608 12.963 11.973 1.00 97.38 405 GLY A C 1
ATOM 3243 O O . GLY A 1 405 ? 5.524 13.786 11.924 1.00 97.38 405 GLY A O 1
ATOM 3244 N N . CYS A 1 406 ? 4.670 11.873 12.728 1.00 98.00 406 CYS A N 1
ATOM 3245 C CA . CYS A 1 406 ? 5.846 11.460 13.492 1.00 98.00 406 CYS A CA 1
ATOM 3246 C C . CYS A 1 406 ? 6.211 10.005 13.162 1.00 98.00 406 CYS A C 1
ATOM 3248 O O . CYS A 1 406 ? 5.478 9.323 12.449 1.00 98.00 406 CYS A O 1
ATOM 3250 N N . ASN A 1 407 ? 7.362 9.525 13.631 1.00 98.19 407 ASN A N 1
ATOM 3251 C CA . ASN A 1 407 ? 7.752 8.112 13.517 1.00 98.19 407 ASN A CA 1
ATOM 3252 C C . ASN A 1 407 ? 7.925 7.448 14.888 1.00 98.19 407 ASN A C 1
ATOM 3254 O O . ASN A 1 407 ? 8.607 6.431 15.007 1.00 98.19 407 ASN A O 1
ATOM 3258 N N . LEU A 1 408 ? 7.336 8.042 15.931 1.00 98.44 408 LEU A N 1
ATOM 3259 C CA . LEU A 1 408 ? 7.376 7.519 17.289 1.00 98.44 408 LEU A CA 1
ATOM 3260 C C . LEU A 1 408 ? 6.752 6.116 17.330 1.00 98.44 408 LEU A C 1
ATOM 3262 O O . LEU A 1 408 ? 5.619 5.937 16.888 1.00 98.44 408 LEU A O 1
ATOM 3266 N N . LEU A 1 409 ? 7.486 5.149 17.885 1.00 98.75 409 LEU A N 1
ATOM 3267 C CA . LEU A 1 409 ? 6.991 3.811 18.206 1.00 98.75 409 LEU A CA 1
ATOM 3268 C C . LEU A 1 409 ? 7.013 3.626 19.723 1.00 98.75 409 LEU A C 1
ATOM 3270 O O . LEU A 1 409 ? 8.075 3.699 20.350 1.00 98.75 409 LEU A O 1
ATOM 3274 N N . VAL A 1 410 ? 5.852 3.351 20.307 1.00 98.75 410 VAL A N 1
ATOM 3275 C CA . VAL A 1 410 ? 5.678 3.085 21.742 1.00 98.75 410 VAL A CA 1
ATOM 3276 C C . VAL A 1 410 ? 4.914 1.784 21.944 1.00 98.75 410 VAL A C 1
ATOM 3278 O O . VAL A 1 410 ? 4.143 1.367 21.079 1.00 98.75 410 VAL A O 1
ATOM 3281 N N . ALA A 1 411 ? 5.119 1.146 23.093 1.00 98.75 411 ALA A N 1
ATOM 3282 C CA . ALA A 1 411 ? 4.367 -0.035 23.491 1.00 98.75 411 ALA A CA 1
ATOM 3283 C C . ALA A 1 411 ? 3.852 0.100 24.923 1.00 98.75 411 ALA A C 1
ATOM 3285 O O . ALA A 1 411 ? 4.594 0.526 25.812 1.00 98.75 411 ALA A O 1
ATOM 3286 N N . LEU A 1 412 ? 2.596 -0.284 25.131 1.00 98.81 412 LEU A N 1
ATOM 3287 C CA . LEU A 1 412 ? 1.975 -0.470 26.434 1.00 98.81 412 LEU A CA 1
ATOM 3288 C C . LEU A 1 412 ? 1.883 -1.952 26.729 1.00 98.81 412 LEU A C 1
ATOM 3290 O O . LEU A 1 412 ? 1.193 -2.687 26.028 1.00 98.81 412 LEU A O 1
ATOM 3294 N N . ASP A 1 413 ? 2.506 -2.368 27.813 1.00 98.69 413 ASP A N 1
ATOM 3295 C CA . ASP A 1 413 ? 2.237 -3.671 28.392 1.00 98.69 413 ASP A CA 1
ATOM 3296 C C . ASP A 1 413 ? 0.877 -3.625 29.115 1.00 98.69 413 ASP A C 1
ATOM 3298 O O . ASP A 1 413 ? 0.689 -2.844 30.053 1.00 98.69 413 ASP A O 1
ATOM 3302 N N . LEU A 1 414 ? -0.108 -4.396 28.634 1.00 98.50 414 LEU A N 1
ATOM 3303 C CA . LEU A 1 414 ? -1.493 -4.321 29.126 1.00 98.50 414 LEU A CA 1
ATOM 3304 C C . LEU A 1 414 ? -1.669 -4.922 30.528 1.00 98.50 414 LEU A C 1
ATOM 3306 O O . LEU A 1 414 ? -2.664 -4.627 31.193 1.00 98.50 414 LEU A O 1
ATOM 3310 N N . GLU A 1 415 ? -0.726 -5.748 30.980 1.00 98.25 415 GLU A N 1
ATOM 3311 C CA . GLU A 1 415 ? -0.738 -6.348 32.312 1.00 98.25 415 GLU A CA 1
ATOM 3312 C C . GLU A 1 415 ? -0.196 -5.362 33.350 1.00 98.25 415 GLU A C 1
ATOM 3314 O O . GLU A 1 415 ? -0.888 -4.999 34.305 1.00 98.25 415 GLU A O 1
ATOM 3319 N N . THR A 1 416 ? 1.014 -4.857 33.121 1.00 98.50 416 THR A N 1
ATOM 3320 C CA . THR A 1 416 ? 1.690 -3.908 34.016 1.00 98.50 416 THR A CA 1
ATOM 3321 C C . THR A 1 416 ? 1.167 -2.479 33.876 1.00 98.50 416 THR A C 1
ATOM 3323 O O . THR A 1 416 ? 1.388 -1.656 34.765 1.00 98.50 416 THR A O 1
ATOM 3326 N N . LYS A 1 417 ? 0.465 -2.174 32.775 1.00 98.56 417 LYS A N 1
ATOM 3327 C CA . LYS A 1 417 ? -0.061 -0.845 32.416 1.00 98.56 417 LYS A CA 1
ATOM 3328 C C . LYS A 1 417 ? 1.048 0.202 32.268 1.00 98.56 417 LYS A C 1
ATOM 3330 O O . LYS A 1 417 ? 0.839 1.392 32.530 1.00 98.56 417 LYS A O 1
ATOM 3335 N N . LYS A 1 418 ? 2.239 -0.242 31.859 1.00 98.62 418 LYS A N 1
ATOM 3336 C CA . LYS A 1 418 ? 3.422 0.601 31.669 1.00 98.62 418 LYS A CA 1
ATOM 3337 C C . LYS A 1 418 ? 3.713 0.805 30.191 1.00 98.62 418 LYS A C 1
ATOM 3339 O O . LYS A 1 418 ? 3.841 -0.153 29.431 1.00 98.62 418 LYS A O 1
ATOM 3344 N N . TRP A 1 419 ? 3.845 2.066 29.807 1.00 98.75 419 TRP A N 1
ATOM 3345 C CA . TRP A 1 419 ? 4.346 2.458 28.501 1.00 98.75 419 TRP A CA 1
ATOM 3346 C C . TRP A 1 419 ? 5.870 2.480 28.479 1.00 98.75 419 TRP A C 1
ATOM 3348 O O . TRP A 1 419 ? 6.507 2.862 29.462 1.00 98.75 419 TRP A O 1
ATOM 3358 N N . ARG A 1 420 ? 6.441 2.186 27.313 1.00 98.25 420 ARG A N 1
ATOM 3359 C CA . ARG A 1 420 ? 7.833 2.499 26.977 1.00 98.25 420 ARG A CA 1
ATOM 3360 C C . ARG A 1 420 ? 7.956 2.959 25.531 1.00 98.25 420 ARG A C 1
ATOM 3362 O O . ARG A 1 420 ? 7.187 2.522 24.670 1.00 98.25 420 ARG A O 1
ATOM 3369 N N . ARG A 1 421 ? 8.959 3.791 25.248 1.00 98.25 421 ARG A N 1
ATOM 3370 C CA . ARG A 1 421 ? 9.370 4.060 23.869 1.00 98.25 421 ARG A CA 1
ATOM 3371 C C . ARG A 1 421 ? 10.232 2.917 23.345 1.00 98.25 421 ARG A C 1
ATOM 3373 O O . ARG A 1 421 ? 11.130 2.450 24.037 1.00 98.25 421 ARG A O 1
ATOM 3380 N N . LEU A 1 422 ? 9.974 2.528 22.101 1.00 98.25 422 LEU A N 1
ATOM 3381 C CA . LEU A 1 422 ? 10.769 1.564 21.341 1.00 98.25 422 LEU A CA 1
ATOM 3382 C C . LEU A 1 422 ? 11.697 2.250 20.331 1.00 98.25 422 LEU A C 1
ATOM 3384 O O . LEU A 1 422 ? 12.831 1.830 20.139 1.00 98.25 422 LEU A O 1
ATOM 3388 N N . GLY A 1 423 ? 11.244 3.338 19.701 1.00 97.38 423 GLY A N 1
ATOM 3389 C CA . GLY A 1 423 ? 12.035 4.067 18.711 1.00 97.38 423 GLY A CA 1
ATOM 3390 C C . GLY A 1 423 ? 11.360 5.343 18.211 1.00 97.38 423 GLY A C 1
ATOM 3391 O O . GLY A 1 423 ? 10.281 5.708 18.676 1.00 97.38 423 GLY A O 1
ATOM 3392 N N . GLY A 1 424 ? 12.013 6.027 17.269 1.00 97.31 424 GLY A N 1
ATOM 3393 C CA . GLY A 1 424 ? 11.474 7.220 16.608 1.00 97.31 424 GLY A CA 1
ATOM 3394 C C . GLY A 1 424 ? 11.470 8.499 17.449 1.00 97.31 424 GLY A C 1
ATOM 3395 O O . GLY A 1 424 ? 11.967 8.529 18.580 1.00 97.31 424 GLY A O 1
ATOM 3396 N N . HIS A 1 425 ? 10.925 9.563 16.864 1.00 97.75 425 HIS A N 1
ATOM 3397 C CA . HIS A 1 425 ? 10.903 10.925 17.396 1.00 97.75 425 HIS A CA 1
ATOM 3398 C C . HIS A 1 425 ? 9.503 11.539 17.216 1.00 97.75 425 HIS A C 1
ATOM 3400 O O . HIS A 1 425 ? 8.784 11.194 16.276 1.00 97.75 425 HIS A O 1
ATOM 3406 N N . LEU A 1 426 ? 9.119 12.460 18.108 1.00 96.81 426 LEU A N 1
ATOM 3407 C CA . LEU A 1 426 ? 7.870 13.228 17.979 1.00 96.81 426 LEU A CA 1
ATOM 3408 C C . LEU A 1 426 ? 7.942 14.255 16.843 1.00 96.81 426 LEU A C 1
ATOM 3410 O O . LEU A 1 426 ? 6.997 14.428 16.072 1.00 96.81 426 LEU A O 1
ATOM 3414 N N . HIS A 1 427 ? 9.092 14.912 16.717 1.00 96.31 427 HIS A N 1
ATOM 3415 C CA . HIS A 1 427 ? 9.341 15.879 15.656 1.00 96.31 427 HIS A CA 1
ATOM 3416 C C . HIS A 1 427 ? 10.032 15.217 14.463 1.00 96.31 427 HIS A C 1
ATOM 3418 O O . HIS A 1 427 ? 10.821 14.286 14.661 1.00 96.31 427 HIS A O 1
ATOM 3424 N N . PRO A 1 428 ? 9.764 15.681 13.228 1.00 95.25 428 PRO A N 1
ATOM 3425 C CA . PRO A 1 428 ? 10.330 15.074 12.040 1.00 95.25 428 PRO A CA 1
ATOM 3426 C C . PRO A 1 428 ? 11.856 15.109 12.070 1.00 95.25 428 PRO A C 1
ATOM 3428 O O . PRO A 1 428 ? 12.471 16.168 12.185 1.00 95.25 428 PRO A O 1
ATOM 3431 N N . LYS A 1 429 ? 12.472 13.937 11.942 1.00 95.62 429 LYS A N 1
ATOM 3432 C CA . LYS A 1 429 ? 13.921 13.783 11.854 1.00 95.62 429 LYS A CA 1
ATOM 3433 C C . LYS A 1 429 ? 14.230 12.633 10.911 1.00 95.62 429 LYS A C 1
ATOM 3435 O O . LYS A 1 429 ? 13.738 11.529 11.130 1.00 95.62 429 LYS A O 1
ATOM 3440 N N . ALA A 1 430 ? 15.029 12.917 9.888 1.00 96.12 430 ALA A N 1
ATOM 3441 C CA . ALA A 1 430 ? 15.477 11.913 8.938 1.00 96.12 430 ALA A CA 1
ATOM 3442 C C . ALA A 1 430 ? 16.352 10.871 9.647 1.00 96.12 430 ALA A C 1
ATOM 3444 O O . ALA A 1 430 ? 17.249 11.223 10.422 1.00 96.12 430 ALA A O 1
ATOM 3445 N N . ASP A 1 431 ? 16.081 9.598 9.378 1.00 95.44 431 ASP A N 1
ATOM 3446 C CA . ASP A 1 431 ? 16.812 8.464 9.932 1.00 95.44 431 ASP A CA 1
ATOM 3447 C C . ASP A 1 431 ? 16.792 7.315 8.921 1.00 95.44 431 ASP A C 1
ATOM 3449 O O . ASP A 1 431 ? 15.735 6.806 8.569 1.00 95.44 431 ASP A O 1
ATOM 3453 N N . LEU A 1 432 ? 17.966 6.888 8.455 1.00 93.94 432 LEU A N 1
ATOM 3454 C CA . LEU A 1 432 ? 18.075 5.805 7.473 1.00 93.94 432 LEU A CA 1
ATOM 3455 C C . LEU A 1 432 ? 17.768 4.423 8.073 1.00 93.94 432 LEU A C 1
ATOM 3457 O O . LEU A 1 432 ? 17.615 3.451 7.332 1.00 93.94 432 LEU A O 1
ATOM 3461 N N . LEU A 1 433 ? 17.718 4.314 9.403 1.00 94.75 433 LEU A N 1
ATOM 3462 C CA . LEU A 1 433 ? 17.503 3.065 10.134 1.00 94.75 433 LEU A CA 1
ATOM 3463 C C . LEU A 1 433 ? 16.084 2.932 10.692 1.00 94.75 433 LEU A C 1
ATOM 3465 O O . LEU A 1 433 ? 15.787 1.935 11.348 1.00 94.75 433 LEU A O 1
ATOM 3469 N N . ALA A 1 434 ? 15.208 3.903 10.445 1.00 97.00 434 ALA A N 1
ATOM 3470 C CA . ALA A 1 434 ? 13.832 3.884 10.914 1.00 97.00 434 ALA A CA 1
ATOM 3471 C C . ALA A 1 434 ? 12.880 4.399 9.824 1.00 97.00 434 ALA A C 1
ATOM 3473 O O . ALA A 1 434 ? 13.305 5.107 8.913 1.00 97.00 434 ALA A O 1
ATOM 3474 N N . PRO A 1 435 ? 11.578 4.082 9.904 1.00 98.06 435 PRO A N 1
ATOM 3475 C CA . PRO A 1 435 ? 10.610 4.676 9.000 1.00 98.06 435 PRO A CA 1
ATOM 3476 C C . PRO A 1 435 ? 10.568 6.193 9.180 1.00 98.06 435 PRO A C 1
ATOM 3478 O O . PRO A 1 435 ? 10.594 6.698 10.304 1.00 98.06 435 PRO A O 1
ATOM 3481 N N . ASP A 1 436 ? 10.416 6.914 8.076 1.00 98.31 436 ASP A N 1
ATOM 3482 C CA . ASP A 1 436 ? 10.188 8.353 8.118 1.00 98.31 436 ASP A CA 1
ATOM 3483 C C . ASP A 1 436 ? 8.865 8.742 8.808 1.00 98.31 436 ASP A C 1
ATOM 3485 O O . ASP A 1 436 ? 7.924 7.933 8.840 1.00 98.31 436 ASP A O 1
ATOM 3489 N N . PRO A 1 437 ? 8.765 9.989 9.315 1.00 98.12 437 PRO A N 1
ATOM 3490 C CA . PRO A 1 437 ? 7.562 10.521 9.944 1.00 98.12 437 PRO A CA 1
ATOM 3491 C C . PRO A 1 437 ? 6.333 10.404 9.049 1.00 98.12 437 PRO A C 1
ATOM 3493 O O . PRO A 1 437 ? 6.337 10.888 7.917 1.00 98.12 437 PRO A O 1
ATOM 3496 N N . ARG A 1 438 ? 5.272 9.778 9.563 1.00 98.25 438 ARG A N 1
ATOM 3497 C CA . ARG A 1 438 ? 4.063 9.518 8.783 1.00 98.25 438 ARG A CA 1
ATOM 3498 C C . ARG A 1 438 ? 2.817 9.378 9.639 1.00 98.25 438 ARG A C 1
ATOM 3500 O O . ARG A 1 438 ? 2.865 9.027 10.817 1.00 98.25 438 ARG A O 1
ATOM 3507 N N . LYS A 1 439 ? 1.683 9.616 9.002 1.00 97.25 439 LYS A N 1
ATOM 3508 C CA . LYS A 1 439 ? 0.343 9.346 9.514 1.00 97.25 439 LYS A CA 1
ATOM 3509 C C . LYS A 1 439 ? -0.395 8.415 8.551 1.00 97.25 439 LYS A C 1
ATOM 3511 O O . LYS A 1 439 ? 0.076 8.207 7.431 1.00 97.25 439 LYS A O 1
ATOM 3516 N N . THR A 1 440 ? -1.514 7.848 9.006 1.00 97.00 440 THR A N 1
ATOM 3517 C CA . THR A 1 440 ? -2.408 6.983 8.209 1.00 97.00 440 THR A CA 1
ATOM 3518 C C . THR A 1 440 ? -1.69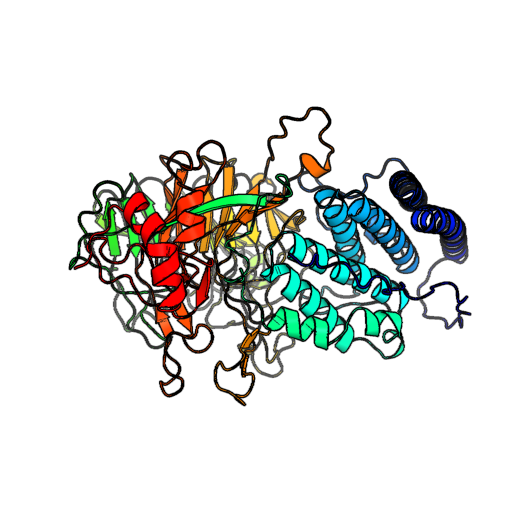1 5.837 7.484 1.00 97.00 440 THR A C 1
ATOM 3520 O O . THR A 1 440 ? -2.116 5.398 6.410 1.00 97.00 440 THR A O 1
ATOM 3523 N N . ALA A 1 441 ? -0.589 5.349 8.065 1.00 97.94 441 ALA A N 1
ATOM 3524 C CA . ALA A 1 441 ? 0.100 4.173 7.563 1.00 97.94 441 ALA A CA 1
ATOM 3525 C C . ALA A 1 441 ? -0.757 2.918 7.789 1.00 97.94 441 ALA A C 1
ATOM 3527 O O . ALA A 1 441 ? -1.673 2.887 8.613 1.00 97.94 441 ALA A O 1
ATOM 3528 N N . MET A 1 442 ? -0.471 1.879 7.019 1.00 98.50 442 MET A N 1
ATOM 3529 C CA . MET A 1 442 ? -1.032 0.558 7.259 1.00 98.50 442 MET A CA 1
ATOM 3530 C C . MET A 1 442 ? -0.165 -0.169 8.280 1.00 98.50 442 MET A C 1
ATOM 3532 O O . MET A 1 442 ? 1.063 -0.073 8.209 1.00 98.50 442 MET A O 1
ATOM 3536 N N . SER A 1 443 ? -0.786 -0.924 9.182 1.00 98.56 443 SER A N 1
ATOM 3537 C CA . SER A 1 443 ? -0.072 -1.770 10.136 1.00 98.56 443 SER A CA 1
ATOM 3538 C C . SER A 1 443 ? -0.658 -3.167 10.219 1.00 98.56 443 SER A C 1
ATOM 3540 O O . SER A 1 443 ? -1.845 -3.382 9.981 1.00 98.56 443 SER A O 1
ATOM 3542 N N . TRP A 1 444 ? 0.194 -4.131 10.550 1.00 98.62 444 TRP A N 1
ATOM 3543 C CA . TRP A 1 444 ? -0.238 -5.447 10.996 1.00 98.62 444 TRP A CA 1
ATOM 3544 C C . TRP A 1 444 ? 0.876 -6.153 11.756 1.00 98.62 444 TRP A C 1
ATOM 3546 O O . TRP A 1 444 ? 2.050 -5.806 11.643 1.00 98.62 444 TRP A O 1
ATOM 3556 N N . VAL A 1 445 ? 0.499 -7.182 12.500 1.00 98.31 445 VAL A N 1
ATOM 3557 C CA . VAL A 1 445 ? 1.426 -8.124 13.121 1.00 98.31 445 VAL A CA 1
ATOM 3558 C C . VAL A 1 445 ? 1.334 -9.439 12.348 1.00 98.31 445 VAL A C 1
ATOM 3560 O O . VAL A 1 445 ? 0.239 -9.828 11.932 1.00 98.31 445 VAL A O 1
ATOM 3563 N N . ASN A 1 446 ? 2.463 -10.099 12.090 1.00 96.81 446 ASN A N 1
ATOM 3564 C CA . ASN A 1 446 ? 2.450 -11.410 11.437 1.00 96.81 446 ASN A CA 1
ATOM 3565 C C . ASN A 1 446 ? 1.814 -12.495 12.316 1.00 96.81 446 ASN A C 1
ATOM 3567 O O . ASN A 1 446 ? 1.530 -12.303 13.497 1.00 96.81 446 ASN A O 1
ATOM 3571 N N . LYS A 1 447 ? 1.602 -13.671 11.722 1.00 96.06 447 LYS A N 1
ATOM 3572 C CA . LYS A 1 447 ? 0.972 -14.807 12.395 1.00 96.06 447 LYS A CA 1
ATOM 3573 C C . LYS A 1 447 ? 1.742 -15.253 13.641 1.00 96.06 447 LYS A C 1
ATOM 3575 O O . LYS A 1 447 ? 1.119 -15.614 14.633 1.00 96.06 447 LYS A O 1
ATOM 3580 N N . GLU A 1 448 ? 3.068 -15.190 13.591 1.00 95.94 448 GLU A N 1
ATOM 3581 C CA . GLU A 1 448 ? 3.973 -15.588 14.673 1.00 95.94 448 GLU A CA 1
ATOM 3582 C C . GLU A 1 448 ? 4.031 -14.558 15.811 1.00 95.94 448 GLU A C 1
ATOM 3584 O O . GLU A 1 448 ? 4.571 -14.848 16.873 1.00 95.94 448 GLU A O 1
ATOM 3589 N N . GLN A 1 449 ? 3.455 -13.368 15.612 1.00 97.25 449 GLN A N 1
ATOM 3590 C CA . GLN A 1 449 ? 3.476 -12.252 16.561 1.00 97.25 449 GLN A CA 1
ATOM 3591 C C . GLN A 1 449 ? 4.871 -11.750 16.956 1.00 97.25 449 GLN A C 1
ATOM 3593 O O . GLN A 1 449 ? 5.024 -11.080 17.976 1.00 97.25 449 GLN A O 1
ATOM 3598 N N . ASP A 1 450 ? 5.885 -12.014 16.136 1.00 97.25 450 ASP A N 1
ATOM 3599 C CA . ASP A 1 450 ? 7.263 -11.579 16.376 1.00 97.25 450 ASP A CA 1
ATOM 3600 C C . ASP A 1 450 ? 7.633 -10.310 15.593 1.00 97.25 450 ASP A C 1
ATOM 3602 O O . ASP A 1 450 ? 8.724 -9.758 15.774 1.00 97.25 450 ASP A O 1
ATOM 3606 N N . ARG A 1 451 ? 6.739 -9.816 14.728 1.00 97.69 451 ARG A N 1
ATOM 3607 C CA . ARG A 1 451 ? 7.040 -8.703 13.832 1.00 97.69 451 ARG A CA 1
ATOM 3608 C C . ARG A 1 451 ? 5.833 -7.810 13.571 1.00 97.69 451 ARG A C 1
ATOM 3610 O O . ARG A 1 451 ? 4.788 -8.259 13.106 1.00 97.69 451 ARG A O 1
ATOM 3617 N N . LEU A 1 452 ? 6.023 -6.515 13.815 1.00 98.56 452 LEU A N 1
ATOM 3618 C CA . LEU A 1 452 ? 5.091 -5.448 13.452 1.00 98.56 452 LEU A CA 1
ATOM 3619 C C . LEU A 1 452 ? 5.515 -4.856 12.109 1.00 98.56 452 LEU A C 1
ATOM 3621 O O . LEU A 1 452 ? 6.645 -4.402 11.972 1.00 98.56 452 LEU A O 1
ATOM 3625 N N . PHE A 1 453 ? 4.620 -4.816 11.135 1.00 98.62 453 PHE A N 1
ATOM 3626 C CA . PHE A 1 453 ? 4.858 -4.212 9.830 1.00 98.62 453 PHE A CA 1
ATOM 3627 C C . PHE A 1 453 ? 4.181 -2.850 9.727 1.00 98.62 453 PHE A C 1
ATOM 3629 O O . PHE A 1 453 ? 3.080 -2.663 10.243 1.00 98.62 453 PHE A O 1
ATOM 3636 N N . ILE A 1 454 ? 4.837 -1.932 9.020 1.00 98.69 454 ILE A N 1
ATOM 3637 C CA . ILE A 1 454 ? 4.348 -0.602 8.657 1.00 98.69 454 ILE A CA 1
ATOM 3638 C C . ILE A 1 454 ? 4.500 -0.440 7.146 1.00 98.69 454 ILE A C 1
ATOM 3640 O O . ILE A 1 454 ? 5.591 -0.632 6.611 1.00 98.69 454 ILE A O 1
ATOM 3644 N N . LEU A 1 455 ? 3.431 -0.058 6.454 1.00 98.62 455 LEU A N 1
ATOM 3645 C CA . LEU A 1 455 ? 3.441 0.150 5.006 1.00 98.62 455 LEU A CA 1
ATOM 3646 C C . LEU A 1 455 ? 2.787 1.481 4.642 1.00 98.62 455 LEU A C 1
ATOM 3648 O O . LEU A 1 455 ? 1.710 1.814 5.139 1.00 98.62 455 LEU A O 1
ATOM 3652 N N . GLY A 1 456 ? 3.408 2.207 3.714 1.00 98.12 456 GLY A N 1
ATOM 3653 C CA . GLY A 1 456 ? 2.828 3.408 3.118 1.00 98.12 456 GLY A CA 1
ATOM 3654 C C . GLY A 1 456 ? 2.526 4.506 4.141 1.00 98.12 456 GLY A C 1
ATOM 3655 O O . GLY A 1 456 ? 3.328 4.737 5.049 1.00 98.12 456 GLY A O 1
ATOM 3656 N N . GLY A 1 457 ? 1.387 5.184 3.974 1.00 98.06 457 GLY A N 1
ATOM 3657 C CA . GLY A 1 457 ? 1.004 6.369 4.748 1.00 98.06 457 GLY A CA 1
ATOM 3658 C C . GLY A 1 457 ? 1.469 7.665 4.090 1.00 98.06 457 GLY A C 1
ATOM 3659 O O . GLY A 1 457 ? 1.953 7.665 2.955 1.00 98.06 457 GLY A O 1
ATOM 3660 N N . GLU A 1 458 ? 1.330 8.784 4.794 1.00 97.88 458 GLU A N 1
ATOM 3661 C CA . GLU A 1 458 ? 1.744 10.088 4.272 1.00 97.88 458 GLU A CA 1
ATOM 3662 C C . GLU A 1 458 ? 2.434 10.976 5.301 1.00 97.88 458 GLU A C 1
ATOM 3664 O O . GLU A 1 458 ? 2.172 10.892 6.500 1.00 97.88 458 GLU A O 1
ATOM 3669 N N . ALA A 1 459 ? 3.275 11.876 4.800 1.00 98.25 459 ALA A N 1
ATOM 3670 C CA . ALA A 1 459 ? 3.734 13.052 5.515 1.00 98.25 459 ALA A CA 1
ATOM 3671 C C . ALA A 1 459 ? 2.964 14.276 5.010 1.00 98.25 459 ALA A C 1
ATOM 3673 O O . ALA A 1 459 ? 3.099 14.687 3.854 1.00 98.25 459 ALA A O 1
ATOM 3674 N N . ASN A 1 460 ? 2.164 14.879 5.884 1.00 97.06 460 ASN A N 1
ATOM 3675 C CA . ASN A 1 460 ? 1.328 16.039 5.584 1.00 97.06 460 ASN A CA 1
ATOM 3676 C C . ASN A 1 460 ? 2.134 17.343 5.682 1.00 97.06 460 ASN A C 1
ATOM 3678 O O . ASN A 1 460 ? 1.925 18.190 6.551 1.00 97.06 460 ASN A O 1
ATOM 3682 N N . ARG A 1 461 ? 3.106 17.472 4.781 1.00 97.19 461 ARG A N 1
ATOM 3683 C CA . ARG A 1 461 ? 4.044 18.598 4.693 1.00 97.19 461 ARG A CA 1
ATOM 3684 C C . ARG A 1 461 ? 3.384 19.981 4.553 1.00 97.19 461 ARG A C 1
ATOM 3686 O O . ARG A 1 461 ? 3.948 20.921 5.114 1.00 97.19 461 ARG A O 1
ATOM 3693 N N . PRO A 1 462 ? 2.204 20.138 3.913 1.00 96.81 462 PRO A N 1
ATOM 3694 C CA . PRO A 1 462 ? 1.500 21.424 3.881 1.00 96.81 462 PRO A CA 1
ATOM 3695 C C . PRO A 1 462 ? 1.064 21.930 5.257 1.00 96.81 462 PRO A C 1
ATOM 3697 O O . PRO A 1 462 ? 0.811 23.120 5.417 1.00 96.81 462 PRO A O 1
ATOM 3700 N N . ALA A 1 463 ? 0.977 21.044 6.254 1.00 95.50 463 ALA A N 1
ATOM 3701 C CA . ALA A 1 463 ? 0.622 21.412 7.619 1.00 95.50 463 ALA A CA 1
ATOM 3702 C C . ALA A 1 463 ? 1.826 21.820 8.487 1.00 95.50 463 ALA A C 1
ATOM 3704 O O . ALA A 1 463 ? 1.640 22.144 9.660 1.00 95.50 463 ALA A O 1
ATOM 3705 N N . ALA A 1 464 ? 3.047 21.801 7.942 1.00 95.69 464 ALA A N 1
ATOM 3706 C CA . ALA A 1 464 ? 4.209 22.393 8.598 1.00 95.69 464 ALA A CA 1
ATOM 3707 C C . ALA A 1 464 ? 4.136 23.929 8.561 1.00 95.69 464 ALA A C 1
ATOM 3709 O O . ALA A 1 464 ? 3.528 24.519 7.665 1.00 95.69 464 ALA A O 1
ATOM 3710 N N . THR A 1 465 ? 4.813 24.598 9.493 1.00 93.81 465 THR A N 1
ATOM 3711 C CA . THR A 1 465 ? 4.971 26.057 9.443 1.00 93.81 465 THR A CA 1
ATOM 3712 C C . THR A 1 465 ? 5.778 26.450 8.204 1.00 93.81 465 THR A C 1
ATOM 3714 O O . THR A 1 465 ? 6.820 25.860 7.918 1.00 93.81 465 THR A O 1
ATOM 3717 N N . ARG A 1 466 ? 5.330 27.470 7.460 1.00 92.94 466 ARG A N 1
ATOM 3718 C CA . ARG A 1 466 ? 6.085 27.988 6.309 1.00 92.94 466 ARG A CA 1
ATOM 3719 C C . ARG A 1 466 ? 7.486 28.424 6.763 1.00 92.94 466 ARG A C 1
ATOM 3721 O O . ARG A 1 466 ? 7.609 29.253 7.658 1.00 92.94 466 ARG A O 1
ATOM 3728 N N . GLY A 1 467 ? 8.518 27.883 6.116 1.00 92.06 467 GLY A N 1
ATOM 3729 C CA . GLY A 1 467 ? 9.928 28.098 6.471 1.00 92.06 467 GLY A CA 1
ATOM 3730 C C . GLY A 1 467 ? 10.570 26.923 7.215 1.00 92.06 467 GLY A C 1
ATOM 3731 O O . GLY A 1 467 ? 11.794 26.840 7.251 1.00 92.06 467 GLY A O 1
ATOM 3732 N N . ASP A 1 468 ? 9.776 25.986 7.742 1.00 94.00 468 ASP A N 1
ATOM 3733 C CA . ASP A 1 468 ? 10.291 24.719 8.265 1.00 94.00 468 ASP A CA 1
ATOM 3734 C C . ASP A 1 468 ? 10.950 23.904 7.127 1.00 94.00 468 ASP A C 1
ATOM 3736 O O . ASP A 1 468 ? 10.353 23.784 6.049 1.00 94.00 468 ASP A O 1
ATOM 3740 N N . PRO A 1 469 ? 12.144 23.311 7.331 1.00 93.38 469 PRO A N 1
ATOM 3741 C CA . PRO A 1 469 ? 12.781 22.417 6.362 1.00 93.38 469 PRO A CA 1
ATOM 3742 C C . PRO A 1 469 ? 11.894 21.284 5.817 1.00 93.38 469 PRO A C 1
ATOM 3744 O O . PRO A 1 469 ? 12.154 20.789 4.712 1.00 93.38 469 PRO A O 1
ATOM 3747 N N . VAL A 1 470 ? 10.862 20.857 6.559 1.00 95.81 470 VAL A N 1
ATOM 3748 C CA . VAL A 1 470 ? 9.927 19.813 6.110 1.00 95.81 470 VAL A CA 1
ATOM 3749 C C . VAL A 1 470 ? 8.706 20.342 5.354 1.00 95.81 470 VAL A C 1
ATOM 3751 O O . VAL A 1 470 ? 7.992 19.540 4.750 1.00 95.81 470 VAL A O 1
ATOM 3754 N N . TYR A 1 471 ? 8.477 21.659 5.305 1.00 97.00 471 TYR A N 1
ATOM 3755 C CA . TYR A 1 471 ? 7.357 22.257 4.570 1.00 97.00 471 TYR A CA 1
ATOM 3756 C C . TYR A 1 471 ? 7.417 21.943 3.062 1.00 97.00 471 TYR A C 1
ATOM 3758 O O . TYR A 1 471 ? 8.487 21.892 2.446 1.00 97.00 471 TYR A O 1
ATOM 3766 N N . ALA A 1 472 ? 6.250 21.718 2.459 1.00 95.81 472 ALA A N 1
ATOM 3767 C CA . ALA A 1 472 ? 6.008 21.732 1.014 1.00 95.81 472 ALA A CA 1
ATOM 3768 C C . ALA A 1 472 ? 4.529 21.992 0.737 1.00 95.81 472 ALA A C 1
ATOM 3770 O O . ALA A 1 472 ? 3.693 21.811 1.614 1.00 95.81 472 ALA A O 1
ATOM 3771 N N . ASN A 1 473 ? 4.213 22.374 -0.502 1.00 94.62 473 ASN A N 1
ATOM 3772 C CA . ASN A 1 473 ? 2.830 22.592 -0.934 1.00 94.62 473 ASN A CA 1
ATOM 3773 C C . ASN A 1 473 ? 2.033 21.289 -1.096 1.00 94.62 473 ASN A C 1
ATOM 3775 O O . ASN A 1 473 ? 0.808 21.339 -1.101 1.00 94.62 473 ASN A O 1
ATOM 3779 N N . ASP A 1 474 ? 2.717 20.145 -1.161 1.00 93.75 474 ASP A N 1
ATOM 3780 C CA . ASP A 1 474 ? 2.111 18.831 -1.350 1.00 93.75 474 ASP A CA 1
ATOM 3781 C C . ASP A 1 474 ? 2.524 17.863 -0.237 1.00 93.75 474 ASP A C 1
ATOM 3783 O O . ASP A 1 474 ? 3.659 17.890 0.255 1.00 93.75 474 ASP A O 1
ATOM 3787 N N . SER A 1 475 ? 1.602 16.977 0.142 1.00 96.06 475 SER A N 1
ATOM 3788 C CA . SER A 1 475 ? 1.907 15.833 1.004 1.00 96.06 475 SER A CA 1
ATOM 3789 C C . SER A 1 475 ? 2.788 14.829 0.267 1.00 96.06 475 SER A C 1
ATOM 3791 O O . SER A 1 475 ? 2.641 14.620 -0.939 1.00 96.06 475 SER A O 1
ATOM 3793 N N . PHE A 1 476 ? 3.669 14.156 1.005 1.00 97.38 476 PHE A N 1
ATOM 3794 C CA . PHE A 1 476 ? 4.451 13.051 0.467 1.00 97.38 476 PHE A CA 1
ATOM 3795 C C . PHE A 1 476 ? 3.814 11.718 0.842 1.00 97.38 476 PHE A C 1
ATOM 3797 O O . PHE A 1 476 ? 3.601 11.447 2.021 1.00 97.38 476 PHE A O 1
ATOM 3804 N N . ILE A 1 477 ? 3.532 10.886 -0.156 1.00 97.75 477 ILE A N 1
ATOM 3805 C CA . ILE A 1 477 ? 2.956 9.558 0.044 1.00 97.75 477 ILE A CA 1
ATOM 3806 C C . ILE A 1 477 ? 4.078 8.528 0.024 1.00 97.75 477 ILE A C 1
ATOM 3808 O O . ILE A 1 477 ? 4.810 8.420 -0.961 1.00 97.75 477 ILE A O 1
ATOM 3812 N N . PHE A 1 478 ? 4.188 7.747 1.092 1.00 98.00 478 PHE A N 1
ATOM 3813 C CA . PHE A 1 478 ? 5.177 6.684 1.171 1.00 98.00 478 PHE A CA 1
ATOM 3814 C C . PHE A 1 478 ? 4.708 5.453 0.399 1.00 98.00 478 PHE A C 1
ATOM 3816 O O . PHE A 1 478 ? 3.528 5.098 0.396 1.00 98.00 478 PHE A O 1
ATOM 3823 N N . GLU A 1 479 ? 5.660 4.759 -0.216 1.00 96.75 479 GLU A N 1
ATOM 3824 C CA . GLU A 1 479 ? 5.440 3.421 -0.766 1.00 96.75 479 GLU A CA 1
ATOM 3825 C C . GLU A 1 479 ? 6.158 2.330 0.019 1.00 96.75 479 GLU A C 1
ATOM 3827 O O . GLU A 1 479 ? 5.803 1.174 -0.125 1.00 96.75 479 GLU A O 1
ATOM 3832 N N . ASN A 1 480 ? 7.138 2.668 0.858 1.00 97.31 480 ASN A N 1
ATOM 3833 C CA . ASN A 1 480 ? 7.990 1.671 1.494 1.00 97.31 480 ASN A CA 1
ATOM 3834 C C . ASN A 1 480 ? 7.297 0.857 2.593 1.00 97.31 480 ASN A C 1
ATOM 3836 O O . ASN A 1 480 ? 6.356 1.310 3.253 1.00 97.31 480 ASN A O 1
ATOM 3840 N N . MET A 1 481 ? 7.836 -0.346 2.792 1.00 97.94 481 MET A N 1
ATOM 3841 C CA . MET A 1 481 ? 7.475 -1.263 3.860 1.00 97.94 481 MET A CA 1
ATOM 3842 C C . MET A 1 481 ? 8.622 -1.348 4.864 1.00 97.94 481 MET A C 1
ATOM 3844 O O . MET A 1 481 ? 9.789 -1.486 4.499 1.00 97.94 481 MET A O 1
ATOM 3848 N N . TRP A 1 482 ? 8.282 -1.269 6.139 1.00 98.31 482 TRP A N 1
ATOM 3849 C CA . TRP A 1 482 ? 9.193 -1.438 7.257 1.00 98.31 482 TRP A CA 1
ATOM 3850 C C . TRP A 1 482 ? 8.652 -2.509 8.184 1.00 98.31 482 TRP A C 1
ATOM 3852 O O . TRP A 1 482 ? 7.441 -2.706 8.277 1.00 98.31 482 TRP A O 1
ATOM 3862 N N . SER A 1 483 ? 9.541 -3.167 8.912 1.00 97.94 483 SER A N 1
ATOM 3863 C CA . SER A 1 483 ? 9.143 -4.034 10.004 1.00 97.94 483 SER A CA 1
ATOM 3864 C C . SER A 1 483 ? 9.976 -3.802 11.252 1.00 97.94 483 SER A C 1
ATOM 3866 O O . SER A 1 483 ? 11.168 -3.505 11.186 1.00 97.94 483 SER A O 1
ATOM 3868 N N . TRP A 1 484 ? 9.329 -3.934 12.398 1.00 98.06 484 TRP A N 1
ATOM 3869 C CA . TRP A 1 484 ? 9.936 -3.947 13.710 1.00 98.06 484 TRP A CA 1
ATOM 3870 C C . TRP A 1 484 ? 9.938 -5.382 14.216 1.00 98.06 484 TRP A C 1
ATOM 3872 O O . TRP A 1 484 ? 8.876 -5.959 14.461 1.00 98.06 484 TRP A O 1
ATOM 3882 N N . HIS A 1 485 ? 11.125 -5.964 14.365 1.00 97.25 485 HIS A N 1
ATOM 3883 C CA . HIS A 1 485 ? 11.267 -7.272 14.990 1.00 97.25 485 HIS A CA 1
ATOM 3884 C C . HIS A 1 485 ? 11.116 -7.117 16.504 1.00 97.25 485 HIS A C 1
ATOM 3886 O O . HIS A 1 485 ? 11.951 -6.481 17.147 1.00 97.25 485 HIS A O 1
ATOM 3892 N N . ILE A 1 486 ? 10.040 -7.670 17.061 1.00 97.75 486 ILE A N 1
ATOM 3893 C CA . ILE A 1 486 ? 9.643 -7.491 18.459 1.00 97.75 486 ILE A CA 1
ATOM 3894 C C . ILE A 1 486 ? 10.696 -8.063 19.421 1.00 97.75 486 ILE A C 1
ATOM 3896 O O . ILE A 1 486 ? 11.085 -7.325 20.324 1.00 97.75 486 ILE A O 1
ATOM 3900 N N . PRO A 1 487 ? 11.222 -9.294 19.235 1.00 97.19 487 PRO A N 1
ATOM 3901 C CA . PRO A 1 487 ? 12.208 -9.855 20.158 1.00 97.19 487 PRO A CA 1
ATOM 3902 C C . PRO A 1 487 ? 13.547 -9.110 20.181 1.00 97.19 487 PRO A C 1
ATOM 3904 O O . PRO A 1 487 ? 14.133 -8.944 21.245 1.00 97.19 487 PRO A O 1
ATOM 3907 N N . THR A 1 488 ? 14.059 -8.669 19.022 1.00 96.94 488 THR A N 1
ATOM 3908 C CA . THR A 1 488 ? 15.379 -8.002 18.954 1.00 96.94 488 THR A CA 1
ATOM 3909 C C . THR A 1 488 ? 15.301 -6.483 18.974 1.00 96.94 488 THR A C 1
ATOM 3911 O O . THR A 1 488 ? 16.346 -5.841 18.944 1.00 96.94 488 THR A O 1
ATOM 3914 N N . GLU A 1 489 ? 14.098 -5.917 18.934 1.00 97.38 489 GLU A N 1
ATOM 3915 C CA . GLU A 1 489 ? 13.843 -4.477 18.957 1.00 97.38 489 GLU A CA 1
ATOM 3916 C C . GLU A 1 489 ? 14.600 -3.700 17.873 1.00 97.38 489 GLU A C 1
ATOM 3918 O O . GLU A 1 489 ? 15.307 -2.726 18.135 1.00 97.38 489 GLU A O 1
ATOM 3923 N N . LYS A 1 490 ? 14.480 -4.166 16.624 1.00 96.75 490 LYS A N 1
ATOM 3924 C CA . LYS A 1 490 ? 15.154 -3.556 15.471 1.00 96.75 490 LYS A CA 1
ATOM 3925 C C . LYS A 1 490 ? 14.193 -3.309 14.323 1.00 96.75 490 LYS A C 1
ATOM 3927 O O . LYS A 1 490 ? 13.412 -4.187 13.953 1.00 96.75 490 LYS A O 1
ATOM 3932 N N . TRP A 1 491 ? 14.319 -2.124 13.735 1.00 97.69 491 TRP A N 1
ATOM 3933 C CA . TRP A 1 491 ? 13.711 -1.793 12.455 1.00 97.69 491 TRP A CA 1
ATOM 3934 C C . TRP A 1 491 ? 14.470 -2.448 11.302 1.00 97.69 491 TRP A C 1
ATOM 3936 O O . TRP A 1 491 ? 15.696 -2.568 11.325 1.00 97.69 491 TRP A O 1
ATOM 3946 N N . ARG A 1 492 ? 13.723 -2.825 10.268 1.00 95.50 492 ARG A N 1
ATOM 3947 C CA . ARG A 1 492 ? 14.227 -3.310 8.987 1.00 95.50 492 ARG A CA 1
ATOM 3948 C C . ARG A 1 492 ? 13.389 -2.715 7.859 1.00 95.50 492 ARG A C 1
ATOM 3950 O O . ARG A 1 492 ? 12.164 -2.802 7.905 1.00 95.50 492 ARG A O 1
ATOM 3957 N N . LYS A 1 493 ? 14.034 -2.131 6.845 1.00 96.25 493 LYS A N 1
ATOM 3958 C CA . LYS A 1 493 ? 13.361 -1.734 5.597 1.00 96.25 493 LYS A CA 1
ATOM 3959 C C . LYS A 1 493 ? 13.172 -2.989 4.749 1.00 96.25 493 LYS A C 1
ATOM 3961 O O . LYS A 1 493 ? 14.154 -3.624 4.359 1.00 96.25 493 LYS A O 1
ATOM 3966 N N . GLU A 1 494 ? 11.921 -3.371 4.536 1.00 96.00 494 GLU A N 1
ATOM 3967 C CA . GLU A 1 494 ? 11.554 -4.595 3.831 1.00 96.00 494 GLU A CA 1
ATOM 3968 C C . GLU A 1 494 ? 11.571 -4.382 2.320 1.00 96.00 494 GLU A C 1
ATOM 3970 O O . GLU A 1 494 ? 11.215 -3.310 1.821 1.00 96.00 494 GLU A O 1
ATOM 3975 N N . ARG A 1 495 ? 11.957 -5.429 1.589 1.00 94.56 495 ARG A N 1
ATOM 3976 C CA . ARG A 1 495 ? 11.817 -5.466 0.132 1.00 94.56 495 ARG A CA 1
ATOM 3977 C C . ARG A 1 495 ? 10.346 -5.603 -0.249 1.00 94.56 495 ARG A C 1
ATOM 3979 O O . ARG A 1 495 ? 9.548 -6.184 0.489 1.00 94.56 495 ARG A O 1
ATOM 3986 N N . MET A 1 496 ? 9.989 -5.059 -1.403 1.00 93.50 496 MET A N 1
ATOM 3987 C CA . MET A 1 496 ? 8.627 -5.081 -1.913 1.00 93.50 496 MET A CA 1
ATOM 3988 C C . MET A 1 496 ? 8.651 -5.679 -3.310 1.00 93.50 496 MET A C 1
ATOM 3990 O O . MET A 1 496 ? 8.747 -4.964 -4.304 1.00 93.50 496 MET A O 1
ATOM 3994 N N . SER A 1 497 ? 8.514 -7.000 -3.368 1.00 93.75 497 SER A N 1
ATOM 3995 C CA . SER A 1 497 ? 8.547 -7.755 -4.619 1.00 93.75 497 SER A CA 1
ATOM 3996 C C . SER A 1 497 ? 7.144 -8.095 -5.132 1.00 93.75 497 SER A C 1
ATOM 3998 O O . SER A 1 497 ? 6.167 -8.150 -4.376 1.00 93.75 497 SER A O 1
ATOM 4000 N N . GLY A 1 498 ? 7.041 -8.369 -6.433 1.00 96.50 498 GLY A N 1
ATOM 4001 C CA . GLY A 1 498 ? 5.813 -8.817 -7.089 1.00 96.50 498 GLY A CA 1
ATOM 4002 C C . GLY A 1 498 ? 4.940 -7.686 -7.643 1.00 96.50 498 GLY A C 1
ATOM 4003 O O . GLY A 1 498 ? 5.432 -6.668 -8.123 1.00 96.50 498 GLY A O 1
ATOM 4004 N N . ASN A 1 499 ? 3.620 -7.877 -7.624 1.00 98.12 499 ASN A N 1
ATOM 4005 C CA . ASN A 1 499 ? 2.650 -6.953 -8.211 1.00 98.12 499 ASN A CA 1
ATOM 4006 C C . ASN A 1 499 ? 2.182 -5.914 -7.186 1.00 98.12 499 ASN A C 1
ATOM 4008 O O . ASN A 1 499 ? 1.168 -6.097 -6.511 1.00 98.12 499 ASN A O 1
ATOM 4012 N N . LEU A 1 500 ? 2.966 -4.847 -7.043 1.00 97.94 500 LEU A N 1
ATOM 4013 C CA . LEU A 1 500 ? 2.853 -3.895 -5.940 1.00 97.94 500 LEU A CA 1
ATOM 4014 C C . LEU A 1 500 ? 1.626 -2.977 -6.020 1.00 97.94 500 LEU A C 1
ATOM 4016 O O . LEU A 1 500 ? 1.288 -2.499 -7.106 1.00 97.94 500 LEU A O 1
ATOM 4020 N N . PRO A 1 501 ? 1.024 -2.598 -4.879 1.00 98.38 501 PRO A N 1
ATOM 4021 C CA . PRO A 1 501 ? 0.125 -1.452 -4.838 1.00 98.38 501 PRO A CA 1
ATOM 4022 C C . PRO A 1 501 ? 0.873 -0.145 -5.169 1.00 98.38 501 PRO A C 1
ATOM 4024 O O . PRO A 1 501 ? 2.062 0.026 -4.890 1.00 98.38 501 PRO A O 1
ATOM 4027 N N . SER A 1 502 ? 0.167 0.824 -5.754 1.00 98.06 502 SER A N 1
ATOM 4028 C CA . SER A 1 502 ? 0.658 2.215 -5.829 1.00 98.06 502 SER A CA 1
ATOM 4029 C C . SER A 1 502 ? 0.858 2.803 -4.428 1.00 98.06 502 SER A C 1
ATOM 4031 O O . SER A 1 502 ? 0.110 2.436 -3.523 1.00 98.06 502 SER A O 1
ATOM 4033 N N . ALA A 1 503 ? 1.772 3.769 -4.271 1.00 97.81 503 ALA A N 1
ATOM 4034 C CA . ALA A 1 503 ? 1.900 4.559 -3.044 1.00 97.81 503 ALA A CA 1
ATOM 4035 C C . ALA A 1 503 ? 0.558 5.201 -2.672 1.00 97.81 503 ALA A C 1
ATOM 4037 O O . ALA A 1 503 ? -0.097 5.804 -3.534 1.00 97.81 503 ALA A O 1
ATOM 4038 N N . ARG A 1 504 ? 0.145 5.046 -1.411 1.00 97.81 504 ARG A N 1
ATOM 4039 C CA . ARG A 1 504 ? -1.170 5.475 -0.918 1.00 97.81 504 ARG A CA 1
ATOM 4040 C C . ARG A 1 504 ? -1.223 5.598 0.609 1.00 97.81 504 ARG A C 1
ATOM 4042 O O . ARG A 1 504 ? -0.459 4.950 1.327 1.00 97.81 504 ARG A O 1
ATOM 4049 N N . SER A 1 505 ? -2.173 6.396 1.074 1.00 97.56 505 SER A N 1
ATOM 4050 C CA . SER A 1 505 ? -2.568 6.600 2.465 1.00 97.56 505 SER A CA 1
ATOM 4051 C C . SER A 1 505 ? -4.059 6.272 2.650 1.00 97.56 505 SER A C 1
ATOM 4053 O O . SER A 1 505 ? -4.774 5.983 1.682 1.00 97.56 505 SER A O 1
ATOM 4055 N N . GLU A 1 506 ? -4.529 6.266 3.903 1.00 96.88 506 GLU A N 1
ATOM 4056 C CA . GLU A 1 506 ? -5.954 6.089 4.242 1.00 96.88 506 GLU A CA 1
ATOM 4057 C C . GLU A 1 506 ? -6.580 4.798 3.668 1.00 96.88 506 GLU A C 1
ATOM 4059 O O . GLU A 1 506 ? -7.717 4.779 3.181 1.00 96.88 506 GLU A O 1
ATOM 4064 N N . VAL A 1 507 ? -5.805 3.714 3.679 1.00 97.94 507 VAL A N 1
ATOM 4065 C CA . VAL A 1 507 ? -6.136 2.442 3.027 1.00 97.94 507 VAL A CA 1
ATOM 4066 C C . VAL A 1 507 ? -6.925 1.531 3.963 1.00 97.94 507 VAL A C 1
ATOM 4068 O O . VAL A 1 507 ? -6.551 1.355 5.124 1.00 97.94 507 VAL A O 1
ATOM 4071 N N . ALA A 1 508 ? -7.957 0.870 3.438 1.00 98.44 508 ALA A N 1
ATOM 4072 C CA . ALA A 1 508 ? -8.616 -0.218 4.150 1.00 98.44 508 ALA A CA 1
ATOM 4073 C C . ALA A 1 508 ? -7.697 -1.443 4.144 1.00 98.44 508 ALA A C 1
ATOM 4075 O O . ALA A 1 508 ? -7.366 -1.940 3.069 1.00 98.44 508 ALA A O 1
ATOM 4076 N N . HIS A 1 509 ? -7.283 -1.938 5.307 1.00 98.56 509 HIS A N 1
ATOM 4077 C CA . HIS A 1 509 ? -6.328 -3.041 5.388 1.00 98.56 509 HIS A CA 1
ATOM 4078 C C . HIS A 1 509 ? -6.601 -3.971 6.566 1.00 98.56 509 HIS A C 1
ATOM 4080 O O . HIS A 1 509 ? -7.165 -3.555 7.573 1.00 98.56 509 HIS A O 1
ATOM 4086 N N . ALA A 1 510 ? -6.209 -5.236 6.425 1.00 98.38 510 ALA A N 1
ATOM 4087 C CA . ALA A 1 510 ? -6.282 -6.222 7.494 1.00 98.38 510 ALA A CA 1
ATOM 4088 C C . ALA A 1 510 ? -5.322 -7.386 7.238 1.00 98.38 510 ALA A C 1
ATOM 4090 O O . ALA A 1 510 ? -5.170 -7.846 6.105 1.00 98.38 510 ALA A O 1
ATOM 4091 N N . PHE A 1 511 ? -4.729 -7.911 8.308 1.00 98.44 511 PHE A N 1
ATOM 4092 C CA . PHE A 1 511 ? -4.069 -9.209 8.270 1.00 98.44 511 PHE A CA 1
ATOM 4093 C C . PHE A 1 511 ? -5.070 -10.319 8.572 1.00 98.44 511 PHE A C 1
ATOM 4095 O O . PHE A 1 511 ? -5.852 -10.234 9.518 1.00 98.44 511 PHE A O 1
ATOM 4102 N N . ASN A 1 512 ? -5.042 -11.361 7.750 1.00 98.31 512 ASN A N 1
ATOM 4103 C CA . ASN A 1 512 ? -5.863 -12.542 7.896 1.00 98.31 512 ASN A CA 1
ATOM 4104 C C . ASN A 1 512 ? -5.014 -13.686 8.474 1.00 98.31 512 ASN A C 1
ATOM 4106 O O . ASN A 1 512 ? -4.249 -14.296 7.720 1.00 98.31 512 ASN A O 1
ATOM 4110 N N . PRO A 1 513 ? -5.132 -14.001 9.778 1.00 96.25 513 PRO A N 1
ATOM 4111 C CA . PRO A 1 513 ? -4.312 -15.035 10.411 1.00 96.25 513 PRO A CA 1
ATOM 4112 C C . PRO A 1 513 ? -4.663 -16.456 9.942 1.00 96.25 513 PRO A C 1
ATOM 4114 O O . PRO A 1 513 ? -3.801 -17.336 9.978 1.00 96.25 513 PRO A O 1
ATOM 4117 N N . VAL A 1 514 ? -5.895 -16.676 9.463 1.00 96.81 514 VAL A N 1
ATOM 4118 C CA . VAL A 1 514 ? -6.344 -17.967 8.917 1.00 96.81 514 VAL A CA 1
ATOM 4119 C C . VAL A 1 514 ? -5.675 -18.228 7.570 1.00 96.81 514 VAL A C 1
ATOM 4121 O O . VAL A 1 514 ? -5.119 -19.301 7.355 1.00 96.81 514 VAL A O 1
ATOM 4124 N N . LEU A 1 515 ? -5.658 -17.223 6.689 1.00 96.62 515 LEU A N 1
ATOM 4125 C CA . LEU A 1 515 ? -5.004 -17.328 5.380 1.00 96.62 515 LEU A CA 1
ATOM 4126 C C . LEU A 1 515 ? -3.481 -17.110 5.446 1.00 96.62 515 LEU A C 1
ATOM 4128 O O . LEU A 1 515 ? -2.770 -17.462 4.505 1.00 96.62 515 LEU A O 1
ATOM 4132 N N . ASN A 1 516 ? -2.978 -16.520 6.536 1.00 97.06 516 ASN A N 1
ATOM 4133 C CA . ASN A 1 516 ? -1.632 -15.952 6.640 1.00 97.06 516 ASN A CA 1
ATOM 4134 C C . ASN A 1 516 ? -1.336 -15.006 5.465 1.00 97.06 516 ASN A C 1
ATOM 4136 O O . ASN A 1 516 ? -0.424 -15.243 4.670 1.00 97.06 516 ASN A O 1
ATOM 4140 N N . LYS A 1 517 ? -2.191 -13.992 5.295 1.00 97.81 517 LYS A N 1
ATOM 4141 C CA . LYS A 1 517 ? -2.110 -13.007 4.206 1.00 97.81 517 LYS A CA 1
ATOM 4142 C C . LYS A 1 517 ? -2.452 -11.625 4.730 1.00 97.81 517 LYS A C 1
ATOM 4144 O O . LYS A 1 517 ? -3.398 -11.477 5.499 1.00 97.81 517 LYS A O 1
ATOM 4149 N N . PHE A 1 518 ? -1.731 -10.610 4.274 1.00 98.56 518 PHE A N 1
ATOM 4150 C CA . PHE A 1 518 ? -2.134 -9.221 4.483 1.00 98.56 518 PHE A CA 1
ATOM 4151 C C . PHE A 1 518 ? -2.909 -8.728 3.263 1.00 98.56 518 PHE A C 1
ATOM 4153 O O . PHE A 1 518 ? -2.544 -9.030 2.131 1.00 98.56 518 PHE A O 1
ATOM 4160 N N . LEU A 1 519 ? -4.001 -8.007 3.487 1.00 98.69 519 LEU A N 1
ATOM 4161 C CA . LEU A 1 519 ? -4.924 -7.566 2.449 1.00 98.69 519 LEU A CA 1
ATOM 4162 C C . LEU A 1 519 ? -5.108 -6.062 2.536 1.00 98.69 519 LEU A C 1
ATOM 4164 O O . LEU A 1 519 ? -5.193 -5.506 3.632 1.00 98.69 519 LEU A O 1
ATOM 4168 N N . LEU A 1 520 ? -5.242 -5.422 1.378 1.00 98.56 520 LEU A N 1
ATOM 4169 C CA . LEU A 1 520 ? -5.599 -4.013 1.301 1.00 98.56 520 LEU A CA 1
ATOM 4170 C C . LEU A 1 520 ? -6.595 -3.736 0.178 1.00 98.56 520 LEU A C 1
ATOM 4172 O O . LEU A 1 520 ? -6.635 -4.443 -0.831 1.00 98.56 520 LEU A O 1
ATOM 4176 N N . PHE A 1 521 ? -7.383 -2.681 0.362 1.00 98.75 521 PHE A N 1
ATOM 4177 C CA . PHE A 1 521 ? -8.348 -2.174 -0.599 1.00 98.75 521 PHE A CA 1
ATOM 4178 C C . PHE A 1 521 ? -8.345 -0.646 -0.625 1.00 98.75 521 PHE A C 1
ATOM 4180 O O . PHE A 1 521 ? -8.395 0.019 0.415 1.00 98.75 521 PHE A O 1
ATOM 4187 N N . GLY A 1 522 ? -8.383 -0.098 -1.836 1.00 98.25 522 GLY A N 1
ATOM 4188 C CA . GLY A 1 522 ? -8.627 1.319 -2.056 1.00 98.25 522 GLY A CA 1
ATOM 4189 C C . GLY A 1 522 ? -7.554 2.221 -1.448 1.00 98.25 522 GLY A C 1
ATOM 4190 O O . GLY A 1 522 ? -6.360 1.929 -1.544 1.00 98.25 522 GLY A O 1
ATOM 4191 N N . GLY A 1 523 ? -7.987 3.343 -0.875 1.00 97.31 523 GLY A N 1
ATOM 4192 C CA . GLY A 1 523 ? -7.114 4.389 -0.349 1.00 97.31 523 GLY A CA 1
ATOM 4193 C C . GLY A 1 523 ? -7.024 5.605 -1.265 1.00 97.31 523 GLY A C 1
ATOM 4194 O O . GLY A 1 523 ? -7.764 5.744 -2.246 1.00 97.31 523 GLY A O 1
ATOM 4195 N N . TYR A 1 524 ? -6.114 6.499 -0.909 1.00 93.69 524 TYR A N 1
ATOM 4196 C CA . TYR A 1 524 ? -5.949 7.820 -1.503 1.00 93.69 524 TYR A CA 1
ATOM 4197 C C . TYR A 1 524 ? -4.464 8.124 -1.727 1.00 93.69 524 TYR A C 1
ATOM 4199 O O . TYR A 1 524 ? -3.610 7.609 -1.010 1.00 93.69 524 TYR A O 1
ATOM 4207 N N . SER A 1 525 ? -4.129 8.930 -2.732 1.00 96.31 525 SER A N 1
ATOM 4208 C CA . SER A 1 525 ? -2.755 9.402 -2.936 1.00 96.31 525 SER A CA 1
ATOM 4209 C C . SER A 1 525 ? -2.745 10.802 -3.532 1.00 96.31 525 SER A C 1
ATOM 4211 O O . SER A 1 525 ? -3.345 11.016 -4.582 1.00 96.31 525 SER A O 1
ATOM 4213 N N . THR A 1 526 ? -2.033 11.734 -2.892 1.00 94.50 526 THR A N 1
ATOM 4214 C CA . THR A 1 526 ? -1.654 13.042 -3.468 1.00 94.50 526 THR A CA 1
ATOM 4215 C C . THR A 1 526 ? -0.419 12.954 -4.353 1.00 94.50 526 THR A C 1
ATOM 4217 O O . THR A 1 526 ? -0.064 13.912 -5.025 1.00 94.50 526 THR A O 1
ATOM 4220 N N . GLY A 1 527 ? 0.277 11.814 -4.337 1.00 91.44 527 GLY A N 1
ATOM 4221 C CA . GLY A 1 527 ? 1.525 11.626 -5.068 1.00 91.44 527 GLY A CA 1
ATOM 4222 C C . GLY A 1 527 ? 1.331 11.363 -6.559 1.00 91.44 527 GLY A C 1
ATOM 4223 O O . GLY A 1 527 ? 2.319 11.107 -7.239 1.00 91.44 527 GLY A O 1
ATOM 4224 N N . GLN A 1 528 ? 0.090 11.369 -7.053 1.00 92.38 528 GLN A N 1
ATOM 4225 C CA . GLN A 1 528 ? -0.251 11.098 -8.443 1.00 92.38 528 GLN A CA 1
ATOM 4226 C C . GLN A 1 528 ? -1.470 11.920 -8.870 1.00 92.38 528 GLN A C 1
ATOM 4228 O O . GLN A 1 528 ? -2.514 11.889 -8.211 1.00 92.38 528 GLN A O 1
ATOM 4233 N N . ASP A 1 529 ? -1.350 12.587 -10.015 1.00 93.56 529 ASP A N 1
ATOM 4234 C CA . ASP A 1 529 ? -2.462 13.295 -10.637 1.00 93.56 529 ASP A CA 1
ATOM 4235 C C . ASP A 1 529 ? -3.477 12.317 -11.262 1.00 93.56 529 ASP A C 1
ATOM 4237 O O . ASP A 1 529 ? -3.154 11.189 -11.649 1.00 93.56 529 ASP A O 1
ATOM 4241 N N . THR A 1 530 ? -4.720 12.773 -11.397 1.00 93.62 530 THR A N 1
ATOM 4242 C CA . THR A 1 530 ? -5.756 12.095 -12.185 1.00 93.62 530 THR A CA 1
ATOM 4243 C C . THR A 1 530 ? -6.358 13.067 -13.183 1.00 93.62 530 THR A C 1
ATOM 4245 O O . THR A 1 530 ? -6.801 14.153 -12.810 1.00 93.62 530 THR A O 1
ATOM 4248 N N . ILE A 1 531 ? -6.447 12.649 -14.443 1.00 93.38 531 ILE A N 1
ATOM 4249 C CA . ILE A 1 531 ? -7.127 13.392 -15.500 1.00 93.38 531 ILE A CA 1
ATOM 4250 C C . ILE A 1 531 ? -8.523 12.793 -15.706 1.00 93.38 531 ILE A C 1
ATOM 4252 O O . ILE A 1 531 ? -8.708 11.592 -15.928 1.00 93.38 531 ILE A O 1
ATOM 4256 N N . VAL A 1 532 ? -9.540 13.644 -15.628 1.00 88.56 532 VAL A N 1
ATOM 4257 C CA . VAL A 1 532 ? -10.935 13.305 -15.908 1.00 88.56 532 VAL A CA 1
ATOM 4258 C C . VAL A 1 532 ? -11.342 14.018 -17.186 1.00 88.56 532 VAL A C 1
ATOM 4260 O O . VAL A 1 532 ? -11.365 15.247 -17.239 1.00 88.56 532 VAL A O 1
ATOM 4263 N N . LEU A 1 533 ? -11.645 13.245 -18.226 1.00 84.81 533 LEU A N 1
ATOM 4264 C CA . LEU A 1 533 ? -12.225 13.787 -19.449 1.00 84.81 533 LEU A CA 1
ATOM 4265 C C . LEU A 1 533 ? -13.703 14.101 -19.201 1.00 84.81 533 LEU A C 1
ATOM 4267 O O . LEU A 1 533 ? -14.390 13.334 -18.528 1.00 84.81 533 LEU A O 1
ATOM 4271 N N . SER A 1 534 ? -14.172 15.234 -19.719 1.00 78.56 534 SER A N 1
ATOM 4272 C CA . SER A 1 534 ? -15.604 15.523 -19.749 1.00 78.56 534 SER A CA 1
ATOM 4273 C C . SER A 1 534 ? -16.276 14.629 -20.789 1.00 78.56 534 SER A C 1
ATOM 4275 O O . SER A 1 534 ? -15.759 14.488 -21.897 1.00 78.56 534 SER A O 1
ATOM 4277 N N . ASP A 1 535 ? -17.436 14.072 -20.444 1.00 71.81 535 ASP A N 1
ATOM 4278 C CA . ASP A 1 535 ? -18.280 13.331 -21.389 1.00 71.81 535 ASP A CA 1
ATOM 4279 C C . ASP A 1 535 ? -18.977 14.271 -22.401 1.00 71.81 535 ASP A C 1
ATOM 4281 O O . ASP A 1 535 ? -19.538 13.814 -23.396 1.00 71.81 535 ASP A O 1
ATOM 4285 N N . GLU A 1 536 ? -18.962 15.589 -22.163 1.00 77.12 536 GLU A N 1
ATOM 4286 C CA . GLU A 1 536 ? -19.569 16.576 -23.060 1.00 77.12 536 GLU A CA 1
ATOM 4287 C C . GLU A 1 536 ? -18.663 16.885 -24.266 1.00 77.12 536 GLU A C 1
ATOM 4289 O O . GLU A 1 536 ? -17.465 17.131 -24.082 1.00 77.12 536 GLU A O 1
ATOM 4294 N N . PRO A 1 537 ? -19.207 16.949 -25.499 1.00 77.31 537 PRO A N 1
ATOM 4295 C CA . PRO A 1 537 ? -18.456 17.393 -26.671 1.00 77.31 537 PRO A CA 1
ATOM 4296 C C . PRO A 1 537 ? -17.813 18.770 -26.439 1.00 77.31 537 PRO A C 1
ATOM 4298 O O . PRO A 1 537 ? -18.504 19.753 -26.188 1.00 77.31 537 PRO A O 1
ATOM 4301 N N . GLY A 1 538 ? -16.480 18.841 -26.514 1.00 80.88 538 GLY A N 1
ATOM 4302 C CA . GLY A 1 538 ? -15.714 20.069 -26.251 1.00 80.88 538 GLY A CA 1
ATOM 4303 C C . GLY A 1 538 ? -15.475 20.383 -24.767 1.00 80.88 538 GLY A C 1
ATOM 4304 O O . GLY A 1 538 ? -14.893 21.421 -24.448 1.00 80.88 538 GLY A O 1
ATOM 4305 N N . GLY A 1 539 ? -15.887 19.505 -23.851 1.00 79.69 539 GLY A N 1
ATOM 4306 C CA . GLY A 1 539 ? -15.651 19.687 -22.427 1.00 79.69 539 GLY A CA 1
ATOM 4307 C C . GLY A 1 539 ? -14.161 19.617 -22.071 1.00 79.69 539 GLY A C 1
ATOM 4308 O O . GLY A 1 539 ? -13.393 18.823 -22.617 1.00 79.69 539 GLY A O 1
ATOM 4309 N N . ARG A 1 540 ? -13.734 20.476 -21.140 1.00 83.69 540 ARG A N 1
ATOM 4310 C CA . ARG A 1 540 ? -12.329 20.562 -20.717 1.00 83.69 540 ARG A CA 1
ATOM 4311 C C . ARG A 1 540 ? -11.949 19.353 -19.863 1.00 83.69 540 ARG A C 1
ATOM 4313 O O . ARG A 1 540 ? -12.717 18.934 -18.999 1.00 83.69 540 ARG A O 1
ATOM 4320 N N . ALA A 1 541 ? -10.743 18.827 -20.071 1.00 87.81 541 ALA A N 1
ATOM 4321 C CA . ALA A 1 541 ? -10.161 17.851 -19.160 1.00 87.81 541 ALA A CA 1
ATOM 4322 C C . ALA A 1 541 ? -9.910 18.509 -17.794 1.00 87.81 541 ALA A C 1
ATOM 4324 O O . ALA A 1 541 ? -9.308 19.581 -17.716 1.00 87.81 541 ALA A O 1
ATOM 4325 N N . MET A 1 542 ? -10.373 17.872 -16.722 1.00 89.19 542 MET A N 1
ATOM 4326 C CA . MET A 1 542 ? -10.102 18.295 -15.351 1.00 89.19 542 MET A CA 1
ATOM 4327 C C . MET A 1 542 ? -8.915 17.507 -14.807 1.00 89.19 542 MET A C 1
ATOM 4329 O O . MET A 1 542 ? -8.880 16.284 -14.933 1.00 89.19 542 MET A O 1
ATOM 4333 N N . SER A 1 543 ? -7.961 18.197 -14.186 1.00 91.00 543 SER A N 1
ATOM 4334 C CA . SER A 1 543 ? -6.830 17.568 -13.503 1.00 91.00 543 SER A CA 1
ATOM 4335 C C . SER A 1 543 ? -7.017 17.684 -11.998 1.00 91.00 543 SER A C 1
ATOM 4337 O O . SER A 1 543 ? -7.165 18.786 -11.473 1.00 91.00 543 SER A O 1
ATOM 4339 N N . PHE A 1 544 ? -6.981 16.554 -11.304 1.00 92.38 544 PHE A N 1
ATOM 4340 C CA . PHE A 1 544 ? -6.985 16.487 -9.848 1.00 92.38 544 PHE A CA 1
ATOM 4341 C C . PHE A 1 544 ? -5.581 16.137 -9.369 1.00 92.38 544 PHE A C 1
ATOM 4343 O O . PHE A 1 544 ? -4.965 15.224 -9.909 1.00 92.38 544 PHE A O 1
ATOM 4350 N N . LYS A 1 545 ? -5.093 16.830 -8.336 1.00 93.25 545 LYS A N 1
ATOM 4351 C CA . LYS A 1 545 ? -3.789 16.577 -7.688 1.00 93.25 545 LYS A CA 1
ATOM 4352 C C . LYS A 1 545 ? -3.817 15.390 -6.722 1.00 93.25 545 LYS A C 1
ATOM 4354 O O . LYS A 1 545 ? -3.150 15.379 -5.694 1.00 93.25 545 LYS A O 1
ATOM 4359 N N . PHE A 1 546 ? -4.692 14.435 -7.007 1.00 93.62 546 PHE A N 1
ATOM 4360 C CA . PHE A 1 546 ? -4.862 13.233 -6.221 1.00 93.62 546 PHE A CA 1
ATOM 4361 C C . PHE A 1 546 ? -5.566 12.146 -7.029 1.00 93.62 546 PHE A C 1
ATOM 4363 O O . PHE A 1 546 ? -6.202 12.403 -8.057 1.00 93.62 546 PHE A O 1
ATOM 4370 N N . THR A 1 547 ? -5.506 10.927 -6.508 1.00 95.44 547 THR A N 1
ATOM 4371 C CA . THR A 1 547 ? -6.201 9.759 -7.040 1.00 95.44 547 THR A CA 1
ATOM 4372 C C . THR A 1 547 ? -6.853 8.951 -5.916 1.00 95.44 547 THR A C 1
ATOM 4374 O O . THR A 1 547 ? -6.321 8.863 -4.805 1.00 95.44 547 THR A O 1
ATOM 4377 N N . TYR A 1 548 ? -8.021 8.367 -6.198 1.00 96.25 548 TYR A N 1
ATOM 4378 C CA . TYR A 1 548 ? -8.643 7.356 -5.342 1.00 96.25 548 TYR A CA 1
ATOM 4379 C C . TYR A 1 548 ? -8.478 5.983 -5.970 1.00 96.25 548 TYR A C 1
ATOM 4381 O O . TYR A 1 548 ? -8.597 5.818 -7.187 1.00 96.25 548 TYR A O 1
ATOM 4389 N N . PHE A 1 549 ? -8.324 4.981 -5.116 1.00 97.88 549 PHE A N 1
ATOM 4390 C CA . PHE A 1 549 ? -8.204 3.596 -5.536 1.00 97.88 549 PHE A CA 1
ATOM 4391 C C . PHE A 1 549 ? -9.454 2.786 -5.162 1.00 97.88 549 PHE A C 1
ATOM 4393 O O . PHE A 1 549 ? -10.192 3.111 -4.227 1.00 97.88 549 PHE A O 1
ATOM 4400 N N . ALA A 1 550 ? -9.679 1.710 -5.905 1.00 97.94 550 ALA A N 1
ATOM 4401 C CA . ALA A 1 550 ? -10.629 0.635 -5.625 1.00 97.94 550 ALA A CA 1
ATOM 4402 C C . ALA A 1 550 ? -10.043 -0.743 -5.991 1.00 97.94 550 ALA A C 1
ATOM 4404 O O . ALA A 1 550 ? -10.772 -1.722 -6.148 1.00 97.94 550 ALA A O 1
ATOM 4405 N N . ASP A 1 551 ? -8.730 -0.809 -6.203 1.00 98.50 551 ASP A N 1
ATOM 4406 C CA . ASP A 1 551 ? -7.996 -2.047 -6.441 1.00 98.50 551 ASP A CA 1
ATOM 4407 C C . ASP A 1 551 ? -7.790 -2.780 -5.110 1.00 98.50 551 ASP A C 1
ATOM 4409 O O . ASP A 1 551 ? -7.944 -2.223 -4.019 1.00 98.50 551 ASP A O 1
ATOM 4413 N N . THR A 1 552 ? -7.544 -4.082 -5.208 1.00 98.81 552 THR A N 1
ATOM 4414 C CA . THR A 1 552 ? -7.390 -4.970 -4.055 1.00 98.81 552 THR A CA 1
ATOM 4415 C C . THR A 1 552 ? -6.070 -5.703 -4.198 1.00 98.81 552 THR A C 1
ATOM 4417 O O . THR A 1 552 ? -5.793 -6.262 -5.255 1.00 98.81 552 THR A O 1
ATOM 4420 N N . PHE A 1 553 ? -5.260 -5.723 -3.148 1.00 98.81 553 PHE A N 1
ATOM 4421 C CA . PHE A 1 553 ? -3.984 -6.434 -3.155 1.00 98.81 553 PHE A CA 1
ATOM 4422 C C . PHE A 1 553 ? -3.883 -7.374 -1.971 1.00 98.81 553 PHE A C 1
ATOM 4424 O O . PHE A 1 553 ? -4.514 -7.175 -0.931 1.00 98.81 553 PHE A O 1
ATOM 4431 N N . MET A 1 554 ? -3.054 -8.392 -2.155 1.00 98.31 554 MET A N 1
ATOM 4432 C CA . MET A 1 554 ? -2.708 -9.361 -1.138 1.00 98.31 55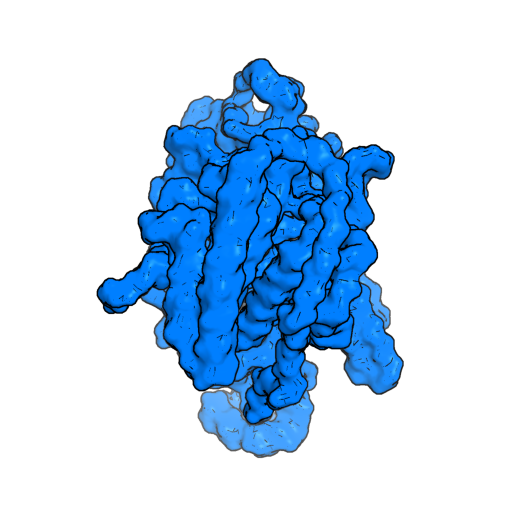4 MET A CA 1
ATOM 4433 C C . MET A 1 554 ? -1.190 -9.476 -1.061 1.00 98.31 554 MET A C 1
ATOM 4435 O O . MET A 1 554 ? -0.538 -9.692 -2.078 1.00 98.31 554 MET A O 1
ATOM 4439 N N . TYR A 1 555 ? -0.635 -9.358 0.135 1.00 98.19 555 TYR A N 1
ATOM 4440 C CA . TYR A 1 555 ? 0.742 -9.727 0.421 1.00 98.19 555 TYR A CA 1
ATOM 4441 C C . TYR A 1 555 ? 0.777 -11.158 0.948 1.00 98.19 555 TYR A C 1
ATOM 4443 O O . TYR A 1 555 ? 0.077 -11.507 1.907 1.00 98.19 555 TYR A O 1
ATOM 4451 N N . ASP A 1 556 ? 1.584 -11.977 0.286 1.00 96.00 556 ASP A N 1
ATOM 4452 C CA . ASP A 1 556 ? 1.816 -13.372 0.610 1.00 96.00 556 ASP A CA 1
ATOM 4453 C C . ASP A 1 556 ? 3.196 -13.522 1.267 1.00 96.00 556 ASP A C 1
ATOM 4455 O O . ASP A 1 556 ? 4.198 -13.494 0.552 1.00 96.00 556 ASP A O 1
ATOM 4459 N N . PRO A 1 557 ? 3.277 -13.644 2.608 1.00 91.81 557 PRO A N 1
ATOM 4460 C CA . PRO A 1 557 ? 4.548 -13.732 3.325 1.00 91.81 557 PRO A CA 1
ATOM 4461 C C . PRO A 1 557 ? 5.248 -15.086 3.159 1.00 91.81 557 PRO A C 1
ATOM 4463 O O . PRO A 1 557 ? 6.429 -15.196 3.463 1.00 91.81 557 PRO A O 1
ATOM 4466 N N . ALA A 1 558 ? 4.529 -16.118 2.719 1.00 86.12 558 ALA A N 1
ATOM 4467 C CA . ALA A 1 558 ? 5.055 -17.467 2.547 1.00 86.12 558 ALA A CA 1
ATOM 4468 C C . ALA A 1 558 ? 4.293 -18.158 1.404 1.00 86.12 558 ALA A C 1
ATOM 4470 O O . ALA A 1 558 ? 3.367 -18.939 1.660 1.00 86.12 558 ALA A O 1
ATOM 4471 N N . PRO A 1 559 ? 4.634 -17.848 0.141 1.00 78.88 559 PRO A N 1
ATOM 4472 C CA . PRO A 1 559 ? 3.998 -18.470 -1.008 1.00 78.88 559 PRO A CA 1
ATOM 4473 C C . PRO A 1 559 ? 4.235 -19.981 -0.994 1.00 78.88 559 PRO A C 1
ATOM 4475 O O . PRO A 1 559 ? 5.371 -20.452 -1.033 1.00 78.88 559 PRO A O 1
ATOM 4478 N N . VAL A 1 560 ? 3.154 -20.759 -0.976 1.00 74.69 560 VAL A N 1
ATOM 4479 C CA . VAL A 1 560 ? 3.242 -22.214 -1.133 1.00 74.69 560 VAL A CA 1
ATOM 4480 C C . VAL A 1 560 ? 3.434 -22.513 -2.613 1.00 74.69 560 VAL A C 1
ATOM 4482 O O . VAL A 1 560 ? 2.498 -22.412 -3.406 1.00 74.69 560 VAL A O 1
ATOM 4485 N N . THR A 1 561 ? 4.651 -22.885 -3.001 1.00 69.88 561 THR A N 1
ATOM 4486 C CA . THR A 1 561 ? 4.923 -23.360 -4.356 1.00 69.88 561 THR A CA 1
ATOM 4487 C C . THR A 1 561 ? 4.783 -24.877 -4.374 1.00 69.88 561 THR A C 1
ATOM 4489 O O . THR A 1 561 ? 5.639 -25.584 -3.854 1.00 69.88 561 THR A O 1
ATOM 4492 N N . GLY A 1 562 ? 3.730 -25.399 -5.009 1.00 70.88 562 GLY A N 1
ATOM 4493 C CA . GLY A 1 562 ? 3.626 -26.838 -5.306 1.00 70.88 562 GLY A CA 1
ATOM 4494 C C . GLY A 1 562 ? 4.673 -27.332 -6.319 1.00 70.88 562 GLY A C 1
ATOM 4495 O O . GLY A 1 562 ? 4.714 -28.517 -6.627 1.00 70.88 562 GLY A O 1
ATOM 4496 N N . ASN A 1 563 ? 5.499 -26.422 -6.846 1.00 77.75 563 ASN A N 1
ATOM 4497 C CA . ASN A 1 563 ? 6.573 -26.704 -7.783 1.00 77.75 563 ASN A CA 1
ATOM 4498 C C . ASN A 1 563 ? 7.904 -26.926 -7.029 1.00 77.75 563 ASN A C 1
ATOM 4500 O O . ASN A 1 563 ? 8.390 -25.974 -6.406 1.00 77.75 563 ASN A O 1
ATOM 4504 N N . PRO A 1 564 ? 8.515 -28.125 -7.089 1.00 80.00 564 PRO A N 1
ATOM 4505 C CA . PRO A 1 564 ? 9.833 -28.368 -6.498 1.00 80.00 564 PRO A CA 1
ATOM 4506 C C . PRO A 1 564 ? 10.930 -27.499 -7.137 1.00 80.00 564 PRO A C 1
ATOM 4508 O O . PRO A 1 564 ? 11.833 -27.053 -6.427 1.00 80.00 564 PRO A O 1
ATOM 4511 N N . ASP A 1 565 ? 10.783 -27.156 -8.420 1.00 83.12 565 ASP A N 1
ATOM 4512 C CA . ASP A 1 565 ? 11.728 -26.344 -9.199 1.00 83.12 565 ASP A CA 1
ATOM 4513 C C . ASP A 1 565 ? 11.505 -24.832 -9.032 1.00 83.12 565 ASP A C 1
ATOM 4515 O O . ASP A 1 565 ? 12.053 -24.019 -9.778 1.00 83.12 565 ASP A O 1
ATOM 4519 N N . ALA A 1 566 ? 10.675 -24.421 -8.068 1.00 83.06 566 ALA A N 1
ATOM 4520 C CA . ALA A 1 566 ? 10.453 -23.010 -7.796 1.00 83.06 566 ALA A CA 1
ATOM 4521 C C . ALA A 1 566 ? 11.763 -22.323 -7.383 1.00 83.06 566 ALA A C 1
ATOM 4523 O O . ALA A 1 566 ? 12.417 -22.708 -6.403 1.00 83.06 566 ALA A O 1
ATOM 4524 N N . THR A 1 567 ? 12.103 -21.271 -8.126 1.00 84.94 567 THR A N 1
ATOM 4525 C CA . THR A 1 567 ? 13.260 -20.413 -7.868 1.00 84.94 567 THR A CA 1
ATOM 4526 C C . THR A 1 567 ? 13.143 -19.731 -6.495 1.00 84.94 567 THR A C 1
ATOM 4528 O O . THR A 1 567 ? 12.044 -19.628 -5.933 1.00 84.94 567 THR A O 1
ATOM 4531 N N . PRO A 1 568 ? 14.244 -19.199 -5.936 1.00 84.81 568 PRO A N 1
ATOM 4532 C CA . PRO A 1 568 ? 14.183 -18.399 -4.712 1.00 84.81 568 PRO A CA 1
ATOM 4533 C C . PRO A 1 568 ? 13.191 -17.229 -4.808 1.00 84.81 568 PRO A C 1
ATOM 4535 O O . PRO A 1 568 ? 12.436 -16.988 -3.870 1.00 84.81 568 PRO A O 1
ATOM 4538 N N . THR A 1 569 ? 13.114 -16.555 -5.963 1.00 83.12 569 THR A N 1
ATOM 4539 C CA . THR A 1 569 ? 12.139 -15.479 -6.225 1.00 83.12 569 THR A CA 1
ATOM 4540 C C . THR A 1 569 ? 10.694 -15.981 -6.149 1.00 83.12 569 THR A C 1
ATOM 4542 O O . THR A 1 569 ? 9.833 -15.323 -5.559 1.00 83.12 569 THR A O 1
ATOM 4545 N N . MET A 1 570 ? 10.429 -17.198 -6.637 1.00 84.88 570 MET A N 1
ATOM 4546 C CA . MET A 1 570 ? 9.107 -17.827 -6.565 1.00 84.88 570 MET A CA 1
ATOM 4547 C C . MET A 1 570 ? 8.667 -18.161 -5.134 1.00 84.88 570 MET A C 1
ATOM 4549 O O . MET A 1 570 ? 7.468 -18.120 -4.849 1.00 84.88 570 MET A O 1
ATOM 4553 N N . LYS A 1 571 ? 9.611 -18.425 -4.229 1.00 87.56 571 LYS A N 1
ATOM 4554 C CA . LYS A 1 571 ? 9.349 -18.753 -2.816 1.00 87.56 571 LYS A CA 1
ATOM 4555 C C . LYS A 1 571 ? 9.354 -17.530 -1.893 1.00 87.56 571 LYS A C 1
ATOM 4557 O O . LYS A 1 571 ? 8.931 -17.634 -0.747 1.00 87.56 571 LYS A O 1
ATOM 4562 N N . ALA A 1 572 ? 9.827 -16.385 -2.375 1.00 90.56 572 ALA A N 1
ATOM 4563 C CA . ALA A 1 572 ? 9.968 -15.177 -1.576 1.00 90.56 572 ALA A CA 1
ATOM 4564 C C . ALA A 1 572 ? 8.618 -14.498 -1.276 1.00 90.56 572 ALA A C 1
ATOM 4566 O O . ALA A 1 572 ? 7.706 -14.560 -2.108 1.00 90.56 572 ALA A O 1
ATOM 4567 N N . PRO A 1 573 ? 8.493 -13.786 -0.142 1.00 94.06 573 PRO A N 1
ATOM 4568 C CA . PRO A 1 573 ? 7.354 -12.924 0.128 1.00 94.06 573 PRO A CA 1
ATOM 4569 C C . PRO A 1 573 ? 7.060 -11.968 -1.030 1.00 94.06 573 PRO A C 1
ATOM 4571 O O . PRO A 1 573 ? 7.971 -11.324 -1.554 1.00 94.06 573 PRO A O 1
ATOM 4574 N N . LYS A 1 574 ? 5.792 -11.854 -1.434 1.00 94.75 574 LYS A N 1
ATOM 4575 C CA . LYS A 1 574 ? 5.426 -11.030 -2.596 1.00 94.75 574 LYS A CA 1
ATOM 4576 C C . LYS A 1 574 ? 4.013 -10.486 -2.547 1.00 94.75 574 LYS A C 1
ATOM 4578 O O . LYS A 1 574 ? 3.122 -11.037 -1.902 1.00 94.75 574 LYS A O 1
ATOM 4583 N N . TRP A 1 575 ? 3.803 -9.416 -3.298 1.00 98.12 575 TRP A N 1
ATOM 4584 C CA . TRP A 1 575 ? 2.489 -8.848 -3.548 1.00 98.12 575 TRP A CA 1
ATOM 4585 C C . TRP A 1 575 ? 1.823 -9.477 -4.766 1.00 98.12 575 TRP A C 1
ATOM 4587 O O . TRP A 1 575 ? 2.452 -9.702 -5.801 1.00 98.12 575 TRP A O 1
ATOM 4597 N N . LYS A 1 576 ? 0.515 -9.696 -4.649 1.00 98.44 576 LYS A N 1
ATOM 4598 C CA . LYS A 1 576 ? -0.369 -10.123 -5.728 1.00 98.44 576 LYS A CA 1
ATOM 4599 C C . LYS A 1 576 ? -1.504 -9.124 -5.892 1.00 98.44 576 LYS A C 1
ATOM 4601 O O . LYS A 1 576 ? -2.120 -8.698 -4.911 1.00 98.44 576 LYS A O 1
ATOM 4606 N N . HIS A 1 577 ? -1.826 -8.798 -7.138 1.00 98.56 577 HIS A N 1
ATOM 4607 C CA . HIS A 1 577 ? -3.043 -8.058 -7.453 1.00 98.56 577 HIS A CA 1
ATOM 4608 C C . HIS A 1 577 ? -4.232 -9.025 -7.419 1.00 98.56 577 HIS A C 1
ATOM 4610 O O . HIS A 1 577 ? -4.223 -10.059 -8.090 1.00 98.56 577 HIS A O 1
ATOM 4616 N N . VAL A 1 578 ? -5.252 -8.696 -6.629 1.00 98.62 578 VAL A N 1
ATOM 4617 C CA . VAL A 1 578 ? -6.499 -9.457 -6.572 1.00 98.62 578 VAL A CA 1
ATOM 4618 C C . VAL A 1 578 ? -7.395 -8.968 -7.706 1.00 98.62 578 VAL A C 1
ATOM 4620 O O . VAL A 1 578 ? -8.011 -7.902 -7.633 1.00 98.62 578 VAL A O 1
ATOM 4623 N N . LEU A 1 579 ? -7.454 -9.746 -8.782 1.00 98.19 579 LEU A N 1
ATOM 4624 C CA . LEU A 1 579 ? -8.254 -9.431 -9.955 1.00 98.19 579 LEU A CA 1
ATOM 4625 C C . LEU A 1 579 ? -9.725 -9.672 -9.640 1.00 98.19 579 LEU A C 1
ATOM 4627 O O . LEU A 1 579 ? -10.153 -10.813 -9.462 1.00 98.19 579 LEU A O 1
ATOM 4631 N N . THR A 1 580 ? -10.498 -8.591 -9.603 1.00 96.81 580 THR A N 1
ATOM 4632 C CA . THR A 1 580 ? -11.938 -8.645 -9.357 1.00 96.81 580 THR A CA 1
ATOM 4633 C C . THR A 1 580 ? -12.707 -8.165 -10.579 1.00 96.81 580 THR A C 1
ATOM 4635 O O . THR A 1 580 ? -12.349 -7.177 -11.229 1.00 96.81 580 THR A O 1
ATOM 4638 N N . ARG A 1 581 ? -13.786 -8.878 -10.920 1.00 95.31 581 ARG A N 1
ATOM 4639 C CA . ARG A 1 581 ? -14.726 -8.424 -11.949 1.00 95.31 581 ARG A CA 1
ATOM 4640 C C . ARG A 1 581 ? -15.522 -7.238 -11.413 1.00 95.31 581 ARG A C 1
ATOM 4642 O O . ARG A 1 581 ? -15.644 -6.243 -12.106 1.00 95.31 581 ARG A O 1
ATOM 4649 N N . GLY A 1 582 ? -16.044 -7.307 -10.196 1.00 94.81 582 GLY A N 1
ATOM 4650 C CA . GLY A 1 582 ? -16.685 -6.171 -9.532 1.00 94.81 582 GLY A CA 1
ATOM 4651 C C . GLY A 1 582 ? -15.883 -5.671 -8.348 1.00 94.81 582 GLY A C 1
ATOM 4652 O O . GLY A 1 582 ? -15.183 -6.442 -7.707 1.00 94.81 582 GLY A O 1
ATOM 4653 N N . PHE A 1 583 ? -16.041 -4.395 -8.019 1.00 96.81 583 PHE A N 1
ATOM 4654 C CA . PHE A 1 583 ? -15.388 -3.782 -6.872 1.00 96.81 583 PHE A CA 1
ATOM 4655 C C . PHE A 1 583 ? -16.260 -2.675 -6.249 1.00 96.81 583 PHE A C 1
ATOM 4657 O O . PHE A 1 583 ? -17.063 -2.038 -6.950 1.00 96.81 583 PHE A O 1
ATOM 4664 N N . PRO A 1 584 ? -16.133 -2.426 -4.932 1.00 96.94 584 PRO A N 1
ATOM 4665 C CA . PRO A 1 584 ? -16.751 -1.280 -4.274 1.00 96.94 584 PRO A CA 1
ATOM 4666 C C . PRO A 1 584 ? -16.285 0.050 -4.884 1.00 96.94 584 PRO A C 1
ATOM 4668 O O . PRO A 1 584 ? -15.207 0.145 -5.450 1.00 96.94 584 PRO A O 1
ATOM 4671 N N . THR A 1 585 ? -17.081 1.117 -4.770 1.00 95.69 585 THR A N 1
ATOM 4672 C CA . THR A 1 585 ? -16.688 2.457 -5.265 1.00 95.69 585 THR A CA 1
ATOM 4673 C C . THR A 1 585 ? -15.336 2.915 -4.710 1.00 95.69 585 THR A C 1
ATOM 4675 O O . THR A 1 585 ? -15.112 2.736 -3.517 1.00 95.69 585 THR A O 1
ATOM 4678 N N . TYR A 1 586 ? -14.516 3.570 -5.544 1.00 96.38 586 TYR A N 1
ATOM 4679 C CA . TYR A 1 586 ? -13.275 4.267 -5.163 1.00 96.38 586 TYR A CA 1
ATOM 4680 C C . TYR A 1 586 ? -13.470 5.088 -3.906 1.00 96.38 586 TYR A C 1
ATOM 4682 O O . TYR A 1 586 ? -14.342 5.960 -3.871 1.00 96.38 586 TYR A O 1
ATOM 4690 N N . ARG A 1 587 ? -12.686 4.779 -2.879 1.00 96.06 587 ARG A N 1
ATOM 4691 C CA . ARG A 1 587 ? -12.827 5.383 -1.560 1.00 96.06 587 ARG A CA 1
ATOM 4692 C C . ARG A 1 587 ? -11.556 5.214 -0.747 1.00 96.06 587 ARG A C 1
ATOM 4694 O O . ARG A 1 587 ? -10.792 4.274 -0.956 1.00 96.06 587 ARG A O 1
ATOM 4701 N N . CYS A 1 588 ? -11.403 6.085 0.231 1.00 96.00 588 CYS A N 1
ATOM 4702 C CA . CYS A 1 588 ? -10.433 5.951 1.306 1.00 96.00 588 CYS A CA 1
ATOM 4703 C C . CYS A 1 588 ? -11.150 5.876 2.661 1.00 96.00 588 CYS A C 1
ATOM 4705 O O . CYS A 1 588 ? -12.380 6.010 2.735 1.00 96.00 588 CYS A O 1
ATOM 4707 N N . GLN A 1 589 ? -10.384 5.612 3.722 1.00 96.25 589 GLN A N 1
ATOM 4708 C CA . GLN A 1 589 ? -10.855 5.505 5.110 1.00 96.25 589 GLN A CA 1
ATOM 4709 C C . GLN A 1 589 ? -12.015 4.512 5.303 1.00 96.25 589 GLN A C 1
ATOM 4711 O O . GLN A 1 589 ? -12.806 4.630 6.244 1.00 96.25 589 GLN A O 1
ATOM 4716 N N . ALA A 1 590 ? -12.161 3.559 4.381 1.00 97.19 590 ALA A N 1
ATOM 4717 C CA . ALA A 1 590 ? -12.935 2.355 4.631 1.00 97.19 590 ALA A CA 1
ATOM 4718 C C . ALA A 1 590 ? -12.128 1.462 5.576 1.00 97.19 590 ALA A C 1
ATOM 4720 O O . ALA A 1 590 ? -10.904 1.571 5.640 1.00 97.19 590 ALA A O 1
ATOM 4721 N N . ASN A 1 591 ? -12.801 0.556 6.273 1.00 97.94 591 ASN A N 1
ATOM 4722 C CA . ASN A 1 591 ? -12.119 -0.458 7.062 1.00 97.94 591 ASN A CA 1
ATOM 4723 C C . ASN A 1 591 ? -12.290 -1.820 6.408 1.00 97.94 591 ASN A C 1
ATOM 4725 O O . ASN A 1 591 ? -13.399 -2.185 6.009 1.00 97.94 591 ASN A O 1
ATOM 4729 N N . LEU A 1 592 ? -11.183 -2.552 6.317 1.00 98.19 592 LEU A N 1
ATOM 4730 C CA . LEU A 1 592 ? -11.164 -3.972 6.010 1.00 98.19 592 LEU A CA 1
ATOM 4731 C C . LEU A 1 592 ? -11.061 -4.706 7.349 1.00 98.19 592 LEU A C 1
ATOM 4733 O O . LEU A 1 592 ? -10.274 -4.315 8.205 1.00 98.19 592 LEU A O 1
ATOM 4737 N N . ILE A 1 593 ? -11.879 -5.728 7.560 1.00 98.31 593 ILE A N 1
ATOM 4738 C CA . ILE A 1 593 ? -11.950 -6.456 8.824 1.00 98.31 593 ILE A CA 1
ATOM 4739 C C . ILE A 1 593 ? -11.989 -7.946 8.516 1.00 98.31 593 ILE A C 1
ATOM 4741 O O . ILE A 1 593 ? -12.745 -8.385 7.649 1.00 98.31 593 ILE A O 1
ATOM 4745 N N . VAL A 1 594 ? -11.178 -8.722 9.226 1.00 98.56 594 VAL A N 1
ATOM 4746 C CA . VAL A 1 594 ? -11.175 -10.183 9.137 1.00 98.56 594 VAL A CA 1
ATOM 4747 C C . VAL A 1 594 ? -11.901 -10.745 10.347 1.00 98.56 594 VAL A C 1
ATOM 4749 O O . VAL A 1 594 ? -11.660 -10.314 11.473 1.00 98.56 594 VAL A O 1
ATOM 4752 N N . ASP A 1 595 ? -12.787 -11.702 10.105 1.00 98.44 595 ASP A N 1
ATOM 4753 C CA . ASP A 1 595 ? -13.345 -12.532 11.162 1.00 98.44 595 ASP A CA 1
ATOM 4754 C C . ASP A 1 595 ? -12.267 -13.531 11.618 1.00 98.44 595 ASP A C 1
ATOM 4756 O O . ASP A 1 595 ? -11.880 -14.399 10.826 1.00 98.44 595 ASP A O 1
ATOM 4760 N N . PRO A 1 596 ? -11.731 -13.406 12.847 1.00 96.44 596 PRO A N 1
ATOM 4761 C CA . PRO A 1 596 ? -10.625 -14.243 13.300 1.00 96.44 596 PRO A CA 1
ATOM 4762 C C . PRO A 1 596 ? -11.006 -15.726 13.400 1.00 96.44 596 PRO A C 1
ATOM 4764 O O . PRO A 1 596 ? -10.118 -16.571 13.324 1.00 96.44 596 PRO A O 1
ATOM 4767 N N . ASP A 1 597 ? -12.300 -16.043 13.525 1.00 96.25 597 ASP A N 1
ATOM 4768 C CA . ASP A 1 597 ? -12.773 -17.408 13.761 1.00 96.25 597 ASP A CA 1
ATOM 4769 C C . ASP A 1 597 ? -12.837 -18.230 12.463 1.00 96.25 597 ASP A C 1
ATOM 4771 O O . ASP A 1 597 ? -12.653 -19.446 12.478 1.00 96.25 597 ASP A O 1
ATOM 4775 N N . ASN A 1 598 ? -13.104 -17.583 11.323 1.00 96.81 598 ASN A N 1
ATOM 4776 C CA . ASN A 1 598 ? -13.312 -18.271 10.040 1.00 96.81 598 ASN A CA 1
ATOM 4777 C C . ASN A 1 598 ? -12.523 -17.687 8.858 1.00 96.81 598 ASN A C 1
ATOM 4779 O O . ASN A 1 598 ? -12.575 -18.240 7.762 1.00 96.81 598 ASN A O 1
ATOM 4783 N N . GLY A 1 599 ? -11.805 -16.579 9.046 1.00 97.69 599 GLY A N 1
ATOM 4784 C CA . GLY A 1 599 ? -10.983 -15.962 8.010 1.00 97.69 599 GLY A CA 1
ATOM 4785 C C . GLY A 1 599 ? -11.764 -15.210 6.930 1.00 97.69 599 GLY A C 1
ATOM 4786 O O . GLY A 1 599 ? -11.155 -14.771 5.955 1.00 97.69 599 GLY A O 1
ATOM 4787 N N . LYS A 1 600 ? -13.085 -15.026 7.057 1.00 98.50 600 LYS A N 1
ATOM 4788 C CA . LYS A 1 600 ? -13.856 -14.218 6.101 1.00 98.50 600 LYS A CA 1
ATOM 4789 C C . LYS A 1 600 ? -13.458 -12.752 6.199 1.00 98.50 600 LYS A C 1
ATOM 4791 O O . LYS A 1 600 ? -13.260 -12.211 7.285 1.00 98.50 600 LYS A O 1
ATOM 4796 N N . ILE A 1 601 ? -13.372 -12.106 5.041 1.00 98.69 601 ILE A N 1
ATOM 4797 C CA . ILE A 1 601 ? -12.902 -10.730 4.910 1.00 98.69 601 ILE A CA 1
ATOM 4798 C C . ILE A 1 601 ? -14.083 -9.837 4.551 1.00 98.69 601 ILE A C 1
ATOM 4800 O O . ILE A 1 601 ? -14.794 -10.091 3.575 1.00 98.69 601 ILE A O 1
ATOM 4804 N N . TYR A 1 602 ? -14.265 -8.765 5.311 1.00 98.69 602 TYR A N 1
ATOM 4805 C CA . TYR A 1 602 ? -15.336 -7.798 5.130 1.00 98.69 602 TYR A CA 1
ATOM 4806 C C . TYR A 1 602 ? -14.775 -6.395 4.939 1.00 98.69 602 TYR A C 1
ATOM 4808 O O . TYR A 1 602 ? -13.718 -6.066 5.466 1.00 98.69 602 TYR A O 1
ATOM 4816 N N . MET A 1 603 ? -15.510 -5.550 4.223 1.00 98.62 603 MET A N 1
ATOM 4817 C CA . MET A 1 603 ? -15.233 -4.121 4.129 1.00 98.62 603 MET A CA 1
ATOM 4818 C C . MET A 1 603 ? -16.483 -3.327 4.485 1.00 98.62 603 MET A C 1
ATOM 4820 O O . MET A 1 603 ? -17.581 -3.648 4.020 1.00 98.62 603 MET A O 1
ATOM 4824 N N . PHE A 1 604 ? -16.306 -2.266 5.265 1.00 98.12 604 PHE A N 1
ATOM 4825 C CA . PHE A 1 604 ? -17.376 -1.348 5.626 1.00 98.12 604 PHE A CA 1
ATOM 4826 C C . PHE A 1 604 ? -16.942 0.112 5.437 1.00 98.12 604 PHE A C 1
ATOM 4828 O O . PHE A 1 604 ? -15.780 0.464 5.644 1.00 98.12 604 PHE A O 1
ATOM 4835 N N . GLY A 1 605 ? -17.898 0.962 5.060 1.00 96.56 605 GLY A N 1
ATOM 4836 C CA . GLY A 1 605 ? -17.782 2.419 5.131 1.00 96.56 605 GLY A CA 1
ATOM 4837 C C . GLY A 1 605 ? -16.769 3.071 4.183 1.00 96.56 605 GLY A C 1
ATOM 4838 O O . GLY A 1 605 ? -16.570 2.624 3.048 1.00 96.56 605 GLY A O 1
ATOM 4839 N N . GLY A 1 606 ? -16.191 4.182 4.642 1.00 95.81 606 GLY A N 1
ATOM 4840 C CA . GLY A 1 606 ? -15.258 5.033 3.899 1.00 95.81 606 GLY A CA 1
ATOM 4841 C C . GLY A 1 606 ? -15.948 6.197 3.200 1.00 95.81 606 GLY A C 1
ATOM 4842 O O . GLY A 1 606 ? -17.161 6.383 3.329 1.00 95.81 606 GLY A O 1
ATOM 4843 N N . TYR A 1 607 ? -15.189 6.989 2.446 1.00 93.94 607 TYR A N 1
ATOM 4844 C CA . TYR A 1 607 ? -15.743 8.102 1.676 1.00 93.94 607 TYR A CA 1
ATOM 4845 C C . TYR A 1 607 ? -15.023 8.334 0.347 1.00 93.94 607 TYR A C 1
ATOM 4847 O O . TYR A 1 607 ? -13.938 7.814 0.101 1.00 93.94 607 TYR A O 1
ATOM 4855 N N . THR A 1 608 ? -15.649 9.128 -0.519 1.00 92.88 608 THR A N 1
ATOM 4856 C CA . THR A 1 608 ? -15.056 9.602 -1.773 1.00 92.88 608 THR A CA 1
ATOM 4857 C C . THR A 1 608 ? -15.455 11.045 -2.065 1.00 92.88 608 THR A C 1
ATOM 4859 O O . THR A 1 608 ? -16.530 11.487 -1.645 1.00 92.88 608 THR A O 1
ATOM 4862 N N . ASN A 1 609 ? -14.624 11.773 -2.811 1.00 89.12 609 ASN A N 1
ATOM 4863 C CA . ASN A 1 609 ? -15.006 13.064 -3.383 1.00 89.12 609 ASN A CA 1
ATOM 4864 C C . ASN A 1 609 ? -15.789 12.838 -4.688 1.00 89.12 609 ASN A C 1
ATOM 4866 O O . ASN A 1 609 ? -15.280 12.239 -5.640 1.00 89.12 609 ASN A O 1
ATOM 4870 N N . THR A 1 610 ? -17.028 13.336 -4.755 1.00 83.31 610 THR A N 1
ATOM 4871 C CA . THR A 1 610 ? -17.914 13.128 -5.913 1.00 83.31 610 THR A CA 1
ATOM 4872 C C . THR A 1 610 ? -17.471 13.853 -7.183 1.00 83.31 610 THR A C 1
ATOM 4874 O O . THR A 1 610 ? -18.039 13.592 -8.239 1.00 83.31 610 THR A O 1
ATOM 4877 N N . GLN A 1 611 ? -16.486 14.755 -7.116 1.00 76.44 611 GLN A N 1
ATOM 4878 C CA . GLN A 1 611 ? -15.917 15.390 -8.310 1.00 76.44 611 GLN A CA 1
ATOM 4879 C C . GLN A 1 611 ? -15.033 14.430 -9.116 1.00 76.44 611 GLN A C 1
ATOM 4881 O O . GLN A 1 611 ? -15.043 14.479 -10.343 1.00 76.44 611 GLN A O 1
ATOM 4886 N N . LEU A 1 612 ? -14.294 13.539 -8.440 1.00 76.19 612 LEU A N 1
ATOM 4887 C CA . LEU A 1 612 ? -13.427 12.562 -9.110 1.00 76.19 612 LEU A CA 1
ATOM 4888 C C . LEU A 1 612 ? -14.228 11.372 -9.645 1.00 76.19 612 LEU A C 1
ATOM 4890 O O . LEU A 1 612 ? -13.926 10.799 -10.693 1.00 76.19 612 LEU A O 1
ATOM 4894 N N . VAL A 1 613 ? -15.248 10.981 -8.886 1.00 73.00 613 VAL A N 1
ATOM 4895 C CA . VAL A 1 613 ? -16.123 9.860 -9.199 1.00 73.00 613 VAL A CA 1
ATOM 4896 C C . VAL A 1 613 ? -17.434 10.458 -9.692 1.00 73.00 613 VAL A C 1
ATOM 4898 O O . VAL A 1 613 ? -18.253 10.793 -8.836 1.00 73.00 613 VAL A O 1
ATOM 4901 N N . PRO A 1 614 ? -17.652 10.624 -11.015 1.00 62.50 614 PRO A N 1
ATOM 4902 C CA . PRO A 1 614 ? -18.835 11.290 -11.552 1.00 62.50 614 PRO A CA 1
ATOM 4903 C C . PRO A 1 614 ? -20.096 10.541 -11.102 1.00 62.50 614 PRO A C 1
ATOM 4905 O O . PRO A 1 614 ? -20.538 9.549 -11.677 1.00 62.50 614 PRO A O 1
ATOM 4908 N N . MET A 1 615 ? -20.646 10.972 -9.973 1.00 57.00 615 MET A N 1
ATOM 4909 C CA . MET A 1 615 ? -21.898 10.486 -9.398 1.00 57.00 615 MET A CA 1
ATOM 4910 C C . MET A 1 615 ? -22.948 11.595 -9.383 1.00 57.00 615 MET A C 1
ATOM 4912 O O . MET A 1 615 ? -24.130 11.296 -9.226 1.00 57.00 615 MET A O 1
ATOM 4916 N N . CYS A 1 616 ? -22.524 12.849 -9.549 1.00 56.00 616 CYS A N 1
ATOM 4917 C CA . CYS A 1 616 ? -23.375 14.026 -9.505 1.00 56.00 616 CYS A CA 1
ATOM 4918 C C . CYS A 1 616 ? -23.272 14.814 -10.812 1.00 56.00 616 CYS A C 1
ATOM 4920 O O . CYS A 1 616 ? -22.243 14.801 -11.484 1.00 56.00 616 CYS A O 1
ATOM 4922 N N . LYS A 1 617 ? -24.356 15.516 -11.156 1.00 61.47 617 LYS A N 1
ATOM 4923 C CA . LYS A 1 617 ? -24.362 16.495 -12.250 1.00 61.47 617 LYS A CA 1
ATOM 4924 C C . LYS A 1 617 ? -23.329 17.588 -11.939 1.00 61.47 617 LYS A C 1
ATOM 4926 O O . LYS A 1 617 ? -23.237 18.000 -10.784 1.00 61.47 617 LYS A O 1
ATOM 4931 N N . GLN A 1 618 ? -22.612 18.074 -12.956 1.00 59.53 618 GLN A N 1
ATOM 4932 C CA . GLN A 1 618 ? -21.485 19.021 -12.835 1.00 59.53 618 GLN A CA 1
ATOM 4933 C C . GLN A 1 618 ? -21.799 20.319 -12.055 1.00 59.53 618 GLN A C 1
ATOM 4935 O O . GLN A 1 618 ? -20.881 20.970 -11.570 1.00 59.53 618 GLN A O 1
ATOM 4940 N N . ASN A 1 619 ? -23.077 20.658 -11.848 1.00 59.25 619 ASN A N 1
ATOM 4941 C CA . ASN A 1 619 ? -23.512 21.876 -11.150 1.00 59.25 619 ASN A CA 1
ATOM 4942 C C . ASN A 1 619 ? -23.764 21.709 -9.638 1.00 59.25 619 ASN A C 1
ATOM 4944 O O . ASN A 1 619 ? -24.300 22.618 -9.008 1.00 59.25 619 ASN A O 1
ATOM 4948 N N . GLN A 1 620 ? -23.440 20.561 -9.034 1.00 59.31 620 GLN A N 1
ATOM 4949 C CA . GLN A 1 620 ? -23.537 20.386 -7.580 1.00 59.31 620 GLN A CA 1
ATOM 4950 C C . GLN A 1 620 ? -22.178 20.649 -6.917 1.00 59.31 620 GLN A C 1
ATOM 4952 O O . GLN A 1 620 ? -21.159 20.126 -7.363 1.00 59.31 620 GL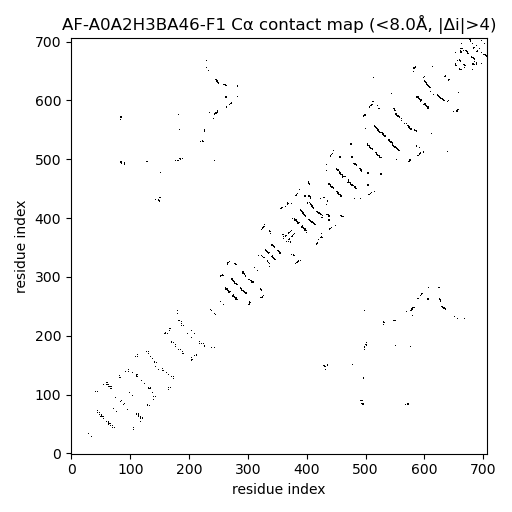N A O 1
ATOM 4957 N N . SER A 1 621 ? -22.183 21.466 -5.855 1.00 58.41 621 SER A N 1
ATOM 4958 C CA . SER A 1 621 ? -21.009 21.780 -5.022 1.00 58.41 621 SER A CA 1
ATOM 4959 C C . SER A 1 621 ? -20.217 20.510 -4.660 1.00 58.41 621 SER A C 1
ATOM 4961 O O . SER A 1 621 ? -20.858 19.473 -4.449 1.00 58.41 621 SER A O 1
ATOM 4963 N N . PRO A 1 622 ? -18.864 20.553 -4.583 1.00 61.97 622 PRO A N 1
ATOM 4964 C CA . PRO A 1 622 ? -18.047 19.419 -4.146 1.00 61.97 622 PRO A CA 1
ATOM 4965 C C . PRO A 1 622 ? -18.638 18.776 -2.893 1.00 61.97 622 PRO A C 1
ATOM 4967 O O . PRO A 1 622 ? -18.643 19.372 -1.817 1.00 61.97 622 PRO A O 1
ATOM 4970 N N . TYR A 1 623 ? -19.150 17.556 -3.041 1.00 79.00 623 TYR A N 1
ATOM 4971 C CA . TYR A 1 623 ? -19.754 16.820 -1.944 1.00 79.00 623 TYR A CA 1
ATOM 4972 C C . TYR A 1 623 ? -18.884 15.610 -1.617 1.00 79.00 623 TYR A C 1
ATOM 4974 O O . TYR A 1 623 ? -18.481 14.835 -2.486 1.00 79.00 623 TYR A O 1
ATOM 4982 N N . VAL A 1 624 ? -18.584 15.435 -0.336 1.00 87.38 624 VAL A N 1
ATOM 4983 C CA . VAL A 1 624 ? -17.984 14.200 0.161 1.00 87.38 624 VAL A CA 1
ATOM 4984 C C . VAL A 1 624 ? -19.100 13.191 0.381 1.00 87.38 624 VAL A C 1
ATOM 4986 O O . VAL A 1 624 ? -20.022 13.427 1.160 1.00 87.38 624 VAL A O 1
ATOM 4989 N N . LYS A 1 625 ? -19.012 12.038 -0.282 1.00 90.75 625 LYS A N 1
ATOM 4990 C CA . LYS A 1 625 ? -19.955 10.939 -0.086 1.00 90.75 625 LYS A CA 1
ATOM 4991 C C . LYS A 1 625 ? -19.339 9.877 0.809 1.00 90.75 625 LYS A C 1
ATOM 4993 O O . LYS A 1 625 ? -18.483 9.120 0.361 1.00 90.75 625 LYS A O 1
ATOM 4998 N N . ALA A 1 626 ? -19.820 9.803 2.045 1.00 92.62 626 ALA A N 1
ATOM 4999 C CA . ALA A 1 626 ? -19.551 8.681 2.933 1.00 92.62 626 ALA A CA 1
ATOM 5000 C C . ALA A 1 626 ? -20.426 7.467 2.572 1.00 92.62 626 ALA A C 1
ATOM 5002 O O . ALA A 1 626 ? -21.488 7.604 1.951 1.00 92.62 626 ALA A O 1
ATOM 5003 N N . PHE A 1 627 ? -19.992 6.276 2.976 1.00 94.38 627 PHE A N 1
ATOM 5004 C CA . PHE A 1 627 ? -20.680 5.016 2.709 1.00 94.38 627 PHE A CA 1
ATOM 5005 C C . PHE A 1 627 ? -21.044 4.271 4.004 1.00 94.38 627 PHE A C 1
ATOM 5007 O O . PHE A 1 627 ? -20.426 4.465 5.046 1.00 94.38 627 PHE A O 1
ATOM 5014 N N . ASN A 1 628 ? -22.065 3.417 3.935 1.00 95.44 628 ASN A N 1
ATOM 5015 C CA . ASN A 1 628 ? -22.465 2.450 4.972 1.00 95.44 628 ASN A CA 1
ATOM 5016 C C . ASN A 1 628 ? -22.750 1.064 4.368 1.00 95.44 628 ASN A C 1
ATOM 5018 O O . ASN A 1 628 ? -23.532 0.281 4.905 1.00 95.44 628 ASN A O 1
ATOM 5022 N N . ASP A 1 629 ? -22.196 0.777 3.191 1.00 95.69 629 ASP A N 1
ATOM 5023 C CA . ASP A 1 629 ? -22.338 -0.524 2.559 1.00 95.69 629 ASP A CA 1
ATOM 5024 C C . ASP A 1 629 ? -21.373 -1.539 3.180 1.00 95.69 629 ASP A C 1
ATOM 5026 O O . ASP A 1 629 ? -20.234 -1.220 3.515 1.00 95.69 629 ASP A O 1
ATOM 5030 N N . LEU A 1 630 ? -21.857 -2.773 3.320 1.00 97.25 630 LEU A N 1
ATOM 5031 C CA . LEU A 1 630 ? -21.074 -3.921 3.751 1.00 97.25 630 LEU A CA 1
ATOM 5032 C C . LEU A 1 630 ? -20.747 -4.783 2.534 1.00 97.25 630 LEU A C 1
ATOM 5034 O O . LEU A 1 630 ? -21.627 -5.112 1.731 1.00 97.25 630 LEU A O 1
ATOM 5038 N N . TRP A 1 631 ? -19.485 -5.159 2.410 1.00 98.25 631 TRP A N 1
ATOM 5039 C CA . TRP A 1 631 ? -18.989 -6.031 1.355 1.00 98.25 631 TRP A CA 1
ATOM 5040 C C . TRP A 1 631 ? -18.215 -7.194 1.959 1.00 98.25 631 TRP A C 1
ATOM 5042 O O . TRP A 1 631 ? -17.613 -7.043 3.016 1.00 98.25 631 TRP A O 1
ATOM 5052 N N . GLN A 1 632 ? -18.220 -8.333 1.275 1.00 98.38 632 GLN A N 1
ATOM 5053 C CA . GLN A 1 632 ? -17.360 -9.474 1.562 1.00 98.38 632 GLN A CA 1
ATOM 5054 C C . GLN A 1 632 ? -16.381 -9.657 0.402 1.00 98.38 632 GLN A C 1
ATOM 5056 O O . GLN A 1 632 ? -16.812 -9.679 -0.755 1.00 98.38 632 GLN A O 1
ATOM 5061 N N . LEU A 1 633 ? -15.095 -9.797 0.714 1.00 98.69 633 LEU A N 1
ATOM 5062 C CA . LEU A 1 633 ? -14.074 -10.215 -0.241 1.00 98.69 633 LEU A CA 1
ATOM 5063 C C . LEU A 1 633 ? -13.928 -11.735 -0.179 1.00 98.69 633 LEU A C 1
ATOM 5065 O O . LEU A 1 633 ? -13.713 -12.302 0.892 1.00 98.69 633 LEU A O 1
ATOM 5069 N N . LYS A 1 634 ? -14.030 -12.371 -1.342 1.00 98.56 634 LYS A N 1
ATOM 5070 C CA . LYS A 1 634 ? -13.776 -13.794 -1.566 1.00 98.56 634 LYS A CA 1
ATOM 5071 C C . LYS A 1 634 ? -12.537 -13.932 -2.442 1.00 98.56 634 LYS A C 1
ATOM 5073 O O . LYS A 1 634 ? -12.381 -13.169 -3.396 1.00 98.56 634 LYS A O 1
ATOM 5078 N N . LEU A 1 635 ? -11.661 -14.877 -2.125 1.00 98.38 635 LEU A N 1
ATOM 5079 C CA . LEU A 1 635 ? -10.356 -15.060 -2.760 1.00 98.38 635 LEU A CA 1
ATOM 5080 C C . LEU A 1 635 ? -10.201 -16.491 -3.258 1.00 98.38 635 LEU A C 1
ATOM 5082 O O . LEU A 1 635 ? -10.424 -17.430 -2.498 1.00 98.38 635 LEU A O 1
ATOM 5086 N N . ASP A 1 636 ? -9.758 -16.649 -4.502 1.00 97.69 636 ASP A N 1
ATOM 5087 C CA . ASP A 1 636 ? -9.476 -17.943 -5.131 1.00 97.69 636 ASP A CA 1
ATOM 5088 C C . ASP A 1 636 ? -8.151 -18.527 -4.602 1.00 97.69 636 ASP A C 1
ATOM 5090 O O . ASP A 1 636 ? -7.120 -18.567 -5.268 1.00 97.69 636 ASP A O 1
ATOM 5094 N N . THR A 1 637 ? -8.165 -18.867 -3.316 1.00 95.88 637 THR A N 1
ATOM 5095 C CA . THR A 1 637 ? -7.078 -19.455 -2.532 1.00 95.88 637 THR A CA 1
ATOM 5096 C C . THR A 1 637 ? -7.700 -20.392 -1.494 1.00 95.88 637 THR A C 1
ATOM 5098 O O . THR A 1 637 ? -8.842 -20.158 -1.077 1.00 95.88 637 THR A O 1
ATOM 5101 N N . PRO A 1 638 ? -6.992 -21.434 -1.019 1.00 95.56 638 PRO A N 1
ATOM 5102 C CA . PRO A 1 638 ? -7.491 -22.272 0.067 1.00 95.56 638 PRO A CA 1
ATOM 5103 C C . PRO A 1 638 ? -7.950 -21.434 1.270 1.00 95.56 638 PRO A C 1
ATOM 5105 O O . PRO A 1 638 ? -7.215 -20.570 1.741 1.00 95.56 638 PRO A O 1
ATOM 5108 N N . GLY A 1 639 ? -9.185 -21.662 1.728 1.00 95.62 639 GLY A N 1
ATOM 5109 C CA . GLY A 1 639 ? -9.815 -20.910 2.823 1.00 95.62 639 GLY A CA 1
ATOM 5110 C C . GLY A 1 639 ? -10.432 -19.554 2.440 1.00 95.62 639 GLY A C 1
ATOM 5111 O O . GLY A 1 639 ? -11.069 -18.929 3.280 1.00 95.62 639 GLY A O 1
ATOM 5112 N N . GLY A 1 640 ? -10.300 -19.091 1.193 1.00 97.12 640 GLY A N 1
ATOM 5113 C CA . GLY A 1 640 ? -10.761 -17.766 0.755 1.00 97.12 640 GLY A CA 1
ATOM 5114 C C . GLY A 1 640 ? -12.254 -17.640 0.404 1.00 97.12 640 GLY A C 1
ATOM 5115 O O . GLY A 1 640 ? -12.656 -16.616 -0.143 1.00 97.12 640 GLY A O 1
ATOM 5116 N N . ASP A 1 641 ? -13.082 -18.647 0.708 1.00 97.00 641 ASP A N 1
ATOM 5117 C CA . ASP A 1 641 ? -14.547 -18.649 0.498 1.00 97.00 641 ASP A CA 1
ATOM 5118 C C . ASP A 1 641 ? -14.992 -18.360 -0.958 1.00 97.00 641 ASP A C 1
ATOM 5120 O O . ASP A 1 641 ? -15.963 -17.638 -1.193 1.00 97.00 641 ASP A O 1
ATOM 5124 N N . PHE A 1 642 ? -14.271 -18.898 -1.951 1.00 97.69 642 PHE A N 1
ATOM 5125 C CA . PHE A 1 642 ? -14.503 -18.624 -3.383 1.00 97.69 642 PHE A CA 1
ATOM 5126 C C . PHE A 1 642 ? -15.387 -19.649 -4.110 1.00 97.69 642 PHE A C 1
ATOM 5128 O O . PHE A 1 642 ? -15.813 -19.406 -5.235 1.00 97.69 642 PHE A O 1
ATOM 5135 N N . ALA A 1 643 ? -15.689 -20.791 -3.487 1.00 97.00 643 ALA A N 1
ATOM 5136 C CA . ALA A 1 643 ? -16.339 -21.923 -4.155 1.00 97.00 643 ALA A CA 1
ATOM 5137 C C . ALA A 1 643 ? -17.751 -21.625 -4.711 1.00 97.00 643 ALA A C 1
ATOM 5139 O O . ALA A 1 643 ? -18.187 -22.296 -5.640 1.00 97.00 643 ALA A O 1
ATOM 5140 N N . ASP A 1 644 ? -18.469 -20.636 -4.166 1.00 95.56 644 ASP A N 1
ATOM 5141 C CA . ASP A 1 644 ? -19.814 -20.223 -4.604 1.00 95.56 644 ASP A CA 1
ATOM 5142 C C . ASP A 1 644 ? -19.810 -19.016 -5.566 1.00 95.56 644 ASP A C 1
ATOM 5144 O O . ASP A 1 644 ? -20.873 -18.454 -5.849 1.00 95.56 644 ASP A O 1
ATOM 5148 N N . VAL A 1 645 ? -18.641 -18.572 -6.042 1.00 96.69 645 VAL A N 1
ATOM 5149 C CA . VAL A 1 645 ? -18.523 -17.420 -6.948 1.00 96.69 645 VAL A CA 1
ATOM 5150 C C . VAL A 1 645 ? -18.805 -17.845 -8.390 1.00 96.69 645 VAL A C 1
ATOM 5152 O O . VAL A 1 645 ? -18.036 -18.580 -9.003 1.00 96.69 645 VAL A O 1
ATOM 5155 N N . ASP A 1 646 ? -19.884 -17.314 -8.968 1.00 95.62 646 ASP A N 1
ATOM 5156 C CA . ASP A 1 646 ? -20.177 -17.436 -10.401 1.00 95.62 646 ASP A CA 1
ATOM 5157 C C . ASP A 1 646 ? -19.390 -16.371 -11.186 1.00 95.62 646 ASP A C 1
ATOM 5159 O O . ASP A 1 646 ? -19.833 -15.235 -11.373 1.00 95.62 646 ASP A O 1
ATOM 5163 N N . VAL A 1 647 ? -18.182 -16.742 -11.616 1.00 93.88 647 VAL A N 1
ATOM 5164 C CA . VAL A 1 647 ? -17.247 -15.854 -12.333 1.00 93.88 647 VAL A CA 1
ATOM 5165 C C . VAL A 1 647 ? -17.834 -15.351 -13.658 1.00 93.88 647 VAL A C 1
ATOM 5167 O O . VAL A 1 647 ? -17.591 -14.203 -14.043 1.00 93.88 647 VAL A O 1
ATOM 5170 N N . GLU A 1 648 ? -18.636 -16.176 -14.331 1.00 91.50 648 GLU A N 1
ATOM 5171 C CA . GLU A 1 648 ? -19.284 -15.825 -15.597 1.00 91.50 648 GLU A CA 1
ATOM 5172 C C . GLU A 1 648 ? -20.394 -14.792 -15.379 1.00 91.50 648 GLU A C 1
ATOM 5174 O O . GLU A 1 648 ? -20.520 -13.825 -16.130 1.00 91.50 648 GLU A O 1
ATOM 5179 N N . GLU A 1 649 ? -21.184 -14.945 -14.315 1.00 92.06 649 GLU A N 1
ATOM 5180 C CA . GLU A 1 649 ? -22.208 -13.966 -13.940 1.00 92.06 649 GLU A CA 1
ATOM 5181 C C . GLU A 1 649 ? -21.575 -12.625 -13.562 1.00 92.06 649 GLU A C 1
ATOM 5183 O O . GLU A 1 649 ? -22.062 -11.558 -13.953 1.00 92.06 649 GLU A O 1
ATOM 5188 N N . GLU A 1 650 ? -20.456 -12.655 -12.837 1.00 92.75 650 GLU A N 1
ATOM 5189 C CA . GLU A 1 650 ? -19.735 -11.440 -12.483 1.00 92.75 650 GLU A CA 1
ATOM 5190 C C . GLU A 1 650 ? -19.130 -10.728 -13.697 1.00 92.75 650 GLU A C 1
ATOM 5192 O O . GLU A 1 650 ? -19.140 -9.493 -13.755 1.00 92.75 650 GLU A O 1
ATOM 5197 N N . ALA A 1 651 ? -18.626 -11.465 -14.689 1.00 89.19 651 ALA A N 1
ATOM 5198 C CA . ALA A 1 651 ? -18.132 -10.862 -15.924 1.00 89.19 651 ALA A CA 1
ATOM 5199 C C . ALA A 1 651 ? -19.213 -9.982 -16.582 1.00 89.19 651 ALA A C 1
ATOM 5201 O O . ALA A 1 651 ? -18.922 -8.851 -16.983 1.00 89.19 651 ALA A O 1
ATOM 5202 N N . LEU A 1 652 ? -20.469 -10.441 -16.566 1.00 89.25 652 LEU A N 1
ATOM 5203 C CA . LEU A 1 652 ? -21.610 -9.769 -17.190 1.00 89.25 652 LEU A CA 1
ATOM 5204 C C . LEU A 1 652 ? -22.219 -8.648 -16.333 1.00 89.25 652 LEU A C 1
ATOM 5206 O O . LEU A 1 652 ? -22.537 -7.579 -16.855 1.00 89.25 652 LEU A O 1
ATOM 5210 N N . ASN A 1 653 ? -22.400 -8.875 -15.027 1.00 88.25 653 ASN A N 1
ATOM 5211 C CA . ASN A 1 653 ? -23.259 -8.027 -14.185 1.00 88.25 653 ASN A CA 1
ATOM 5212 C C . ASN A 1 653 ? -22.563 -7.382 -12.986 1.00 88.25 653 ASN A C 1
ATOM 5214 O O . ASN A 1 653 ? -23.188 -6.579 -12.277 1.00 88.25 653 ASN A O 1
ATOM 5218 N N . ALA A 1 654 ? -21.292 -7.699 -12.727 1.00 91.75 654 ALA A N 1
ATOM 5219 C CA . ALA A 1 654 ? -20.625 -7.161 -11.555 1.00 91.75 654 ALA A CA 1
ATOM 5220 C C . ALA A 1 654 ? -20.528 -5.631 -11.610 1.00 91.75 654 ALA A C 1
ATOM 5222 O O . ALA A 1 654 ? -20.342 -4.996 -12.651 1.00 91.75 654 ALA A O 1
ATOM 5223 N N . ARG A 1 655 ? -20.680 -5.019 -10.436 1.00 92.25 655 ARG A N 1
ATOM 5224 C CA . ARG A 1 655 ? -20.583 -3.572 -10.271 1.00 92.25 655 ARG A CA 1
ATOM 5225 C C . ARG A 1 655 ? -19.114 -3.159 -10.256 1.00 92.25 655 ARG A C 1
ATOM 5227 O O . ARG A 1 655 ? -18.383 -3.627 -9.395 1.00 92.25 655 ARG A O 1
ATOM 5234 N N . ALA A 1 656 ? -18.714 -2.240 -11.127 1.00 92.88 656 ALA A N 1
ATOM 5235 C CA . ALA A 1 656 ? -17.368 -1.669 -11.148 1.00 92.88 656 ALA A CA 1
ATOM 5236 C C . ALA A 1 656 ? -17.401 -0.270 -10.509 1.00 92.88 656 ALA A C 1
ATOM 5238 O O . ALA A 1 656 ? -17.543 0.746 -11.187 1.00 92.88 656 ALA A O 1
ATOM 5239 N N . GLY A 1 657 ? -17.384 -0.210 -9.177 1.00 90.81 657 GLY A N 1
ATOM 5240 C CA . GLY A 1 657 ? -17.472 1.038 -8.426 1.00 90.81 657 GLY A CA 1
ATOM 5241 C C . GLY A 1 657 ? -18.808 1.781 -8.615 1.00 90.81 657 GLY A C 1
ATOM 5242 O O . GLY A 1 657 ? -19.870 1.227 -8.306 1.00 90.81 657 GLY A O 1
ATOM 5243 N N . PRO A 1 658 ? -18.831 3.050 -9.071 1.00 89.31 658 PRO A N 1
ATOM 5244 C CA . PRO A 1 658 ? -20.086 3.736 -9.384 1.00 89.31 658 PRO A CA 1
ATOM 5245 C C . PRO A 1 658 ? -20.740 3.199 -10.671 1.00 89.31 658 PRO A C 1
ATOM 5247 O O . PRO A 1 658 ? -21.945 3.382 -10.842 1.00 89.31 658 PRO A O 1
ATOM 5250 N N . TRP A 1 659 ? -19.981 2.521 -11.538 1.00 91.06 659 TRP A N 1
ATOM 5251 C CA . TRP A 1 659 ? -20.423 2.120 -12.868 1.00 91.06 659 TRP A CA 1
ATOM 5252 C C . TRP A 1 659 ? -21.109 0.752 -12.886 1.00 91.06 659 TRP A C 1
ATOM 5254 O O . TRP A 1 659 ? -20.937 -0.101 -12.005 1.00 91.06 659 TRP A O 1
ATOM 5264 N N . ARG A 1 660 ? -21.920 0.556 -13.927 1.00 91.19 660 ARG A N 1
ATOM 5265 C CA . ARG A 1 660 ? -22.569 -0.712 -14.277 1.00 91.19 660 ARG A CA 1
ATOM 5266 C C . ARG A 1 660 ? -22.060 -1.180 -15.634 1.00 91.19 660 ARG A C 1
ATOM 5268 O O . ARG A 1 660 ? -21.485 -0.386 -16.376 1.00 91.19 660 ARG A O 1
ATOM 5275 N N . ARG A 1 661 ? -22.292 -2.458 -15.933 1.00 90.75 661 ARG A N 1
ATOM 5276 C CA . ARG A 1 661 ? -21.925 -3.091 -17.201 1.00 90.75 661 ARG A CA 1
ATOM 5277 C C . ARG A 1 661 ? -23.142 -3.406 -18.041 1.00 90.75 661 ARG A C 1
ATOM 5279 O O . ARG A 1 661 ? -24.200 -3.730 -17.507 1.00 90.75 661 ARG A O 1
ATOM 5286 N N . CYS A 1 662 ? -22.981 -3.299 -19.351 1.00 91.31 662 CYS A N 1
ATOM 5287 C CA . CYS A 1 662 ? -23.970 -3.775 -20.295 1.00 91.31 662 CYS A CA 1
ATOM 5288 C C . CYS A 1 662 ? -23.924 -5.304 -20.326 1.00 91.31 662 CYS A C 1
ATOM 5290 O O . CYS A 1 662 ? -22.887 -5.876 -20.641 1.00 91.31 662 CYS A O 1
ATOM 5292 N N . PHE A 1 663 ? -25.054 -5.959 -20.070 1.00 93.00 663 PHE A N 1
ATOM 5293 C CA . PHE A 1 663 ? -25.166 -7.419 -20.083 1.00 93.00 663 PHE A CA 1
ATOM 5294 C C . PHE A 1 663 ? -24.800 -8.039 -21.445 1.00 93.00 663 PHE A C 1
ATOM 5296 O O . PHE A 1 663 ? -24.368 -9.182 -21.494 1.00 93.00 663 PHE A O 1
ATOM 5303 N N . ASN A 1 664 ? -24.979 -7.299 -22.546 1.00 93.50 664 ASN A N 1
ATOM 5304 C CA . ASN A 1 664 ? -24.722 -7.794 -23.903 1.00 93.50 664 ASN A CA 1
ATOM 5305 C C . ASN A 1 664 ? -23.276 -7.548 -24.365 1.00 93.50 664 ASN A C 1
ATOM 5307 O O . ASN A 1 664 ? -22.583 -8.482 -24.742 1.00 93.50 664 ASN A O 1
ATOM 5311 N N . CYS A 1 665 ? -22.810 -6.293 -24.333 1.00 91.25 665 CYS A N 1
ATOM 5312 C CA . CYS A 1 665 ? -21.507 -5.912 -24.898 1.00 91.25 665 CYS A CA 1
ATOM 5313 C C . CYS A 1 665 ? -20.409 -5.650 -23.854 1.00 91.25 665 CYS A C 1
ATOM 5315 O O . CYS A 1 665 ? -19.319 -5.219 -24.219 1.00 91.25 665 CYS A O 1
ATOM 5317 N N . ALA A 1 666 ? -20.702 -5.841 -22.562 1.00 89.44 666 ALA A N 1
ATOM 5318 C CA . ALA A 1 666 ? -19.803 -5.591 -21.431 1.00 89.44 666 ALA A CA 1
ATOM 5319 C C . ALA A 1 666 ? -19.272 -4.149 -21.296 1.00 89.44 666 ALA A C 1
ATOM 5321 O O . ALA A 1 666 ? -18.438 -3.891 -20.426 1.00 89.44 666 ALA A O 1
ATOM 5322 N N . SER A 1 667 ? -19.767 -3.191 -22.094 1.00 90.06 667 SER A N 1
ATOM 5323 C CA . SER A 1 667 ? -19.372 -1.788 -21.963 1.00 90.06 667 SER A CA 1
ATOM 5324 C C . SER A 1 667 ? -19.721 -1.251 -20.575 1.00 90.06 667 SER A C 1
ATOM 5326 O O . SER A 1 667 ? -20.755 -1.599 -19.998 1.00 90.06 667 SER A O 1
ATOM 5328 N N . THR A 1 668 ? -18.843 -0.407 -20.035 1.00 88.44 668 THR A N 1
ATOM 5329 C CA . THR A 1 668 ? -18.986 0.176 -18.699 1.00 88.44 668 THR A CA 1
ATOM 5330 C C . THR A 1 668 ? -19.395 1.641 -18.819 1.00 88.44 668 THR A C 1
ATOM 5332 O O . THR A 1 668 ? -18.801 2.383 -19.594 1.00 88.44 668 THR A O 1
ATOM 5335 N N . GLY A 1 669 ? -20.398 2.078 -18.055 1.00 86.12 669 GLY A N 1
ATOM 5336 C CA . GLY A 1 669 ? -20.861 3.467 -18.104 1.00 86.12 669 GLY A CA 1
ATOM 5337 C C . GLY A 1 669 ? -22.150 3.719 -17.326 1.00 86.12 669 GLY A C 1
ATOM 5338 O O . GLY A 1 669 ? -22.488 2.980 -16.392 1.00 86.12 669 GLY A O 1
ATOM 5339 N N . TYR A 1 670 ? -22.882 4.760 -17.728 1.00 79.19 670 TYR A N 1
ATOM 5340 C CA . TYR A 1 670 ? -24.269 4.972 -17.315 1.00 79.19 670 TYR A CA 1
ATOM 5341 C C . TYR A 1 670 ? -25.185 4.105 -18.171 1.00 79.19 670 TYR A C 1
ATOM 5343 O O . TYR A 1 670 ? -25.266 4.264 -19.383 1.00 79.19 670 TYR A O 1
ATOM 5351 N N . ILE A 1 671 ? -25.838 3.139 -17.532 1.00 87.69 671 ILE A N 1
ATOM 5352 C CA . ILE A 1 671 ? -26.520 2.047 -18.222 1.00 87.69 671 ILE A CA 1
ATOM 5353 C C . ILE A 1 671 ? -27.913 1.868 -17.622 1.00 87.69 671 ILE A C 1
ATOM 5355 O O . ILE A 1 671 ? -28.101 1.977 -16.405 1.00 87.69 671 ILE A O 1
ATOM 5359 N N . HIS A 1 672 ? -28.905 1.593 -18.469 1.00 90.81 672 HIS A N 1
ATOM 5360 C CA . HIS A 1 672 ? -30.294 1.471 -18.048 1.00 90.81 672 HIS A CA 1
ATOM 5361 C C . HIS A 1 672 ? -30.546 0.139 -17.346 1.00 90.81 672 HIS A C 1
ATOM 5363 O O . HIS A 1 672 ? -30.213 -0.932 -17.854 1.00 90.81 672 HIS A O 1
ATOM 5369 N N . LYS A 1 673 ? -31.167 0.212 -16.168 1.00 93.44 673 LYS A N 1
ATOM 5370 C CA . LYS A 1 673 ? -31.596 -0.954 -15.394 1.00 93.44 673 LYS A CA 1
ATOM 5371 C C . LYS A 1 673 ? -32.707 -1.699 -16.143 1.00 93.44 673 LYS A C 1
ATOM 5373 O O . LYS A 1 673 ? -33.646 -1.068 -16.622 1.00 93.44 673 LYS A O 1
ATOM 5378 N N . CYS A 1 674 ? -32.638 -3.030 -16.200 1.00 93.25 674 CYS A N 1
ATOM 5379 C CA . CYS A 1 674 ? -33.729 -3.844 -16.738 1.00 93.25 674 CYS A CA 1
ATOM 5380 C C . CYS A 1 674 ? -35.021 -3.621 -15.932 1.00 93.25 674 CYS A C 1
ATOM 5382 O O . CYS A 1 674 ? -35.030 -3.789 -14.710 1.00 93.25 674 CYS A O 1
ATOM 5384 N N . GLY A 1 675 ? -36.102 -3.260 -16.630 1.00 91.62 675 GLY A N 1
ATOM 5385 C CA . GLY A 1 675 ? -37.431 -3.036 -16.049 1.00 91.62 675 GLY A CA 1
ATOM 5386 C C . GLY A 1 675 ? -38.282 -4.298 -15.882 1.00 91.62 675 GLY A C 1
ATOM 5387 O O . GLY A 1 675 ? -39.430 -4.188 -15.478 1.00 91.62 675 GLY A O 1
ATOM 5388 N N . GLY A 1 676 ? -37.761 -5.483 -16.218 1.00 93.19 676 GLY A N 1
ATOM 5389 C CA . GLY A 1 676 ? -38.489 -6.748 -16.089 1.00 93.19 676 GLY A CA 1
ATOM 5390 C C . GLY A 1 676 ? -38.508 -7.320 -14.666 1.00 93.19 676 GLY A C 1
ATOM 5391 O O . GLY A 1 676 ? -37.987 -6.737 -13.712 1.00 93.19 676 GLY A O 1
ATOM 5392 N N . SER A 1 677 ? -39.053 -8.530 -14.531 1.00 93.75 677 SER A N 1
ATOM 5393 C CA . SER A 1 677 ? -39.266 -9.207 -13.242 1.00 93.75 677 SER A CA 1
ATOM 5394 C C . SER A 1 677 ? -37.986 -9.577 -12.483 1.00 93.75 677 SER A C 1
ATOM 5396 O O . SER A 1 677 ? -38.055 -10.000 -11.333 1.00 93.75 677 SER A O 1
ATOM 5398 N N . CYS A 1 678 ? -36.801 -9.427 -13.086 1.00 91.31 678 CYS A N 1
ATOM 5399 C CA . CYS A 1 678 ? -35.533 -9.708 -12.413 1.00 91.31 678 CYS A CA 1
ATOM 5400 C C . CYS A 1 678 ? -35.139 -8.642 -11.374 1.00 91.31 678 CYS A C 1
ATOM 5402 O O . CYS A 1 678 ? -34.058 -8.743 -10.798 1.00 91.31 678 CYS A O 1
ATOM 5404 N N . GLY A 1 679 ? -35.924 -7.571 -11.194 1.00 87.31 679 GLY A N 1
ATOM 5405 C CA . GLY A 1 679 ? -35.597 -6.479 -10.265 1.00 87.31 679 GLY A CA 1
ATOM 5406 C C . GLY A 1 679 ? -34.347 -5.687 -10.670 1.00 87.31 679 GLY A C 1
ATOM 5407 O O . GLY A 1 679 ? -33.708 -5.048 -9.831 1.00 87.31 679 GLY A O 1
ATOM 5408 N N . GLY A 1 680 ? -33.996 -5.739 -11.961 1.00 88.12 680 GLY A N 1
ATOM 5409 C CA . GLY A 1 680 ? -32.790 -5.171 -12.566 1.00 88.12 680 GLY A CA 1
ATOM 5410 C C . GLY A 1 680 ? -31.466 -5.801 -12.147 1.00 88.12 680 GLY A C 1
ATOM 5411 O O . GLY A 1 680 ? -30.521 -5.083 -11.831 1.00 88.12 680 GLY A O 1
ATOM 5412 N N . ARG A 1 681 ? -31.400 -7.135 -12.185 1.00 89.31 681 ARG A N 1
ATOM 5413 C CA . ARG A 1 681 ? -30.137 -7.891 -12.192 1.00 89.31 681 ARG A CA 1
ATOM 5414 C C . ARG A 1 681 ? -29.261 -7.594 -13.413 1.00 89.31 681 ARG A C 1
ATOM 5416 O O . ARG A 1 681 ? -28.050 -7.663 -13.294 1.00 89.31 681 ARG A O 1
ATOM 5423 N N . ALA A 1 682 ? -29.867 -7.241 -14.550 1.00 92.88 682 ALA A N 1
ATOM 5424 C CA . ALA A 1 682 ? -29.159 -6.866 -15.773 1.00 92.88 682 ALA A CA 1
ATOM 5425 C C . ALA A 1 682 ? -29.317 -5.374 -16.093 1.00 92.88 682 ALA A C 1
ATOM 5427 O O . ALA A 1 682 ? -30.328 -4.749 -15.742 1.00 92.88 682 ALA A O 1
ATOM 5428 N N . TYR A 1 683 ? -28.333 -4.836 -16.809 1.00 94.75 683 TYR A N 1
ATOM 5429 C CA . TYR A 1 683 ? -28.302 -3.463 -17.302 1.00 94.75 683 TYR A CA 1
ATOM 5430 C C . TYR A 1 683 ? -27.951 -3.456 -18.799 1.00 94.75 683 TYR A C 1
ATOM 5432 O O . TYR A 1 683 ? -27.191 -4.305 -19.257 1.00 94.75 683 TYR A O 1
ATOM 5440 N N . PHE A 1 684 ? -28.494 -2.513 -19.572 1.00 94.62 684 PHE A N 1
ATOM 5441 C CA . PHE A 1 684 ? -28.257 -2.397 -21.019 1.00 94.62 684 PHE A CA 1
ATOM 5442 C C . PHE A 1 684 ? -27.928 -0.960 -21.438 1.00 94.62 684 PHE A C 1
ATOM 5444 O O . PHE A 1 684 ? -28.589 -0.017 -20.995 1.00 94.62 684 PHE A O 1
ATOM 5451 N N . CYS A 1 685 ? -26.882 -0.776 -22.256 1.00 93.06 685 CYS A N 1
ATOM 5452 C CA . CYS A 1 685 ? -26.397 0.561 -22.646 1.00 93.06 685 CYS A CA 1
ATOM 5453 C C . CYS A 1 685 ? -27.307 1.243 -23.677 1.00 93.06 685 CYS A C 1
ATOM 5455 O O . CYS A 1 685 ? -27.233 2.451 -23.864 1.00 93.06 685 CYS A O 1
ATOM 5457 N N . GLY A 1 686 ? -28.198 0.479 -24.310 1.00 93.31 686 GLY A N 1
ATOM 5458 C CA . GLY A 1 686 ? -29.151 0.971 -25.292 1.00 93.31 686 GLY A CA 1
ATOM 5459 C C . GLY A 1 686 ? -30.179 -0.091 -25.673 1.00 93.31 686 GLY A C 1
ATOM 5460 O O . GLY A 1 686 ? -30.118 -1.240 -25.225 1.00 93.31 686 GLY A O 1
ATOM 5461 N N . LYS A 1 687 ? -31.137 0.303 -26.519 1.00 94.69 687 LYS A N 1
ATOM 5462 C CA . LYS A 1 687 ? -32.222 -0.574 -26.990 1.00 94.69 687 LYS A CA 1
ATOM 5463 C C . LYS A 1 687 ? -31.711 -1.752 -27.826 1.00 94.69 687 LYS A C 1
ATOM 5465 O O . LYS A 1 687 ? -32.287 -2.831 -27.743 1.00 94.69 687 LYS A O 1
ATOM 5470 N N . GLU A 1 688 ? -30.639 -1.558 -28.590 1.00 95.69 688 GLU A N 1
ATOM 5471 C CA . GLU A 1 688 ? -30.026 -2.598 -29.429 1.00 95.69 688 GLU A CA 1
ATOM 5472 C C . GLU A 1 688 ? -29.420 -3.709 -28.574 1.00 95.69 688 GLU A C 1
ATOM 5474 O O . GLU A 1 688 ? -29.854 -4.854 -28.659 1.00 95.69 688 GLU A O 1
ATOM 5479 N N . CYS A 1 689 ? -28.540 -3.354 -27.635 1.00 94.88 689 CYS A N 1
ATOM 5480 C CA . CYS A 1 689 ? -27.986 -4.307 -26.675 1.00 94.88 689 CYS A CA 1
ATOM 5481 C C . CYS A 1 689 ? -29.062 -4.992 -25.822 1.00 94.88 689 CYS A C 1
ATOM 5483 O O . CYS A 1 689 ? -28.917 -6.165 -25.488 1.00 94.88 689 CYS A O 1
ATOM 5485 N N . LEU A 1 690 ? -30.145 -4.285 -25.468 1.00 94.56 690 LEU A N 1
ATOM 5486 C CA . LEU A 1 690 ? -31.297 -4.915 -24.824 1.00 94.56 690 LEU A CA 1
ATOM 5487 C C . LEU A 1 690 ? -31.916 -5.972 -25.739 1.00 94.56 690 LEU A C 1
ATOM 5489 O O . LEU A 1 690 ? -32.125 -7.086 -25.286 1.00 94.56 690 LEU A O 1
ATOM 5493 N N . LYS A 1 691 ? -32.194 -5.646 -27.005 1.00 95.00 691 LYS A N 1
ATOM 5494 C CA . LYS A 1 691 ? -32.805 -6.565 -27.977 1.00 95.00 691 LYS A CA 1
ATOM 5495 C C . LYS A 1 691 ? -31.943 -7.811 -28.206 1.00 95.00 691 LYS A C 1
ATOM 5497 O O . LYS A 1 691 ? -32.477 -8.915 -28.175 1.00 95.00 691 LYS A O 1
ATOM 5502 N N . GLU A 1 692 ? -30.640 -7.632 -28.399 1.00 95.81 692 GLU A N 1
ATOM 5503 C CA . GLU A 1 692 ? -29.675 -8.713 -28.637 1.00 95.81 692 GLU A CA 1
ATOM 5504 C C . GLU A 1 692 ? -29.485 -9.593 -27.397 1.00 95.81 692 GLU A C 1
ATOM 5506 O O . GLU A 1 692 ? -29.633 -10.814 -27.459 1.00 95.81 692 GLU A O 1
ATOM 5511 N N . GLY A 1 693 ? -29.257 -8.967 -26.240 1.00 94.06 693 GLY A N 1
ATOM 5512 C CA . GLY A 1 693 ? -29.013 -9.672 -24.986 1.00 94.06 693 GLY A CA 1
ATOM 5513 C C . GLY A 1 693 ? -30.274 -10.223 -24.318 1.00 94.06 693 GLY A C 1
ATOM 5514 O O . GLY A 1 693 ? -30.165 -10.999 -23.369 1.00 94.06 693 GLY A O 1
ATOM 5515 N N . TRP A 1 694 ? -31.481 -9.851 -24.773 1.00 94.31 694 TRP A N 1
ATOM 5516 C CA . TRP A 1 694 ? -32.736 -10.193 -24.091 1.00 94.31 694 TRP A CA 1
ATOM 5517 C C . TRP A 1 694 ? -32.949 -11.698 -23.959 1.00 94.31 694 TRP A C 1
ATOM 5519 O O . TRP A 1 694 ? -33.382 -12.156 -22.903 1.00 94.31 694 TRP A O 1
ATOM 5529 N N . LYS A 1 695 ? -32.647 -12.475 -25.008 1.00 95.69 695 LYS A N 1
ATOM 5530 C CA . LYS A 1 695 ? -32.842 -13.933 -24.993 1.00 95.69 695 LYS A CA 1
ATOM 5531 C C . LYS A 1 695 ? -31.962 -14.585 -23.923 1.00 95.69 695 LYS A C 1
ATOM 5533 O O . LYS A 1 695 ? -32.495 -15.260 -23.045 1.00 95.69 695 LYS A O 1
ATOM 5538 N N . ALA A 1 696 ? -30.660 -14.297 -23.948 1.00 94.19 696 ALA A N 1
ATOM 5539 C CA . ALA A 1 696 ? -29.702 -14.794 -22.963 1.00 94.19 696 ALA A CA 1
ATOM 5540 C C . ALA A 1 696 ? -30.045 -14.315 -21.542 1.00 94.19 696 ALA A C 1
ATOM 5542 O O . ALA A 1 696 ? -30.029 -15.097 -20.596 1.00 94.19 696 ALA A O 1
ATOM 5543 N N . HIS A 1 697 ? -30.447 -13.050 -21.383 1.00 94.06 697 HIS A N 1
ATOM 5544 C CA . HIS A 1 697 ? -30.881 -12.499 -20.099 1.00 94.06 697 HIS A CA 1
ATOM 5545 C C . HIS A 1 697 ? -32.133 -13.201 -19.551 1.00 94.06 697 HIS A C 1
ATOM 5547 O O . HIS A 1 697 ? -32.203 -13.516 -18.361 1.00 94.06 697 HIS A O 1
ATOM 5553 N N . LYS A 1 698 ? -33.134 -13.444 -20.403 1.00 95.75 698 LYS A N 1
ATOM 5554 C CA . LYS A 1 698 ? -34.375 -14.130 -20.035 1.00 95.75 698 LYS A CA 1
ATOM 5555 C C . LYS A 1 698 ? -34.103 -15.565 -19.602 1.00 95.75 698 LYS A C 1
ATOM 5557 O O . LYS A 1 698 ? -34.682 -15.998 -18.613 1.00 95.75 698 LYS A O 1
ATOM 5562 N N . GLU A 1 699 ? -33.232 -16.269 -20.312 1.00 95.19 699 GLU A N 1
ATOM 5563 C CA . GLU A 1 699 ? -32.820 -17.631 -19.977 1.00 95.19 699 GLU A CA 1
ATOM 5564 C C . GLU A 1 699 ? -32.049 -17.668 -18.652 1.00 95.19 699 GLU A C 1
ATOM 5566 O O . GLU A 1 699 ? -32.467 -18.340 -17.708 1.00 95.19 699 GLU A O 1
ATOM 5571 N N . ARG A 1 700 ? -31.002 -16.846 -18.533 1.00 93.62 700 ARG A N 1
ATOM 5572 C CA . ARG A 1 700 ? -30.107 -16.818 -17.371 1.00 93.62 700 ARG A CA 1
ATOM 5573 C C . ARG A 1 700 ? -30.791 -16.312 -16.101 1.00 93.62 700 ARG A C 1
ATOM 5575 O O . ARG A 1 700 ? -30.665 -16.913 -15.040 1.00 93.62 700 ARG A O 1
ATOM 5582 N N . HIS A 1 701 ? -31.549 -15.216 -16.183 1.00 94.25 701 HIS A N 1
ATOM 5583 C CA . HIS A 1 701 ? -32.166 -14.574 -15.010 1.00 94.25 701 HIS A CA 1
ATOM 5584 C C . HIS A 1 701 ? -33.652 -14.891 -14.841 1.00 94.25 701 HIS A C 1
ATOM 5586 O O . HIS A 1 701 ? -34.291 -14.319 -13.954 1.00 94.25 701 HIS A O 1
ATOM 5592 N N . ARG A 1 702 ? -34.225 -15.752 -15.695 1.00 95.50 702 ARG A N 1
ATOM 5593 C CA . ARG A 1 702 ? -35.665 -16.073 -15.712 1.00 95.50 702 ARG A CA 1
ATOM 5594 C C . ARG A 1 702 ? -36.542 -14.811 -15.755 1.00 95.50 702 ARG A C 1
ATOM 5596 O O . ARG A 1 702 ? -37.611 -14.753 -15.147 1.00 95.50 702 ARG A O 1
ATOM 5603 N N . CYS A 1 703 ? -36.063 -13.775 -16.447 1.00 95.25 703 CYS A N 1
ATOM 5604 C CA . CYS A 1 703 ? -36.690 -12.457 -16.472 1.00 95.25 703 CYS A CA 1
ATOM 5605 C C . CYS A 1 703 ? -37.919 -12.444 -17.388 1.00 95.25 703 CYS A C 1
ATOM 5607 O O . CYS A 1 703 ? -37.858 -12.856 -18.547 1.00 95.25 703 CYS A O 1
ATOM 5609 N N . ARG A 1 704 ? -39.044 -11.944 -16.885 1.00 92.75 704 ARG A N 1
ATOM 5610 C CA . ARG A 1 704 ? -40.268 -11.717 -17.656 1.00 92.75 704 ARG A CA 1
ATOM 5611 C C . ARG A 1 704 ? -40.419 -10.224 -17.916 1.00 92.75 704 ARG A C 1
ATOM 5613 O O . ARG A 1 704 ? -39.996 -9.403 -17.102 1.00 92.75 704 ARG A O 1
ATOM 5620 N N . LYS A 1 705 ? -40.994 -9.880 -19.070 1.00 85.00 705 LYS A N 1
ATOM 5621 C CA . LYS A 1 705 ? -41.366 -8.495 -19.370 1.00 85.00 705 LYS A CA 1
ATOM 5622 C C . LYS A 1 705 ? -42.418 -8.077 -18.335 1.00 85.00 705 LYS A C 1
ATOM 5624 O O . LYS A 1 705 ? -43.335 -8.861 -18.093 1.00 85.00 705 LYS A O 1
ATOM 5629 N N . ALA A 1 706 ? -42.179 -6.946 -17.673 1.00 70.31 706 ALA A N 1
ATOM 5630 C CA . ALA A 1 706 ? -43.125 -6.368 -16.726 1.00 70.31 706 ALA A CA 1
ATOM 5631 C C . ALA A 1 706 ? -44.365 -5.846 -17.452 1.00 70.31 706 ALA A C 1
ATOM 5633 O O . ALA A 1 706 ? -44.215 -5.459 -18.640 1.00 70.31 706 ALA A O 1
#

Sequence (706 aa):
MPSFKLPPDFKMPDLSTPVEFPVEHSETSMSRREMVDALMAGVNN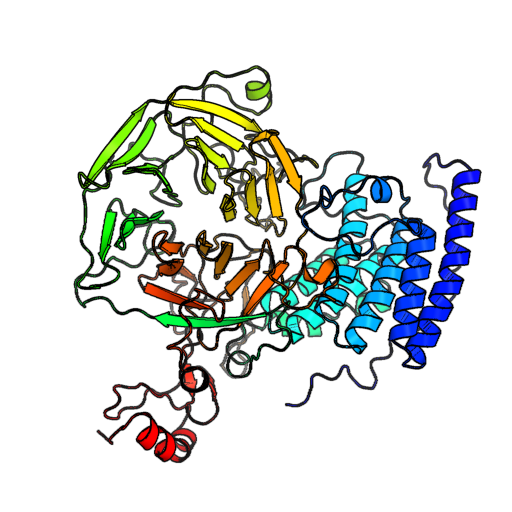ELVLGDAKTLFRQGKYAESAAAGIQAAHNLVGENFALPRVAGHDDSVRCNLYESFNPHVRRYLMACCNGVAQALVHQNRLEEALAWYEEVEILHLHCSFESPKPLFDWKDFHFDLPDMTLQHTIAKTAMADIYLRLGNTGRASYTRWRCFTIYQHMPAPHHSGEIKVLNNVHSLADLLKLRHPDPSRTPTLEVTDPGLQVRGSWKRLHTKAGSGIAPRSNFASFIWKGKLYVAGGYQGIAIGPYHRDIWCLDLTARDGWKELAKYPVVEPEYRCLMRTWTMKVYKDKAYLFTGKRQVDFFDLEKGQWGSISTTYERTTADKRAGMENWLYPHSMVDDACMEIADGKLYVFGGTHNDNKVGCNLLVALDLETKKWRRLGGHLHPKADLLAPDPRKTAMSWVNKEQDRLFILGGEANRPAATRGDPVYANDSFIFENMWSWHIPTEKWRKERMSGNLPSARSEVAHAFNPVLNKFLLFGGYSTGQDTIVLSDEPGGRAMSFKFTYFADTFMYDPAPVTGNPDATPTMKAPKWKHVLTRGFPTYRCQANLIVDPDNGKIYMFGGYTNTQLVPMCKQNQSPYVKAFNDLWQLKLDTPGGDFADVDVEEEALNARAGPWRRCFNCASTGYIHKCGGSCGGRAYFCGKECLKEGWKAHKERHRCRKA

Mean predicted aligned error: 6.08 Å

Organism: NCBI:txid1076256

Foldseek 3Di:
DPPPDDPPPPDQPDPPDDDDDDDDDDPDPDDPVNVVVLVVLLVVLVVLLVVLVVCVVVVVLVVSLVSLVVSLCSLQPPPDDPPDFFDPVDFLDDPSLLPDDPVSLLSNLSSLLSNLVSCVSVVVLQNSQSSLLSLVSSLVSQQVPPPFFDAPPDHGDDPDLSSLLSNLSSLLVNLVSLVVQQQLQSSLLSLLVNLVVQVPDDPVNVDPSSCVSNPPVVSQVSLQAAGRRLQCQLPRDCPDPLFAFAKAKFFDDADPPQFDDFFFQWEWADDPQKIKTAWGAFWDPPGDIAQWIWIARNVPSHHIDIFDGDDDDPPVDPPRRGNWYWDDDDQWTWTAFLAQKIKIQRNVVRDIDIDGADEDDDPVNVVLVDDPGPAPPSGFHQWDWEDFPQKIWTAKGAHDVFHQIWGWIKIARNVRRYIDTLDTHNDFDRDPFGHGGFGQWDWDAFLVSQKIKTAKGKGPQCPDDPPPPSHDPFIDIGGWMWMQGNVVSGIGTTRAGHNGRRGFGQWAWDQQSVQRKIKIAKGKDLSGKHWHDDPDDVDDIDIDSMHIHGWMKIWDQADDDPDPPQDSSSGGTYMHTHSYLATAAGFGRWYWYANNVQRKIKIAKGWDFCVRVVPDDPPDDTIIGIGGIMITMAIPDVSRPCPPDPSVLSSQFHHHHSWTAANQPRDIDDWAFDPWPLRRSHTHNDPVSCVVCVVVCCVVSVTDHD

Nearest PDB structures (foldseek):
  6zyw-assembly1_A  TM=7.089E-01  e=3.832E-15  Tetrahymena thermophila SB210
  8fy4-assembly1_B  TM=6.234E-01  e=1.595E+00  Gallus gallus
  5a7d-assembly2_E  TM=3.579E-01  e=7.753E-01  Drosophila melanogaster
  4wnf-assembly1_A  TM=4.129E-01  e=1.316E+00  Homo sapiens
  6hc2-assembly4_S  TM=4.012E-01  e=1.381E+00  Homo sapiens

pLDDT: mean 90.5, std 14.52, range [22.59, 98.81]

Secondary structure (DSSP, 8-state):
-------TT-PPP-TTS--PPP---------HHHHHHHHHHHHHHHHHHHHHHHHHHTT-HHHHHHHHHHHHHHHH-TTS-SS--TTSS--S--HHHHHS-HHHHHHHHHHHHHHHHHHHHTT-HHHHHHHHHHHHHHHHHHHHTSSS---TTS----S-HHHHHHHHHHHHHHHHHHHHTT-HHHHHHHHHHHHHHHHTS-GGG--HHHHHHT-HHHHHHHHTS-SS-TTTGGG---S-TTTEEEEEEEEEP--TT-PPPP-BS-EEEEETTEEEEE--BSSSTT-PBP--EEEEETTT---EEE-PPPS--TTS--S-S-S--EEEETTEEEE--SSSEEEEEETTTTEEEEEE-EE---HHHHHTT-SSSSSGGG--BS-EEEEETTEEEEE--BBTTBSS-B--EEEEETTTTEEEEEE--SS----TTSPPSBBS-EEEE-TTSSEEEEE--EE-GGGSPTTSTT--SSPEEP--EEEEETTTTEEEEE---BSPPPS-BS-EEEEETTTTEEEEEEEEESSS-EEE--SSTTPPPEEES-EEEEEEEEEESS-----TT--HHHHS-EEEEEEESSB--S-BS-EEEE-TTT--EEEE--EEETTTTT-S-TTS---EEE---EEEEEESSTTS--TT--HHHHHHH--BTTBEE-TTT--EES-EEP-STTSSS-EESSHHHHHHHHHHHHHHH-----